Protein AF-A0A4Q2XGR5-F1 (afdb_monomer_lite)

Sequence (640 aa):
MIDRPPESAVLGDFILAWHFWNHERPDLAARFLARLRTEMKGQDQILPRIKDDAAAFLFRQNIVSFGDPEQPRAKLLDGLEAFICHFPDCPEAKQARSLADGLKDLIQEENTNPLLTDEEVAGLPEGQQAVEIVRRFRNHELTSGAHVPKECLKKGEIMIPALIAALDDHRPSRTVSGYLHLESVGDLAARAINLISKKEFQNDSGANALASNPGKPSALKTEVEAWWSEYQTKGARQYLIEAVSAGGPDCDQLARRLLMEFPSDAGPAVVKCYQKLENATEKGNFIGNLYEANNPECIALLRQEMEKGETLYIREGAARSLQANGQDGATAAMLQEWRKITPDSETSDLIRFLSNSQDAEVIRELTEDMLLRPVAIRSIIIRELADAYQKSVWNRDLVTPPDIQRLIEEKIASMLMDDQEHWGLSGVGYRDPTVGDGAAHALSRVLPDRYAFDVSASFEERELARQRCLSAWKKSNGQESPPPADNPGKPVKHPDQITEVRIADQDLRNSATGKRLTALEGKQLDPDELVSIICEFSDKLPEGINGIKVRGVRISKPVGFKFTVWSSKGKHPEIWQSFNYDGRLTTPGKARFQSSGSCGHQDIGKPTRWIEWRSALEDALKAPSNTELVLRIGIEPVHQ

pLDDT: mean 90.03, std 10.9, range [28.42, 98.5]

Secondary structure (DSSP, 8-state):
-----THHHHHHHHHHHHHHHHTT-HHHHHHHHHHHHHHTTT-TTHHHHHHHHHHHHHHHHHHHHHT-TTS-HHHHHHHHHHHHHH-TTSTTHHHHHHHHHHHHHHHHHHHHSPPPPHHHHHTS-HHHHHHHHHHGGGG---SSS-PPPHHHHHHGGGGHHHHHHHTT--SEEEEEETTTEEEEHHHHHHHHHHHHHT-----TTGGGGGGPPTTS--HHHHHHHHHHHHHHHH-HHHHHHHHHHHT-TTHHHHHHHHHHH-HHHHHHHHHHHHHH--SHHHHHHHHHT-TT---HHHHHHHHHHHHH-SSHHHHHHHHHHHHHTT-TTHHHHHHHHHHH--TTS--HHHHHHHHTS--HHHHHHHTTTGGGS-HHHHHHHHHHHHHTTTB-SS-TT-BPPHHHHHHHHHHHHTTTT---B-TT-EETTEES-BHHHHHHHHHHHH-TTT----TTS-HHHHHHHHHHHHHHHHHHTTPPPPPP---S-PPPSSTTBEEEEEES-HHHHHSHHHHHHHTTTTSB--HHHHHHHHHHHHHSPPTTEEEEEEEEEE-SSS--EEEEEEEEE-PPPPTT-EEEEEEEEEETTEEEEEEEEEEEHHHHT-GGGSHHHHHHHHHHHTS-TTS-EEEEEEEEE---

Foldseek 3Di:
DPDDPPLVLLLVLCVQLVVCVVVVNNVSNVVSVVVNVVVPPPDPPVVVVSLQSVLVVLLLVLLLLLLDLVDDLVNSLVSLVVSCVSCVPHPCNLLSVLQNVLSVVLVVCCVVPNQDDPVVLVPDDLLVVLLSLLNCQQNDHDPDDLDQPPVLLVSFPSNLVNLLVCLLQLHWHSYQDDPSQTDGSNNSSQSSCCSRVLDDQDPPCPSPSSNDDPDDRDPSSVVSVVVVVVCVVLDVQRSLLVVLLVLDPSNLSSLVVNCVPPLARSLVSPVSNLVPDDDLVSLLSSLLSLLSNPHPNNLVVLVCCLVPPPDPSSVLSSLLSCVSSVHPDSQVSLLVVVVVDDLQDDCLSSLLVLLLVLDLVSLCSLLVVLVVHDQVSLLSNLVSNLVNLQHHPSDRVGGRDPVSNLSSLVSLLVCLPQQQWDAPDDDVQAHRHGSNLSSLVSCCVNPVVQADADRNDDPVVRNQSSLSSNQSNQVVVVHDRDDRPPDPADQDPALQQAAEAAEPDPQCCPDPLNVLSRVSHRPGDQLVSVLLSQLVCLVPPGAQFAKKKWKWKRALGNRHIYIYMYTDGDHHDDQAWKKKKWKFKDWRPDGQDIQIDIDGSVCSSDCVSCVVSSVSVVVVSPDDSSTIMMIMTMMHTPSD

Radius of gyration: 31.42 Å; chains: 1; bounding box: 67×73×81 Å

Structure (mmCIF, N/CA/C/O backbone):
data_AF-A0A4Q2XGR5-F1
#
_entry.id   AF-A0A4Q2XGR5-F1
#
loop_
_atom_site.group_PDB
_atom_site.id
_atom_site.type_symbol
_atom_site.label_atom_id
_atom_site.label_alt_id
_atom_site.label_comp_id
_atom_site.label_asym_id
_atom_site.label_entity_id
_atom_site.label_seq_id
_atom_site.pdbx_PDB_ins_code
_atom_site.Cartn_x
_atom_site.Cartn_y
_atom_site.Cartn_z
_atom_site.occupancy
_atom_site.B_iso_or_equiv
_atom_site.auth_seq_id
_atom_site.auth_comp_id
_atom_site.auth_asym_id
_atom_site.auth_atom_id
_atom_site.pdbx_PDB_model_num
ATOM 1 N N . MET A 1 1 ? 11.358 -16.434 -4.313 1.00 40.31 1 MET A N 1
ATOM 2 C CA . MET A 1 1 ? 12.200 -17.424 -3.609 1.00 40.31 1 MET A CA 1
ATOM 3 C C . MET A 1 1 ? 13.497 -16.722 -3.269 1.00 40.31 1 MET A C 1
ATOM 5 O O . MET A 1 1 ? 14.203 -16.341 -4.187 1.00 40.31 1 MET A O 1
ATOM 9 N N . ILE A 1 2 ? 13.707 -16.435 -1.987 1.00 28.42 2 ILE A N 1
ATOM 10 C CA . ILE A 1 2 ? 14.930 -15.830 -1.443 1.00 28.42 2 ILE A CA 1
ATOM 11 C C . ILE A 1 2 ? 15.937 -16.969 -1.248 1.00 28.42 2 ILE A C 1
ATOM 13 O O . ILE A 1 2 ? 15.515 -18.052 -0.830 1.00 28.42 2 ILE A O 1
ATOM 17 N N . ASP A 1 3 ? 17.211 -16.744 -1.579 1.00 31.69 3 ASP A N 1
ATOM 18 C CA . ASP A 1 3 ? 18.302 -17.694 -1.346 1.00 31.69 3 ASP A CA 1
ATOM 19 C C . ASP A 1 3 ? 18.267 -18.170 0.101 1.00 31.69 3 ASP A C 1
ATOM 21 O O . ASP A 1 3 ? 18.510 -17.411 1.041 1.00 31.69 3 ASP A O 1
ATOM 25 N N . ARG A 1 4 ? 17.904 -19.440 0.286 1.00 33.75 4 ARG A N 1
ATOM 26 C CA . ARG A 1 4 ? 18.026 -20.060 1.594 1.00 33.75 4 ARG A CA 1
ATOM 27 C C . ARG A 1 4 ? 19.480 -20.500 1.763 1.00 33.75 4 ARG A C 1
ATOM 29 O O . ARG A 1 4 ? 20.020 -21.110 0.838 1.00 33.75 4 ARG A O 1
ATOM 36 N N . PRO A 1 5 ? 20.106 -20.257 2.924 1.00 35.16 5 PRO A N 1
ATOM 37 C CA . PRO A 1 5 ? 21.431 -20.791 3.199 1.00 35.16 5 PRO A CA 1
ATOM 38 C C . PRO A 1 5 ? 21.429 -22.328 3.051 1.00 35.16 5 PRO A C 1
ATOM 40 O O . PRO A 1 5 ? 20.380 -22.959 3.271 1.00 35.16 5 PRO A O 1
ATOM 43 N N . PRO A 1 6 ? 22.579 -22.951 2.711 1.00 48.75 6 PRO A N 1
ATOM 44 C CA . PRO A 1 6 ? 22.727 -24.413 2.602 1.00 48.75 6 PRO A CA 1
ATOM 45 C C . PRO A 1 6 ? 22.249 -25.170 3.858 1.00 48.75 6 PRO A C 1
ATOM 47 O O . PRO A 1 6 ? 21.870 -26.334 3.792 1.00 48.75 6 PRO A O 1
ATOM 50 N N . GLU A 1 7 ? 22.160 -24.471 4.984 1.00 50.69 7 GLU A N 1
ATOM 51 C CA . GLU A 1 7 ? 21.660 -24.921 6.284 1.00 50.69 7 GLU A CA 1
ATOM 52 C C . GLU A 1 7 ? 20.154 -25.272 6.289 1.00 50.69 7 GLU A C 1
ATOM 54 O O . GLU A 1 7 ? 19.721 -26.144 7.037 1.00 50.69 7 GLU A O 1
ATOM 59 N N . SER A 1 8 ? 19.342 -24.680 5.403 1.00 54.50 8 SER A N 1
ATOM 60 C CA . SER A 1 8 ? 17.897 -24.971 5.319 1.00 54.50 8 SER A CA 1
ATOM 61 C C . SER A 1 8 ? 17.561 -26.312 4.653 1.00 54.50 8 SER A C 1
ATOM 63 O O . SER A 1 8 ? 16.466 -26.844 4.854 1.00 54.50 8 SER A O 1
ATOM 65 N N . ALA A 1 9 ? 18.483 -26.849 3.847 1.00 61.12 9 ALA A N 1
ATOM 66 C CA . ALA A 1 9 ? 18.301 -28.115 3.142 1.00 61.12 9 ALA A CA 1
ATOM 67 C C . ALA A 1 9 ? 18.416 -29.303 4.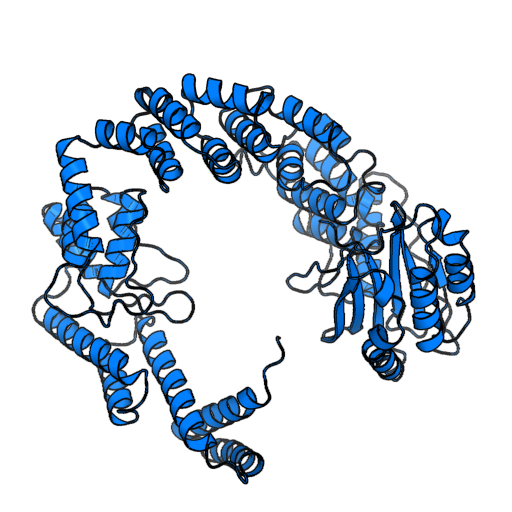108 1.00 61.12 9 ALA A C 1
ATOM 69 O O . ALA A 1 9 ? 17.584 -30.205 4.067 1.00 61.12 9 ALA A O 1
ATOM 70 N N . VAL A 1 10 ? 19.365 -29.228 5.048 1.00 67.69 10 VAL A N 1
ATOM 71 C CA . VAL A 1 10 ? 19.558 -30.207 6.130 1.00 67.69 10 VAL A CA 1
ATOM 72 C C . VAL A 1 10 ? 18.304 -30.285 7.006 1.00 67.69 10 VAL A C 1
ATOM 74 O O . VAL A 1 10 ? 17.778 -31.367 7.259 1.00 67.69 10 VAL A O 1
ATOM 77 N N . LEU A 1 11 ? 17.750 -29.140 7.412 1.00 65.38 11 LEU A N 1
ATOM 78 C CA . LEU A 1 11 ? 16.515 -29.120 8.196 1.00 65.38 11 LEU A CA 1
ATOM 79 C C . LEU A 1 11 ? 15.321 -29.693 7.415 1.00 65.38 11 LEU A C 1
ATOM 81 O O . LEU A 1 11 ? 14.550 -30.490 7.951 1.00 65.38 11 LEU A O 1
ATOM 85 N N . GLY A 1 12 ? 15.184 -29.325 6.138 1.00 73.44 12 GLY A N 1
ATOM 86 C CA . GLY A 1 12 ? 14.141 -29.865 5.266 1.00 73.44 12 GLY A CA 1
ATOM 87 C C . GLY A 1 12 ? 14.216 -31.387 5.147 1.00 73.44 12 GLY A C 1
ATOM 88 O O . GLY A 1 12 ? 13.207 -32.068 5.316 1.00 73.44 12 GLY A O 1
ATOM 89 N N . ASP A 1 13 ? 15.415 -31.925 4.940 1.00 76.38 13 ASP A N 1
ATOM 90 C CA . ASP A 1 13 ? 15.632 -33.361 4.813 1.00 76.38 13 ASP A CA 1
ATOM 91 C C . ASP A 1 13 ? 15.394 -34.098 6.142 1.00 76.38 13 ASP A C 1
ATOM 93 O O . ASP A 1 13 ? 14.820 -35.186 6.139 1.00 76.38 13 ASP A O 1
ATOM 97 N N . PHE A 1 14 ? 15.724 -33.506 7.296 1.00 77.31 14 PHE A N 1
ATOM 98 C CA . PHE A 1 14 ? 15.404 -34.106 8.599 1.00 77.31 14 PHE A CA 1
ATOM 99 C C . PHE A 1 14 ? 13.901 -34.133 8.875 1.00 77.31 14 PHE A C 1
ATOM 101 O O . PHE A 1 14 ? 13.364 -35.168 9.274 1.00 77.31 14 PHE A O 1
ATOM 108 N N . ILE A 1 15 ? 13.203 -33.025 8.616 1.00 75.38 15 ILE A N 1
ATOM 109 C CA . ILE A 1 15 ? 11.748 -32.939 8.785 1.00 75.38 15 ILE A CA 1
ATOM 110 C C . ILE A 1 15 ? 11.049 -33.944 7.868 1.00 75.38 15 ILE A C 1
ATOM 112 O O . ILE A 1 15 ? 10.144 -34.651 8.310 1.00 75.38 15 ILE A O 1
ATOM 116 N N . LEU A 1 16 ? 11.488 -34.059 6.612 1.00 77.31 16 LEU A N 1
ATOM 117 C CA . LEU A 1 16 ? 10.955 -35.044 5.672 1.00 77.31 16 LEU A CA 1
ATOM 118 C C . LEU A 1 16 ? 11.249 -36.468 6.140 1.00 77.31 16 LEU A C 1
ATOM 120 O O . LEU A 1 16 ? 10.350 -37.308 6.121 1.00 77.31 16 LEU A O 1
ATOM 124 N N . ALA A 1 17 ? 12.463 -36.737 6.623 1.00 77.31 17 ALA A N 1
ATOM 125 C CA . ALA A 1 17 ? 12.805 -38.038 7.175 1.00 77.31 17 ALA A CA 1
ATOM 126 C C . ALA A 1 17 ? 11.881 -38.440 8.332 1.00 77.31 17 ALA A C 1
ATOM 128 O O . ALA A 1 17 ? 11.326 -39.539 8.331 1.00 77.31 17 ALA A O 1
ATOM 129 N N . TRP A 1 18 ? 11.690 -37.537 9.293 1.00 75.94 18 TRP A N 1
ATOM 130 C CA . TRP A 1 18 ? 10.837 -37.752 10.457 1.00 75.94 18 TRP A CA 1
ATOM 131 C C . TRP A 1 18 ? 9.358 -37.892 10.074 1.00 75.94 18 TRP A C 1
ATOM 133 O O . TRP A 1 18 ? 8.677 -38.809 10.533 1.00 75.94 18 TRP A O 1
ATOM 143 N N . HIS A 1 19 ? 8.865 -37.036 9.175 1.00 79.31 19 HIS A N 1
ATOM 144 C CA . HIS A 1 19 ? 7.499 -37.108 8.663 1.00 79.31 19 HIS A CA 1
ATOM 145 C C . HIS A 1 19 ? 7.220 -38.461 8.002 1.00 79.31 19 HIS A C 1
ATOM 147 O O . HIS A 1 19 ? 6.232 -39.116 8.337 1.00 79.31 19 HIS A O 1
ATOM 153 N N . PHE A 1 20 ? 8.105 -38.909 7.107 1.00 76.75 20 PHE A N 1
ATOM 154 C CA . PHE A 1 20 ? 7.958 -40.199 6.437 1.00 76.75 20 PHE A CA 1
ATOM 155 C C . PHE A 1 20 ? 8.066 -41.371 7.410 1.00 76.75 20 PHE A C 1
ATOM 157 O O . PHE A 1 20 ? 7.333 -42.346 7.263 1.00 76.75 20 PHE A O 1
ATOM 164 N N . TRP A 1 21 ? 8.912 -41.269 8.435 1.00 72.50 21 TRP A N 1
ATOM 165 C CA . TRP A 1 21 ? 8.991 -42.287 9.477 1.00 72.50 21 TRP A CA 1
ATOM 166 C C . TRP A 1 21 ? 7.649 -42.471 10.201 1.00 72.50 21 TRP A C 1
ATOM 168 O O . TRP A 1 21 ? 7.175 -43.596 10.335 1.00 72.50 21 TRP A O 1
ATOM 178 N N . ASN A 1 22 ? 6.995 -41.373 10.587 1.00 63.38 22 ASN A N 1
ATOM 179 C CA . ASN A 1 22 ? 5.721 -41.412 11.316 1.00 63.38 22 ASN A CA 1
ATOM 180 C C . ASN A 1 22 ? 4.495 -41.753 10.461 1.00 63.38 22 ASN A C 1
ATOM 182 O O . ASN A 1 22 ? 3.445 -42.059 11.014 1.00 63.38 22 ASN A O 1
ATOM 186 N N . HIS A 1 23 ? 4.613 -41.717 9.134 1.00 76.12 23 HIS A N 1
ATOM 187 C CA . HIS A 1 23 ? 3.535 -42.090 8.210 1.00 76.12 23 HIS A CA 1
ATOM 188 C C . HIS A 1 23 ? 3.774 -43.462 7.570 1.00 76.12 23 HIS A C 1
ATOM 190 O O . HIS A 1 23 ? 3.347 -43.703 6.443 1.00 76.12 23 HIS A O 1
ATOM 196 N N . GLU A 1 24 ? 4.495 -44.349 8.263 1.00 83.25 24 GLU A N 1
ATOM 197 C CA . GLU A 1 24 ? 4.780 -45.718 7.811 1.00 83.25 24 GLU A CA 1
ATOM 198 C C . GLU A 1 24 ? 5.496 -45.770 6.442 1.00 83.25 24 GLU A C 1
ATOM 200 O O . GLU A 1 24 ? 5.340 -46.709 5.659 1.00 83.25 24 GLU A O 1
ATOM 205 N N . ARG A 1 25 ? 6.337 -44.764 6.147 1.00 75.81 25 ARG A N 1
ATOM 206 C CA . ARG A 1 25 ? 7.184 -44.664 4.941 1.00 75.81 25 ARG A CA 1
ATOM 207 C C . ARG A 1 25 ? 8.684 -44.729 5.280 1.00 75.81 25 ARG A C 1
ATOM 209 O O . ARG A 1 25 ? 9.433 -43.786 4.997 1.00 75.81 25 ARG A O 1
ATOM 216 N N . PRO A 1 26 ? 9.176 -45.837 5.867 1.00 69.50 26 PRO A N 1
ATOM 217 C CA . PRO A 1 26 ? 10.567 -45.953 6.310 1.00 69.50 26 PRO A CA 1
ATOM 218 C C . PRO A 1 26 ? 11.579 -45.920 5.152 1.00 69.50 26 PRO A C 1
ATOM 220 O O . PRO A 1 26 ? 12.734 -45.547 5.352 1.00 69.50 26 PRO A O 1
ATOM 223 N N . ASP A 1 27 ? 11.156 -46.264 3.931 1.00 74.44 27 ASP A N 1
ATOM 224 C CA . ASP A 1 27 ? 11.976 -46.222 2.717 1.00 74.44 27 ASP A CA 1
ATOM 225 C C . ASP A 1 27 ? 12.379 -44.791 2.334 1.00 74.44 27 ASP A C 1
ATOM 227 O O . ASP A 1 27 ? 13.538 -44.530 2.001 1.00 74.44 27 ASP A O 1
ATOM 231 N N . LEU A 1 28 ? 11.433 -43.851 2.413 1.00 66.75 28 LEU A N 1
ATOM 232 C CA . LEU A 1 28 ? 11.684 -42.437 2.153 1.00 66.75 28 LEU A CA 1
ATOM 233 C C . LEU A 1 28 ? 12.451 -41.807 3.310 1.00 66.75 28 LEU A C 1
ATOM 235 O O . LEU A 1 28 ? 13.430 -41.103 3.065 1.00 66.75 28 LEU A O 1
ATOM 239 N N . ALA A 1 29 ? 12.086 -42.138 4.552 1.00 66.25 29 ALA A N 1
ATOM 240 C CA . ALA A 1 29 ? 12.809 -41.683 5.733 1.00 66.25 29 ALA A CA 1
ATOM 241 C C . ALA A 1 29 ? 14.307 -42.019 5.655 1.00 66.25 29 ALA A C 1
ATOM 243 O O . ALA A 1 29 ? 15.161 -41.148 5.823 1.00 66.25 29 ALA A O 1
ATOM 244 N N . ALA A 1 30 ? 14.635 -43.263 5.293 1.00 70.94 30 ALA A N 1
ATOM 245 C CA . ALA A 1 30 ? 16.011 -43.720 5.144 1.00 70.94 30 ALA A CA 1
ATOM 246 C C . ALA A 1 30 ? 16.793 -42.961 4.055 1.00 70.94 30 ALA A C 1
ATOM 248 O O . ALA A 1 30 ? 17.989 -42.722 4.224 1.00 70.94 30 ALA A O 1
ATOM 249 N N . ARG A 1 31 ? 16.147 -42.550 2.953 1.00 75.12 31 ARG A N 1
ATOM 250 C CA . ARG A 1 31 ? 16.801 -41.781 1.874 1.00 75.12 31 ARG A CA 1
ATOM 251 C C . ARG A 1 31 ? 17.216 -40.390 2.336 1.00 75.12 31 ARG A C 1
ATOM 253 O O . ARG A 1 31 ? 18.342 -39.973 2.068 1.00 75.12 31 ARG A O 1
ATOM 260 N N . PHE A 1 32 ? 16.333 -39.706 3.052 1.00 76.38 32 PHE A N 1
ATOM 261 C CA . PHE A 1 32 ? 16.627 -38.390 3.606 1.00 76.38 32 PHE A CA 1
ATOM 262 C C . PHE A 1 32 ? 17.676 -38.474 4.728 1.00 76.38 32 PHE A C 1
ATOM 264 O O . PHE A 1 32 ? 18.641 -37.712 4.720 1.00 76.38 32 PHE A O 1
ATOM 271 N N . LEU A 1 33 ? 17.599 -39.486 5.603 1.00 72.38 33 LEU A N 1
ATOM 272 C CA . LEU A 1 33 ? 18.631 -39.746 6.620 1.00 72.38 33 LEU A CA 1
ATOM 273 C C . LEU A 1 33 ? 20.002 -40.092 6.018 1.00 72.38 33 LEU A C 1
ATOM 275 O O . LEU A 1 33 ? 21.032 -39.709 6.569 1.00 72.38 33 LEU A O 1
ATOM 279 N N . ALA A 1 34 ? 20.051 -40.806 4.891 1.00 74.12 34 ALA A N 1
ATOM 280 C CA . ALA A 1 34 ? 21.307 -41.119 4.209 1.00 74.12 34 ALA A CA 1
ATOM 281 C C . ALA A 1 34 ? 21.961 -39.873 3.589 1.00 74.12 34 ALA A C 1
ATOM 283 O O . ALA A 1 34 ? 23.188 -39.734 3.635 1.00 74.12 34 ALA A O 1
ATOM 284 N N . ARG A 1 35 ? 21.150 -38.955 3.048 1.00 74.06 35 ARG A N 1
ATOM 285 C CA . ARG A 1 35 ? 21.621 -37.662 2.538 1.00 74.06 35 ARG A CA 1
ATOM 286 C C . ARG A 1 35 ? 22.167 -36.797 3.673 1.00 74.06 35 ARG A C 1
ATOM 288 O O . ARG A 1 35 ? 23.332 -36.415 3.612 1.00 74.06 35 ARG A O 1
ATOM 295 N N . LEU A 1 36 ? 21.410 -36.668 4.765 1.00 74.88 36 LEU A N 1
ATOM 296 C CA . LEU A 1 36 ? 21.862 -36.027 6.002 1.00 74.88 36 LEU A CA 1
ATOM 297 C C . LEU A 1 36 ? 23.192 -36.594 6.491 1.00 74.88 36 LEU A C 1
ATOM 299 O O . LEU A 1 36 ? 24.147 -35.862 6.708 1.00 74.88 36 LEU A O 1
ATOM 303 N N . ARG A 1 37 ? 23.312 -37.920 6.591 1.00 70.75 37 ARG A N 1
ATOM 304 C CA . ARG A 1 37 ? 24.543 -38.578 7.052 1.00 70.75 37 ARG A CA 1
ATOM 305 C C . ARG A 1 37 ? 25.757 -38.289 6.164 1.00 70.75 37 ARG A C 1
ATOM 307 O O . ARG A 1 37 ? 26.886 -38.313 6.652 1.00 70.75 37 ARG A O 1
ATOM 314 N N . THR A 1 38 ? 25.537 -38.061 4.872 1.00 75.69 38 THR A N 1
ATOM 315 C CA . THR A 1 38 ? 26.600 -37.735 3.915 1.00 75.69 38 THR A CA 1
ATOM 316 C C . THR A 1 38 ? 27.036 -36.279 4.064 1.00 75.69 38 THR A C 1
ATOM 318 O O . THR A 1 38 ? 28.234 -36.005 4.071 1.00 75.69 38 THR A O 1
ATOM 321 N N . GLU A 1 39 ? 26.079 -35.374 4.256 1.00 69.38 39 GLU A N 1
ATOM 322 C CA . GLU A 1 39 ? 26.310 -33.937 4.443 1.00 69.38 39 GLU A CA 1
ATOM 323 C C . GLU A 1 39 ? 26.869 -33.600 5.839 1.00 69.38 39 GLU A C 1
ATOM 325 O O . GLU A 1 39 ? 27.616 -32.640 5.994 1.00 69.38 39 GLU A O 1
ATOM 330 N N . MET A 1 40 ? 26.587 -34.432 6.848 1.00 66.12 40 MET A N 1
ATOM 331 C CA . MET A 1 40 ? 26.931 -34.196 8.259 1.00 66.12 40 MET A CA 1
ATOM 332 C C . MET A 1 40 ? 28.281 -34.783 8.720 1.00 66.12 40 MET A C 1
ATOM 334 O O . MET A 1 40 ? 28.597 -34.738 9.912 1.00 66.12 40 MET A O 1
ATOM 338 N N . LYS A 1 41 ? 29.103 -35.365 7.836 1.00 67.88 41 LYS A N 1
ATOM 339 C CA . LYS A 1 41 ? 30.412 -35.914 8.245 1.00 67.88 41 LYS A CA 1
ATOM 340 C C . LYS A 1 41 ? 31.347 -34.799 8.751 1.00 67.88 41 LYS A C 1
ATOM 342 O O . LYS A 1 41 ? 31.860 -34.022 7.955 1.00 67.88 41 LYS A O 1
ATOM 347 N N . GLY A 1 42 ? 31.634 -34.796 10.058 1.00 68.38 42 GLY A N 1
ATOM 348 C CA . GLY A 1 42 ? 32.682 -33.974 10.685 1.00 68.38 42 GLY A CA 1
ATOM 349 C C . GLY A 1 42 ? 32.213 -32.753 11.487 1.00 68.38 42 GLY A C 1
ATOM 350 O O . GLY A 1 42 ? 33.043 -31.901 11.787 1.00 68.38 42 GLY A O 1
ATOM 351 N N . GLN A 1 43 ? 30.926 -32.640 11.833 1.00 66.38 43 GLN A N 1
ATOM 352 C CA . GLN A 1 43 ? 30.408 -31.487 12.582 1.00 66.38 43 GLN A CA 1
ATOM 353 C C . GLN A 1 43 ? 29.628 -31.902 13.845 1.00 66.38 43 GLN A C 1
ATOM 355 O O . GLN A 1 43 ? 28.415 -32.109 13.809 1.00 66.38 43 GLN A O 1
ATOM 360 N N . ASP A 1 44 ? 30.315 -31.951 14.989 1.00 67.81 44 ASP A N 1
ATOM 361 C CA . ASP A 1 44 ? 29.729 -32.306 16.297 1.00 67.81 44 ASP A CA 1
ATOM 362 C C . ASP A 1 44 ? 28.678 -31.292 16.806 1.00 67.81 44 ASP A C 1
ATOM 364 O O . ASP A 1 44 ? 27.913 -31.585 17.723 1.00 67.81 44 ASP A O 1
ATOM 368 N N . GLN A 1 45 ? 28.590 -30.107 16.191 1.00 69.38 45 GLN A N 1
ATOM 369 C CA . GLN A 1 45 ? 27.636 -29.052 16.562 1.00 69.38 45 GLN A CA 1
ATOM 370 C C . GLN A 1 45 ? 26.280 -29.136 15.838 1.00 69.38 45 GLN A C 1
ATOM 372 O O . GLN A 1 45 ? 25.364 -28.397 16.198 1.00 69.38 45 GLN A O 1
ATOM 377 N N . ILE A 1 46 ? 26.112 -30.013 14.836 1.00 67.00 46 ILE A N 1
ATOM 378 C CA . ILE A 1 46 ? 24.856 -30.076 14.065 1.00 67.00 46 ILE A CA 1
ATOM 379 C C . ILE A 1 46 ? 23.737 -30.769 14.853 1.00 67.00 46 ILE A C 1
ATOM 381 O O . ILE A 1 46 ? 22.590 -30.343 14.773 1.00 67.00 46 ILE A O 1
ATOM 385 N N . LEU A 1 47 ? 24.030 -31.832 15.613 1.00 71.94 47 LEU A N 1
ATOM 386 C CA . LEU A 1 47 ? 22.987 -32.612 16.298 1.00 71.94 47 LEU A CA 1
ATOM 387 C C . LEU A 1 47 ? 22.151 -31.783 17.294 1.00 71.94 47 LEU A C 1
ATOM 389 O O . LEU A 1 47 ? 20.926 -31.902 17.242 1.00 71.94 47 LEU A O 1
ATOM 393 N N . PRO A 1 48 ? 22.747 -30.921 18.146 1.00 78.12 48 PRO A N 1
ATOM 394 C CA . PRO A 1 48 ? 21.976 -29.982 18.961 1.00 78.12 48 PRO A CA 1
ATOM 395 C C . PRO A 1 48 ? 21.090 -29.059 18.118 1.00 78.12 48 PRO A C 1
ATOM 397 O O . PRO A 1 48 ? 19.910 -28.930 18.409 1.00 78.12 48 PRO A O 1
ATOM 400 N N . ARG A 1 49 ? 21.610 -28.515 17.010 1.00 73.56 49 ARG A N 1
ATOM 401 C CA . ARG A 1 49 ? 20.844 -27.623 16.124 1.00 73.56 49 ARG A CA 1
ATOM 402 C C . ARG A 1 49 ? 19.674 -28.320 15.436 1.00 73.56 49 ARG A C 1
ATOM 404 O O . ARG A 1 49 ? 18.585 -27.773 15.408 1.00 73.56 49 ARG A O 1
ATOM 411 N N . ILE A 1 50 ? 19.863 -29.545 14.935 1.00 76.25 50 ILE A N 1
ATOM 412 C CA . ILE A 1 50 ? 18.764 -30.340 14.361 1.00 76.25 50 ILE A CA 1
ATOM 413 C C . ILE A 1 50 ? 17.693 -30.603 15.419 1.00 76.25 50 ILE A C 1
ATOM 415 O O . ILE A 1 50 ? 16.506 -30.536 15.111 1.00 76.25 50 ILE A O 1
ATOM 419 N N . LYS A 1 51 ? 18.096 -30.908 16.659 1.00 79.25 51 LYS A N 1
ATOM 420 C CA . LYS A 1 51 ? 17.157 -31.092 17.769 1.00 79.25 51 LYS A CA 1
ATOM 421 C C . LYS A 1 51 ? 16.376 -29.802 18.043 1.00 79.25 51 LYS A C 1
ATOM 423 O O . LYS A 1 51 ? 15.160 -29.885 18.178 1.00 79.25 51 LYS A O 1
ATOM 428 N N . ASP A 1 52 ? 17.049 -28.655 18.084 1.00 81.94 52 ASP A N 1
ATOM 429 C CA . ASP A 1 52 ? 16.428 -27.348 18.325 1.00 81.94 52 ASP A CA 1
ATOM 430 C C . ASP A 1 52 ? 15.476 -26.958 17.186 1.00 81.94 52 ASP A C 1
ATOM 432 O O . ASP A 1 52 ? 14.329 -26.597 17.432 1.00 81.94 52 ASP A O 1
ATOM 436 N N . ASP A 1 53 ? 15.887 -27.130 15.930 1.00 79.31 53 ASP A N 1
ATOM 437 C CA . ASP A 1 53 ? 15.044 -26.824 14.774 1.00 79.31 53 ASP A CA 1
ATOM 438 C C . ASP A 1 53 ? 13.835 -27.770 14.671 1.00 79.31 53 ASP A C 1
ATOM 440 O O . ASP A 1 53 ? 12.725 -27.347 14.331 1.00 79.31 53 ASP A O 1
ATOM 444 N N . ALA A 1 54 ? 14.022 -29.060 14.975 1.00 82.00 54 ALA A N 1
ATOM 445 C CA . ALA A 1 54 ? 12.931 -30.026 15.043 1.00 82.00 54 ALA A CA 1
ATOM 446 C C . ALA A 1 54 ? 11.958 -29.689 16.178 1.00 82.00 54 ALA A C 1
ATOM 448 O O . ALA A 1 54 ? 10.745 -29.765 15.978 1.00 82.00 54 ALA A O 1
ATOM 449 N N . ALA A 1 55 ? 12.473 -29.278 17.341 1.00 86.81 55 ALA A N 1
ATOM 450 C CA . ALA A 1 55 ? 11.655 -28.811 18.450 1.00 86.81 55 ALA A CA 1
ATOM 451 C C . ALA A 1 55 ? 10.846 -27.570 18.038 1.00 86.81 55 ALA A C 1
ATOM 453 O O . ALA A 1 55 ? 9.620 -27.576 18.139 1.00 86.81 55 ALA A O 1
ATOM 454 N N . ALA A 1 56 ? 11.490 -26.559 17.453 1.00 86.44 56 ALA A N 1
ATOM 455 C CA . ALA A 1 56 ? 10.819 -25.361 16.960 1.00 86.44 56 ALA A CA 1
ATOM 456 C C . ALA A 1 56 ? 9.740 -25.687 15.910 1.00 86.44 56 ALA A C 1
ATOM 458 O O . ALA A 1 56 ? 8.636 -25.139 15.955 1.00 86.44 56 ALA A O 1
ATOM 459 N N . PHE A 1 57 ? 10.015 -26.605 14.975 1.00 87.38 57 PHE A N 1
ATOM 460 C CA . PHE A 1 57 ? 9.037 -27.047 13.978 1.00 87.38 57 PHE A CA 1
ATOM 461 C C . PHE A 1 57 ? 7.837 -27.760 14.615 1.00 87.38 57 PHE A C 1
ATOM 463 O O . PHE A 1 57 ? 6.693 -27.419 14.313 1.00 87.38 57 PHE A O 1
ATOM 470 N N . LEU A 1 58 ? 8.071 -28.733 15.499 1.00 88.56 58 LEU A N 1
ATOM 471 C CA . LEU A 1 58 ? 6.999 -29.493 16.147 1.00 88.56 58 LEU A CA 1
ATOM 472 C C . LEU A 1 58 ? 6.175 -28.628 17.096 1.00 88.56 58 LEU A C 1
ATOM 474 O O . LEU A 1 58 ? 4.954 -28.773 17.156 1.00 88.56 58 LEU A O 1
ATOM 478 N N . PHE A 1 59 ? 6.812 -27.691 17.791 1.00 92.50 59 PHE A N 1
ATOM 479 C CA . PHE A 1 59 ? 6.108 -26.700 18.588 1.00 92.50 59 PHE A CA 1
ATOM 480 C C . PHE A 1 59 ? 5.192 -25.844 17.705 1.00 92.50 59 PHE A C 1
ATOM 482 O O . PHE A 1 59 ? 3.999 -25.745 17.975 1.00 92.50 59 PHE A O 1
ATOM 489 N N . ARG A 1 60 ? 5.696 -25.327 16.576 1.00 90.81 60 ARG A N 1
ATOM 490 C CA . ARG A 1 60 ? 4.885 -24.585 15.594 1.00 90.81 60 ARG A CA 1
ATOM 491 C C . ARG A 1 60 ? 3.714 -25.400 15.044 1.00 90.81 60 ARG A C 1
ATOM 493 O O . ARG A 1 60 ? 2.639 -24.841 14.870 1.00 90.81 60 ARG A O 1
ATOM 500 N N . GLN A 1 61 ? 3.888 -26.699 14.795 1.00 90.25 61 GLN A N 1
ATOM 501 C CA . GLN A 1 61 ? 2.785 -27.581 14.385 1.00 90.25 61 GLN A CA 1
ATOM 502 C C . GLN A 1 61 ? 1.714 -27.702 15.476 1.00 90.25 61 GLN A C 1
ATOM 504 O O . GLN A 1 61 ? 0.523 -27.628 15.171 1.00 90.25 61 GLN A O 1
ATOM 509 N N . ASN A 1 62 ? 2.120 -27.822 16.746 1.00 93.25 62 ASN A N 1
ATOM 510 C CA . ASN A 1 62 ? 1.177 -27.778 17.864 1.00 93.25 62 ASN A CA 1
ATOM 511 C C . ASN A 1 62 ? 0.431 -26.439 17.899 1.00 93.25 62 ASN A C 1
ATOM 513 O O . ASN A 1 62 ? -0.786 -26.448 18.025 1.00 93.25 62 ASN A O 1
ATOM 517 N N . ILE A 1 63 ? 1.118 -25.307 17.701 1.00 93.94 63 ILE A N 1
ATOM 518 C CA . ILE A 1 63 ? 0.475 -23.986 17.638 1.00 93.94 63 ILE A CA 1
ATOM 519 C C . ILE A 1 63 ? -0.535 -23.892 16.491 1.00 93.94 63 ILE A C 1
ATOM 521 O O . ILE A 1 63 ? -1.665 -23.480 16.719 1.00 93.94 63 ILE A O 1
ATOM 525 N N . VAL A 1 64 ? -0.171 -24.314 15.278 1.00 91.19 64 VAL A N 1
ATOM 526 C CA . VAL A 1 64 ? -1.097 -24.338 14.129 1.00 91.19 64 VAL A CA 1
ATOM 527 C C . VAL A 1 64 ? -2.346 -25.159 14.444 1.00 91.19 64 VAL A C 1
ATOM 529 O O . VAL A 1 64 ? -3.448 -24.755 14.085 1.00 91.19 64 VAL A O 1
ATOM 532 N N . SER A 1 65 ? -2.181 -26.271 15.162 1.00 93.31 65 SER A N 1
ATOM 533 C CA . SER A 1 65 ? -3.280 -27.165 15.535 1.00 93.31 65 SER A CA 1
ATOM 534 C C . SER A 1 65 ? -4.321 -26.503 16.449 1.00 93.31 65 SER A C 1
ATOM 536 O O . SER A 1 65 ? -5.471 -26.927 16.449 1.00 93.31 65 SER A O 1
ATOM 538 N N . PHE A 1 66 ? -3.974 -25.446 17.199 1.00 94.00 66 PHE A N 1
ATOM 539 C CA . PHE A 1 66 ? -4.970 -24.680 17.968 1.00 94.00 66 PHE A CA 1
ATOM 540 C C . PHE A 1 66 ? -6.001 -23.983 17.075 1.00 94.00 66 PHE A C 1
ATOM 542 O O . PHE A 1 66 ? -7.124 -23.761 17.520 1.00 94.00 66 PHE A O 1
ATOM 549 N N . GLY A 1 67 ? -5.625 -23.645 15.838 1.00 90.81 67 GLY A N 1
ATOM 550 C CA . GLY A 1 67 ? -6.512 -23.010 14.865 1.00 90.81 67 GLY A CA 1
ATOM 551 C C . GLY A 1 67 ? -7.498 -23.961 14.185 1.00 90.81 67 GLY A C 1
ATOM 552 O O . GLY A 1 67 ? -8.283 -23.496 13.366 1.00 90.81 67 GLY A O 1
ATOM 553 N N . ASP A 1 68 ? -7.450 -25.265 14.482 1.00 91.19 68 ASP A N 1
ATOM 554 C CA . ASP A 1 68 ? -8.380 -26.257 13.936 1.00 91.19 68 ASP A CA 1
ATOM 555 C C . ASP A 1 68 ? -9.588 -26.459 14.885 1.00 91.19 68 ASP A C 1
ATOM 557 O O . ASP A 1 68 ? -9.390 -26.983 15.989 1.00 91.19 68 ASP A O 1
ATOM 561 N N . PRO A 1 69 ? -10.831 -26.091 14.496 1.00 89.50 69 PRO A N 1
ATOM 562 C CA . PRO A 1 69 ? -12.058 -26.314 15.287 1.00 89.50 69 PRO A CA 1
ATOM 563 C C . PRO A 1 69 ? -12.239 -27.758 15.711 1.00 89.50 69 PRO A C 1
ATOM 565 O O . PRO A 1 69 ? -12.646 -28.063 16.839 1.00 89.50 69 PRO A O 1
ATOM 568 N N . GLU A 1 70 ? -11.929 -28.653 14.784 1.00 93.31 70 GLU A N 1
ATOM 569 C CA . GLU A 1 70 ? -12.255 -30.063 14.885 1.00 93.31 70 GLU A CA 1
ATOM 570 C C . GLU A 1 70 ? -11.286 -30.782 15.819 1.00 93.31 70 GLU A C 1
ATOM 572 O O . GLU A 1 70 ? -11.564 -31.894 16.273 1.00 93.31 70 GLU A O 1
ATOM 577 N N . GLN A 1 71 ? -10.157 -30.151 16.162 1.00 94.88 71 GLN A N 1
ATOM 578 C CA . GLN A 1 71 ? -9.208 -30.709 17.105 1.00 94.88 71 GLN A CA 1
ATOM 579 C C . GLN A 1 71 ? -9.682 -30.501 18.555 1.00 94.88 71 GLN A C 1
ATOM 581 O O . GLN A 1 71 ? -9.774 -29.367 19.038 1.00 94.88 71 GLN A O 1
ATOM 586 N N . PRO A 1 72 ? -9.956 -31.582 19.316 1.00 95.69 72 PRO A N 1
ATOM 587 C CA . PRO A 1 72 ? -10.355 -31.450 20.711 1.00 95.69 72 PRO A CA 1
ATOM 588 C C . PRO A 1 72 ? -9.196 -30.932 21.566 1.00 95.69 72 PRO A C 1
ATOM 590 O O . PRO A 1 72 ? -8.051 -31.353 21.387 1.00 95.69 72 PRO A O 1
ATOM 593 N N . ARG A 1 73 ? -9.493 -30.101 22.574 1.00 95.56 73 ARG A N 1
ATOM 594 C CA . ARG A 1 73 ? -8.479 -29.575 23.511 1.00 95.56 73 ARG A CA 1
ATOM 595 C C . ARG A 1 73 ? -7.654 -30.661 24.191 1.00 95.56 73 ARG A C 1
ATOM 597 O O . ARG A 1 73 ? -6.457 -30.476 24.366 1.00 95.56 73 ARG A O 1
ATOM 604 N N . ALA A 1 74 ? -8.267 -31.800 24.517 1.00 97.06 74 ALA A N 1
ATOM 605 C CA . ALA A 1 74 ? -7.555 -32.947 25.078 1.00 97.06 74 ALA A CA 1
ATOM 606 C C . ALA A 1 74 ? -6.420 -33.423 24.153 1.00 97.06 74 ALA A C 1
ATOM 608 O O . ALA A 1 74 ? -5.307 -33.643 24.607 1.00 97.06 74 ALA A O 1
ATOM 609 N N . LYS A 1 75 ? -6.658 -33.462 22.836 1.00 96.69 75 LYS A N 1
ATOM 610 C CA . LYS A 1 75 ? -5.642 -33.850 21.851 1.00 96.69 75 LYS A CA 1
ATOM 611 C C . LYS A 1 75 ? -4.545 -32.791 21.691 1.00 96.69 75 LYS A C 1
ATOM 613 O O . LYS A 1 75 ? -3.395 -33.141 21.449 1.00 96.69 75 LYS A O 1
ATOM 618 N N . LEU A 1 76 ? -4.886 -31.501 21.796 1.00 96.56 76 LEU A N 1
ATOM 619 C CA . LEU A 1 76 ? -3.884 -30.421 21.831 1.00 96.56 76 LEU A CA 1
ATOM 620 C C . LEU A 1 76 ? -2.990 -30.545 23.068 1.00 96.56 76 LEU A C 1
ATOM 622 O O . LEU A 1 76 ? -1.772 -30.420 22.962 1.00 96.56 76 LEU A O 1
ATOM 626 N N . LEU A 1 77 ? -3.595 -30.837 24.222 1.00 97.62 77 LEU A N 1
ATOM 627 C CA . LEU A 1 77 ? -2.878 -31.059 25.469 1.00 97.62 77 LEU A CA 1
ATOM 628 C C . LEU A 1 77 ? -1.925 -32.255 25.353 1.00 97.62 77 LEU A C 1
ATOM 630 O O . LEU A 1 77 ? -0.743 -32.098 25.646 1.00 97.62 77 LEU A O 1
ATOM 634 N N . ASP A 1 78 ? -2.401 -33.395 24.842 1.00 96.62 78 ASP A N 1
ATOM 635 C CA . ASP A 1 78 ? -1.569 -34.582 24.606 1.00 96.62 78 ASP A CA 1
ATOM 636 C C . ASP A 1 78 ? -0.357 -34.254 23.714 1.00 96.62 78 ASP A C 1
ATOM 638 O O . ASP A 1 78 ? 0.765 -34.686 23.987 1.00 96.62 78 ASP A O 1
ATOM 642 N N . GLY A 1 79 ? -0.563 -33.454 22.659 1.00 94.75 79 GLY A N 1
ATOM 643 C CA . GLY A 1 79 ? 0.500 -33.005 21.756 1.00 94.75 79 GLY A CA 1
ATOM 644 C C . GLY A 1 79 ? 1.565 -32.150 22.449 1.00 94.75 79 GLY A C 1
ATOM 645 O O . GLY A 1 79 ? 2.765 -32.371 22.252 1.00 94.75 79 GLY A O 1
ATOM 646 N N . LEU A 1 80 ? 1.146 -31.219 23.311 1.00 96.25 80 LEU A N 1
ATOM 647 C CA . LEU A 1 80 ? 2.054 -30.386 24.102 1.00 96.25 80 LEU A CA 1
ATOM 648 C C . LEU A 1 80 ? 2.786 -31.188 25.184 1.00 96.25 80 LEU A C 1
ATOM 650 O O . LEU A 1 80 ? 3.991 -31.017 25.354 1.00 96.25 80 LEU A O 1
ATOM 654 N N . GLU A 1 81 ? 2.107 -32.087 25.895 1.00 97.38 81 GLU A N 1
ATOM 655 C CA . GLU A 1 81 ? 2.737 -32.941 26.908 1.00 97.38 81 GLU A CA 1
ATOM 656 C C . GLU A 1 81 ? 3.750 -33.903 26.283 1.00 97.38 81 GLU A C 1
ATOM 658 O O . GLU A 1 81 ? 4.864 -34.057 26.797 1.00 97.38 81 GLU A O 1
ATOM 663 N N . ALA A 1 82 ? 3.420 -34.473 25.120 1.00 93.62 82 ALA A N 1
ATOM 664 C CA . ALA A 1 82 ? 4.365 -35.244 24.329 1.00 93.62 82 ALA A CA 1
ATOM 665 C C . ALA A 1 82 ? 5.570 -34.382 23.926 1.00 93.62 82 ALA A C 1
ATOM 667 O O . ALA A 1 82 ? 6.708 -34.812 24.116 1.00 93.62 82 ALA A O 1
ATOM 668 N N . PHE A 1 83 ? 5.355 -33.160 23.431 1.00 94.06 83 PHE A N 1
ATOM 669 C CA . PHE A 1 83 ? 6.441 -32.242 23.089 1.00 94.06 83 PHE A CA 1
ATOM 670 C C . PHE A 1 83 ? 7.370 -31.971 24.283 1.00 94.06 83 PHE A C 1
ATOM 672 O O . PHE A 1 83 ? 8.583 -32.147 24.171 1.00 94.06 83 PHE A O 1
ATOM 679 N N . ILE A 1 84 ? 6.811 -31.623 25.446 1.00 96.44 84 ILE A N 1
ATOM 680 C CA . ILE A 1 84 ? 7.565 -31.345 26.679 1.00 96.44 84 ILE A CA 1
ATOM 681 C C . ILE A 1 84 ? 8.376 -32.568 27.125 1.00 96.44 84 ILE A C 1
ATOM 683 O O . ILE A 1 84 ? 9.506 -32.422 27.590 1.00 96.44 84 ILE A O 1
ATOM 687 N N . CYS A 1 85 ? 7.814 -33.772 26.986 1.00 94.75 85 CYS A N 1
ATOM 688 C CA . CYS A 1 85 ? 8.491 -35.019 27.329 1.00 94.75 85 CYS A CA 1
ATOM 689 C C . CYS A 1 85 ? 9.698 -35.297 26.415 1.00 94.75 85 CYS A C 1
ATOM 691 O O . CYS A 1 85 ? 10.753 -35.705 26.901 1.00 94.75 85 CYS A O 1
ATOM 693 N N . HIS A 1 86 ? 9.571 -35.042 25.108 1.00 90.25 86 HIS A N 1
ATOM 694 C CA . HIS A 1 86 ? 10.629 -35.312 24.126 1.00 90.25 86 HIS A CA 1
ATOM 695 C C . HIS A 1 86 ? 11.694 -34.204 24.055 1.00 90.25 86 HIS A C 1
ATOM 697 O O . HIS A 1 86 ? 12.861 -34.487 23.772 1.00 90.25 86 HIS A O 1
ATOM 703 N N . PHE A 1 87 ? 11.318 -32.952 24.332 1.00 92.56 87 PHE A N 1
ATOM 704 C CA . PHE A 1 87 ? 12.189 -31.778 24.226 1.00 92.56 87 PHE A CA 1
ATOM 705 C C . PHE A 1 87 ? 12.204 -30.942 25.519 1.00 92.56 87 PHE A C 1
ATOM 707 O O . PHE A 1 87 ? 11.948 -29.741 25.470 1.00 92.56 87 PHE A O 1
ATOM 714 N N . PRO A 1 88 ? 12.529 -31.522 26.690 1.00 95.19 88 PRO A N 1
ATOM 715 C CA . PRO A 1 88 ? 12.394 -30.828 27.974 1.00 95.19 88 PRO A CA 1
ATOM 716 C C . PRO A 1 88 ? 13.329 -29.621 28.137 1.00 95.19 88 PRO A C 1
ATOM 718 O O . PRO A 1 88 ? 13.003 -28.716 28.903 1.00 95.19 88 PRO A O 1
ATOM 721 N N . ASP A 1 89 ? 14.452 -29.612 27.413 1.00 92.50 89 ASP A N 1
ATOM 722 C CA . ASP A 1 89 ? 15.527 -28.618 27.538 1.00 92.50 89 ASP A CA 1
ATOM 723 C C . ASP A 1 89 ? 15.555 -27.587 26.392 1.00 92.50 89 ASP A C 1
ATOM 725 O O . ASP A 1 89 ? 16.474 -26.772 26.333 1.00 92.50 89 ASP A O 1
ATOM 729 N N . CYS A 1 90 ? 14.603 -27.633 25.449 1.00 91.06 90 CYS A N 1
ATOM 730 C CA . CYS A 1 90 ? 14.563 -26.668 24.342 1.00 91.06 90 CYS A CA 1
ATOM 731 C C . CYS A 1 90 ? 13.998 -25.303 24.792 1.00 91.06 90 CYS A C 1
ATOM 733 O O . CYS A 1 90 ? 13.231 -25.250 25.764 1.00 91.06 90 CYS A O 1
ATOM 735 N N . PRO A 1 91 ? 14.322 -24.198 24.092 1.00 90.62 91 PRO A N 1
ATOM 736 C CA . PRO A 1 91 ? 13.784 -22.871 24.406 1.00 90.62 91 PRO A CA 1
ATOM 737 C C . PRO A 1 91 ? 12.246 -22.820 24.482 1.00 90.62 91 PRO A C 1
ATOM 739 O O . PRO A 1 91 ? 11.686 -22.145 25.348 1.00 90.62 91 PRO A O 1
ATOM 742 N N . GLU A 1 92 ? 11.555 -23.577 23.628 1.00 91.69 92 GLU A N 1
ATOM 743 C CA . GLU A 1 92 ? 10.093 -23.629 23.528 1.00 91.69 92 GLU A CA 1
ATOM 744 C C . GLU A 1 92 ? 9.431 -24.413 24.674 1.00 91.69 92 GLU A C 1
ATOM 746 O O . GLU A 1 92 ? 8.237 -24.243 24.932 1.00 91.69 92 GLU A O 1
ATOM 751 N N . ALA A 1 93 ? 10.175 -25.249 25.408 1.00 92.44 93 ALA A N 1
ATOM 752 C CA . ALA A 1 93 ? 9.616 -26.130 26.437 1.00 92.44 93 ALA A CA 1
ATOM 753 C C . ALA A 1 93 ? 8.886 -25.358 27.544 1.00 92.44 93 ALA A C 1
ATOM 755 O O . ALA A 1 93 ? 7.851 -25.804 28.042 1.00 92.44 93 ALA A O 1
ATOM 756 N N . LYS A 1 94 ? 9.399 -24.178 27.924 1.00 92.56 94 LYS A N 1
ATOM 757 C CA . LYS A 1 94 ? 8.752 -23.312 28.921 1.00 92.56 94 LYS A CA 1
ATOM 758 C C . LYS A 1 94 ? 7.389 -22.820 28.429 1.00 92.56 94 LYS A C 1
ATOM 760 O O . LYS A 1 94 ? 6.425 -22.837 29.190 1.00 92.56 94 LYS A O 1
ATOM 765 N N . GLN A 1 95 ? 7.307 -22.407 27.166 1.00 90.94 95 GLN A N 1
ATOM 766 C CA . GLN A 1 95 ? 6.062 -21.934 26.567 1.00 90.94 95 GLN A CA 1
ATOM 767 C C . GLN A 1 95 ? 5.061 -23.081 26.400 1.00 90.94 95 GLN A C 1
ATOM 769 O O . GLN A 1 95 ? 3.896 -22.927 26.754 1.00 90.94 95 GLN A O 1
ATOM 774 N N . ALA A 1 96 ? 5.524 -24.251 25.948 1.00 93.44 96 ALA A N 1
ATOM 775 C CA . ALA A 1 96 ? 4.695 -25.448 25.836 1.00 93.44 96 ALA A CA 1
ATOM 776 C C . ALA A 1 96 ? 4.092 -25.867 27.185 1.00 93.44 96 ALA A C 1
ATOM 778 O O . ALA A 1 96 ? 2.913 -26.205 27.234 1.00 93.44 96 ALA A O 1
ATOM 779 N N . ARG A 1 97 ? 4.863 -25.797 28.284 1.00 94.94 97 ARG A N 1
ATOM 780 C CA . ARG A 1 97 ? 4.352 -26.060 29.644 1.00 94.94 97 ARG A CA 1
ATOM 781 C C . ARG A 1 97 ? 3.242 -25.089 30.030 1.00 94.94 97 ARG A C 1
ATOM 783 O O . ARG A 1 97 ? 2.183 -25.542 30.438 1.00 94.94 97 ARG A O 1
ATOM 790 N N . SER A 1 98 ? 3.453 -23.787 29.826 1.00 91.50 98 SER A N 1
ATOM 791 C CA . SER A 1 98 ? 2.425 -22.779 30.128 1.00 91.50 98 SER A CA 1
ATOM 792 C C . SER A 1 98 ? 1.136 -23.016 29.330 1.00 91.50 98 SER A C 1
ATOM 794 O O . SER A 1 98 ? 0.038 -22.986 29.881 1.00 91.50 98 SER A O 1
ATOM 796 N N . LEU A 1 99 ? 1.263 -23.351 28.042 1.00 93.81 99 LEU A N 1
ATOM 797 C CA . LEU A 1 99 ? 0.120 -23.695 27.195 1.00 93.81 99 LEU A CA 1
ATOM 798 C C . LEU A 1 99 ? -0.605 -24.963 27.657 1.00 93.81 99 LEU A C 1
ATOM 800 O O . LEU A 1 99 ? -1.835 -24.994 27.658 1.00 93.81 99 LEU A O 1
ATOM 804 N N . ALA A 1 100 ? 0.141 -25.997 28.049 1.00 95.94 100 ALA A N 1
ATOM 805 C CA . ALA A 1 100 ? -0.425 -27.237 28.564 1.00 95.94 100 ALA A CA 1
ATOM 806 C C . ALA A 1 100 ? -1.191 -26.995 29.874 1.00 95.94 100 ALA A C 1
ATOM 808 O O . ALA A 1 100 ? -2.313 -27.474 30.024 1.00 95.94 100 ALA A O 1
ATOM 809 N N . ASP A 1 101 ? -0.626 -26.211 30.791 1.00 94.75 101 ASP A N 1
ATOM 810 C CA . ASP A 1 101 ? -1.280 -25.861 32.054 1.00 94.75 101 ASP A CA 1
ATOM 811 C C . ASP A 1 101 ? -2.550 -25.027 31.804 1.00 94.75 101 ASP A C 1
ATOM 813 O O . ASP A 1 101 ? -3.623 -25.372 32.300 1.00 94.75 101 ASP A O 1
ATOM 817 N N . GLY A 1 102 ? -2.487 -24.024 30.921 1.00 93.50 102 GLY A N 1
ATOM 818 C CA . GLY A 1 102 ? -3.663 -23.244 30.526 1.00 93.50 102 GLY A CA 1
ATOM 819 C C . GLY A 1 102 ? -4.759 -24.082 29.852 1.00 93.50 102 GLY A C 1
ATOM 820 O O . GLY A 1 102 ? -5.947 -23.849 30.084 1.00 93.50 102 GLY A O 1
ATOM 821 N N . LEU A 1 103 ? -4.395 -25.090 29.050 1.00 95.69 103 LEU A N 1
ATOM 822 C CA . LEU A 1 103 ? -5.359 -26.034 28.473 1.00 95.69 103 LEU A CA 1
ATOM 823 C C . LEU A 1 103 ? -6.020 -26.919 29.531 1.00 95.69 103 LEU A C 1
ATOM 825 O O . LEU A 1 103 ? -7.223 -27.161 29.429 1.00 95.69 103 LEU A O 1
ATOM 829 N N . LYS A 1 104 ? -5.274 -27.391 30.538 1.00 97.00 104 LYS A N 1
ATOM 830 C CA . LYS A 1 104 ? -5.844 -28.168 31.653 1.00 97.00 104 LYS A CA 1
ATOM 831 C C . LYS A 1 104 ? -6.912 -27.363 32.382 1.00 97.00 104 LYS A C 1
ATOM 833 O O . LYS A 1 104 ? -8.012 -27.874 32.594 1.00 97.00 104 LYS A O 1
ATOM 838 N N . ASP A 1 105 ? -6.619 -26.100 32.680 1.00 94.75 105 ASP A N 1
ATOM 839 C CA . ASP A 1 105 ? -7.561 -25.196 33.340 1.00 94.75 105 ASP A CA 1
ATOM 840 C C . ASP A 1 105 ? -8.817 -24.960 32.490 1.00 94.75 105 ASP A C 1
ATOM 842 O O . ASP A 1 105 ? -9.934 -25.002 33.008 1.00 94.75 105 ASP A O 1
ATOM 846 N N . LEU A 1 106 ? -8.664 -24.766 31.174 1.00 94.56 106 LEU A N 1
ATOM 847 C CA . LEU A 1 106 ? -9.802 -24.603 30.262 1.00 94.56 106 LEU A CA 1
ATOM 848 C C . LEU A 1 106 ? -10.668 -25.859 30.165 1.00 94.56 106 LEU A C 1
ATOM 850 O O . LEU A 1 106 ? -11.890 -25.749 30.217 1.00 94.56 106 LEU A O 1
ATOM 854 N N . ILE A 1 107 ? -10.059 -27.041 30.038 1.00 95.81 107 ILE A N 1
ATOM 855 C CA . ILE A 1 107 ? -10.786 -28.317 29.981 1.00 95.81 107 ILE A CA 1
ATOM 856 C C . ILE A 1 107 ? -11.573 -28.525 31.280 1.00 95.81 107 ILE A C 1
ATOM 858 O O . ILE A 1 107 ? -12.744 -28.906 31.249 1.00 95.81 107 ILE A O 1
ATOM 862 N N . GLN A 1 108 ? -10.955 -28.244 32.429 1.00 96.44 108 GLN A N 1
ATOM 863 C CA . GLN A 1 108 ? -11.617 -28.351 33.725 1.00 96.44 108 GLN A CA 1
ATOM 864 C C . GLN A 1 108 ? -12.780 -27.355 33.857 1.00 96.44 108 GLN A C 1
ATOM 866 O O . GLN A 1 108 ? -13.853 -27.729 34.341 1.00 96.44 108 GLN A O 1
ATOM 871 N N . GLU A 1 109 ? -12.598 -26.107 33.414 1.00 94.25 109 GLU A N 1
ATOM 872 C CA . GLU A 1 109 ? -13.675 -25.115 33.398 1.00 94.25 109 GLU A CA 1
ATOM 873 C C . GLU A 1 109 ? -14.823 -25.566 32.490 1.00 94.25 109 GLU A C 1
ATOM 875 O O . GLU A 1 109 ? -15.971 -25.510 32.902 1.00 94.25 109 GLU A O 1
ATOM 880 N N . GLU A 1 110 ? -14.545 -26.067 31.287 1.00 92.69 110 GLU A N 1
ATOM 881 C CA . GLU A 1 110 ? -15.582 -26.507 30.344 1.00 92.69 110 GLU A CA 1
ATOM 882 C C . GLU A 1 110 ? -16.409 -27.679 30.864 1.00 92.69 110 GLU A C 1
ATOM 884 O O . GLU A 1 110 ? -17.620 -27.717 30.656 1.00 92.69 110 GLU A O 1
ATOM 889 N N . ASN A 1 111 ? -15.775 -28.597 31.592 1.00 95.12 111 ASN A N 1
ATOM 890 C CA . ASN A 1 111 ? -16.467 -29.719 32.217 1.00 95.12 111 ASN A CA 1
ATOM 891 C C . ASN A 1 111 ? -17.366 -29.292 33.387 1.00 95.12 111 ASN A C 1
ATOM 893 O O . ASN A 1 111 ? -18.364 -29.952 33.669 1.00 95.12 111 ASN A O 1
ATOM 897 N N . THR A 1 112 ? -16.999 -28.225 34.100 1.00 96.38 112 THR A N 1
ATOM 898 C CA . THR A 1 112 ? -17.709 -27.773 35.312 1.00 96.38 112 THR A CA 1
ATOM 899 C C . THR A 1 112 ? -18.685 -26.629 35.048 1.00 96.38 112 THR A C 1
ATOM 901 O O . THR A 1 112 ? -19.657 -26.464 35.783 1.00 96.38 112 THR A O 1
ATOM 904 N N . ASN A 1 113 ? -18.441 -25.855 33.997 1.00 95.44 113 ASN A N 1
ATOM 905 C CA . ASN A 1 113 ? -19.190 -24.682 33.585 1.00 95.44 113 ASN A CA 1
ATOM 906 C C . ASN A 1 113 ? -19.170 -24.604 32.043 1.00 95.44 113 ASN A C 1
ATOM 908 O O . ASN A 1 113 ? -18.369 -23.852 31.472 1.00 95.44 113 ASN A O 1
ATOM 912 N N . PRO A 1 114 ? -19.996 -25.402 31.345 1.00 95.19 114 PRO A N 1
ATOM 913 C CA . PRO A 1 114 ? -20.057 -25.374 29.886 1.00 95.19 114 PRO A CA 1
ATOM 914 C C . PRO A 1 114 ? -20.471 -23.986 29.375 1.00 95.19 114 PRO A C 1
ATOM 916 O O . PRO A 1 114 ? -21.088 -23.201 30.097 1.00 95.19 114 PRO A O 1
ATOM 919 N N . LEU A 1 115 ? -20.102 -23.671 28.130 1.00 94.75 115 LEU A N 1
ATOM 920 C CA . LEU A 1 115 ? -20.586 -22.447 27.488 1.00 94.75 115 LEU A CA 1
ATOM 921 C C . LEU A 1 115 ? -22.087 -22.552 27.249 1.00 94.75 115 LEU A C 1
ATOM 923 O O . LEU A 1 115 ? -22.584 -23.614 26.870 1.00 94.75 115 LEU A O 1
ATOM 927 N N . LEU A 1 116 ? -22.777 -21.435 27.426 1.00 96.31 116 LEU A N 1
ATOM 928 C CA . LEU A 1 116 ? -24.202 -21.336 27.144 1.00 96.31 116 LEU A CA 1
ATOM 929 C C . LEU A 1 116 ? -24.451 -21.246 25.637 1.00 96.31 116 LEU A C 1
ATOM 931 O O . LEU A 1 116 ? -23.618 -20.730 24.883 1.00 96.31 116 LEU A O 1
ATOM 935 N N . THR A 1 117 ? -25.616 -21.719 25.203 1.00 95.31 117 THR A N 1
ATOM 936 C CA . THR A 1 117 ? -26.131 -21.534 23.836 1.00 95.31 117 THR A CA 1
ATOM 937 C C . THR A 1 117 ? -26.457 -20.064 23.557 1.00 95.31 117 THR A C 1
ATOM 939 O O . THR A 1 117 ? -26.580 -19.258 24.478 1.00 95.31 117 THR A O 1
ATOM 942 N N . ASP A 1 118 ? -26.584 -19.681 22.284 1.00 93.38 118 ASP A N 1
ATOM 943 C CA . ASP A 1 118 ? -26.908 -18.296 21.904 1.00 93.38 118 ASP A CA 1
ATOM 944 C C . ASP A 1 118 ? -28.259 -17.847 22.477 1.00 93.38 118 ASP A C 1
ATOM 946 O O . ASP A 1 118 ? -28.396 -16.714 22.939 1.00 93.38 118 ASP A O 1
ATOM 950 N N . GLU A 1 119 ? -29.239 -18.750 22.513 1.00 96.50 119 GLU A N 1
ATOM 951 C CA . GLU A 1 119 ? -30.560 -18.508 23.090 1.00 96.50 119 GLU A CA 1
ATOM 952 C C . GLU A 1 119 ? -30.496 -18.297 24.606 1.00 96.50 119 GLU A C 1
ATOM 954 O O . GLU A 1 119 ? -31.143 -17.389 25.134 1.00 96.50 119 GLU A O 1
ATOM 959 N N . GLU A 1 120 ? -29.701 -19.106 25.310 1.00 97.81 120 GLU A N 1
ATOM 960 C CA . GLU A 1 120 ? -29.485 -18.948 26.750 1.00 97.81 120 GLU A CA 1
ATOM 961 C C . GLU A 1 120 ? -28.775 -17.629 27.056 1.00 97.81 120 GLU A C 1
ATOM 963 O O . GLU A 1 120 ? -29.218 -16.903 27.947 1.00 97.81 120 GLU A O 1
ATOM 968 N N . VAL A 1 121 ? -27.736 -17.273 26.286 1.00 96.31 121 VAL A N 1
ATOM 969 C CA . VAL A 1 121 ? -27.044 -15.981 26.412 1.00 96.31 121 VAL A CA 1
ATOM 970 C C . VAL A 1 121 ? -28.017 -14.832 26.199 1.00 96.31 121 VAL A C 1
ATOM 972 O O . VAL A 1 121 ? -28.070 -13.928 27.027 1.00 96.31 121 VAL A O 1
ATOM 975 N N . ALA A 1 122 ? -28.839 -14.872 25.151 1.00 95.81 122 ALA A N 1
ATOM 976 C CA . ALA A 1 122 ? -29.811 -13.817 24.874 1.00 95.81 122 ALA A CA 1
ATOM 977 C C . ALA A 1 122 ? -30.814 -13.595 26.027 1.00 95.81 122 ALA A C 1
ATOM 979 O O . ALA A 1 122 ? -31.322 -12.482 26.183 1.00 95.81 122 ALA A O 1
ATOM 980 N N . GLY A 1 123 ? -31.074 -14.621 26.846 1.00 96.94 123 GLY A N 1
ATOM 981 C CA . GLY A 1 123 ? -31.937 -14.549 28.028 1.00 96.94 123 GLY A CA 1
ATOM 982 C C . GLY A 1 123 ? -31.288 -13.954 29.286 1.00 96.94 123 GLY A C 1
ATOM 983 O O . GLY A 1 123 ? -31.999 -13.666 30.251 1.00 96.94 123 GLY A O 1
ATOM 984 N N . LEU A 1 124 ? -29.966 -13.760 29.310 1.00 97.81 124 LEU A N 1
ATOM 985 C CA . LEU A 1 124 ? -29.253 -13.230 30.478 1.00 97.81 124 LEU A CA 1
ATOM 986 C C . LEU A 1 124 ? -29.345 -11.695 30.584 1.00 97.81 124 LEU A C 1
ATOM 988 O O . LEU A 1 124 ? -29.513 -11.012 29.577 1.00 97.81 124 LEU A O 1
ATOM 992 N N . PRO A 1 125 ? -29.147 -11.103 31.777 1.00 97.81 125 PRO A N 1
ATOM 993 C CA . PRO A 1 125 ? -28.855 -9.675 31.918 1.00 97.81 125 PRO A CA 1
ATOM 994 C C . PRO A 1 125 ? -27.608 -9.260 31.123 1.00 97.81 125 PRO A C 1
ATOM 996 O O . PRO A 1 125 ? -26.639 -10.014 31.066 1.00 97.81 125 PRO A O 1
ATOM 999 N N . GLU A 1 126 ? -27.573 -8.038 30.582 1.00 96.75 126 GLU A N 1
ATOM 1000 C CA . GLU A 1 126 ? -26.514 -7.583 29.658 1.00 96.75 126 GLU A CA 1
ATOM 1001 C C . GLU A 1 126 ? -25.080 -7.781 30.176 1.00 96.75 126 GLU A C 1
ATOM 1003 O O . GLU A 1 126 ? -24.212 -8.222 29.425 1.00 96.75 126 GLU A O 1
ATOM 1008 N N . GLY A 1 127 ? -24.826 -7.527 31.464 1.00 96.19 127 GLY A N 1
ATOM 1009 C CA . GLY A 1 127 ? -23.506 -7.757 32.061 1.00 96.19 127 GLY A CA 1
ATOM 1010 C C . GLY A 1 127 ? -23.103 -9.237 32.088 1.00 96.19 127 GLY A C 1
ATOM 1011 O O . GLY A 1 127 ? -21.938 -9.564 31.890 1.00 96.19 127 GLY A O 1
ATOM 1012 N N . GLN A 1 128 ? -24.064 -10.145 32.271 1.00 97.75 128 GLN A N 1
ATOM 1013 C CA . GLN A 1 128 ? -23.819 -11.588 32.202 1.00 97.75 128 GLN A CA 1
ATOM 1014 C C . GLN A 1 128 ? -23.666 -12.061 30.751 1.00 97.75 128 GLN A C 1
ATOM 1016 O O . GLN A 1 128 ? -22.824 -12.915 30.487 1.00 97.75 128 GLN A O 1
ATOM 1021 N N . GLN A 1 129 ? -24.394 -11.450 29.805 1.00 97.62 129 GLN A N 1
ATOM 1022 C CA . GLN A 1 129 ? -24.156 -11.667 28.373 1.00 97.62 129 GLN A CA 1
ATOM 1023 C C . GLN A 1 129 ? -22.713 -11.313 28.004 1.00 97.62 129 GLN A C 1
ATOM 1025 O O . GLN A 1 129 ? -22.041 -12.093 27.338 1.00 97.62 129 GLN A O 1
ATOM 1030 N N . ALA A 1 130 ? -22.217 -10.162 28.470 1.00 97.44 130 ALA A N 1
ATOM 1031 C CA . ALA A 1 130 ? -20.850 -9.726 28.208 1.00 97.44 130 ALA A CA 1
ATOM 1032 C C . ALA A 1 130 ? -19.810 -10.720 28.742 1.00 97.44 130 ALA A C 1
ATOM 1034 O O . ALA A 1 130 ? -18.887 -11.085 28.016 1.00 97.44 130 ALA A O 1
ATOM 1035 N N . VAL A 1 131 ? -19.982 -11.207 29.975 1.00 97.56 131 VAL A N 1
ATOM 1036 C CA . VAL A 1 131 ? -19.098 -12.232 30.556 1.00 97.56 131 VAL A CA 1
ATOM 1037 C C . VAL A 1 131 ? -19.091 -13.498 29.702 1.00 97.56 131 VAL A C 1
ATOM 1039 O O . VAL A 1 131 ? -18.019 -14.004 29.375 1.00 97.56 131 VAL A O 1
ATOM 1042 N N . GLU A 1 132 ? -20.258 -13.989 29.287 1.00 97.19 132 GLU A N 1
ATOM 1043 C CA . GLU A 1 132 ? -20.345 -15.220 28.498 1.00 97.19 132 GLU A CA 1
ATOM 1044 C C . GLU A 1 132 ? -19.762 -15.060 27.083 1.00 97.19 132 GLU A C 1
ATOM 1046 O O . GLU A 1 132 ? -19.068 -15.947 26.586 1.00 97.19 132 GLU A O 1
ATOM 1051 N N . ILE A 1 133 ? -19.933 -13.895 26.455 1.00 95.81 133 ILE A N 1
ATOM 1052 C CA . ILE A 1 133 ? -19.297 -13.571 25.169 1.00 95.81 133 ILE A CA 1
ATOM 1053 C C . ILE A 1 133 ? -17.770 -13.558 25.291 1.00 95.81 133 ILE A C 1
ATOM 1055 O O . ILE A 1 133 ? -17.087 -14.090 24.416 1.00 95.81 133 ILE A O 1
ATOM 1059 N N . VAL A 1 134 ? -17.219 -12.992 26.370 1.00 96.56 134 VAL A N 1
ATOM 1060 C CA . VAL A 1 134 ? -15.767 -13.014 26.612 1.00 96.56 134 VAL A CA 1
ATOM 1061 C C . VAL A 1 134 ? -15.280 -14.440 26.859 1.00 96.56 134 VAL A C 1
ATOM 1063 O O . VAL A 1 134 ? -14.262 -14.836 26.295 1.00 96.56 134 VAL A O 1
ATOM 1066 N N . ARG A 1 135 ? -16.033 -15.268 27.598 1.00 95.81 135 ARG A N 1
ATOM 1067 C CA . ARG A 1 135 ? -15.697 -16.694 27.772 1.00 95.81 135 ARG A CA 1
ATOM 1068 C C . ARG A 1 135 ? -15.598 -17.423 26.435 1.00 95.81 135 ARG A C 1
ATOM 1070 O O . ARG A 1 135 ? -14.710 -18.255 26.269 1.00 95.81 135 ARG A O 1
ATOM 1077 N N . ARG A 1 136 ? -16.438 -17.079 25.455 1.00 94.56 136 ARG A N 1
ATOM 1078 C CA . ARG A 1 136 ? -16.400 -17.654 24.099 1.00 94.56 136 ARG A CA 1
ATOM 1079 C C . ARG A 1 136 ? -15.159 -17.268 23.287 1.00 94.56 136 ARG A C 1
ATOM 1081 O O . ARG A 1 136 ? -14.895 -17.935 22.287 1.00 94.56 136 ARG A O 1
ATOM 1088 N N . PHE A 1 137 ? -14.349 -16.288 23.706 1.00 94.44 137 PHE A N 1
ATOM 1089 C CA . PHE A 1 137 ? -13.084 -15.957 23.023 1.00 94.44 137 PHE A CA 1
ATOM 1090 C C . PHE A 1 137 ? -12.152 -17.172 22.933 1.00 94.44 137 PHE A C 1
ATOM 1092 O O . PHE A 1 137 ? -11.445 -17.331 21.940 1.00 94.44 137 PHE A O 1
ATOM 1099 N N . ARG A 1 138 ? -12.234 -18.106 23.892 1.00 93.31 138 ARG A N 1
ATOM 1100 C CA . ARG A 1 138 ? -11.476 -19.367 23.865 1.00 93.31 138 ARG A CA 1
ATOM 1101 C C . ARG A 1 138 ? -11.784 -20.278 22.675 1.00 93.31 138 ARG A C 1
ATOM 1103 O O . ARG A 1 138 ? -10.985 -21.162 22.388 1.00 93.31 138 ARG A O 1
ATOM 1110 N N . ASN A 1 139 ? -12.943 -20.109 22.037 1.00 90.50 139 ASN A N 1
ATOM 1111 C CA . ASN A 1 139 ? -13.399 -20.883 20.880 1.00 90.50 139 ASN A CA 1
ATOM 1112 C C . ASN A 1 139 ? -13.374 -20.070 19.585 1.00 90.50 139 ASN A C 1
ATOM 1114 O O . ASN A 1 139 ? -13.743 -20.602 18.543 1.00 90.50 139 ASN A O 1
ATOM 1118 N N . HIS A 1 140 ? -13.020 -18.784 19.637 1.00 82.19 140 HIS A N 1
ATOM 1119 C CA . HIS A 1 140 ? -13.144 -17.943 18.461 1.00 82.19 140 HIS A CA 1
ATOM 1120 C C . HIS A 1 140 ? -12.041 -18.254 17.453 1.00 82.19 140 HIS A C 1
ATOM 1122 O O . HIS A 1 140 ? -10.849 -18.166 17.760 1.00 82.19 140 HIS A O 1
ATOM 1128 N N . GLU A 1 141 ? -12.471 -18.595 16.244 1.00 75.94 141 GLU A N 1
ATOM 1129 C CA . GLU A 1 141 ? -11.590 -18.844 15.117 1.00 75.94 141 GLU A CA 1
ATOM 1130 C C . GLU A 1 141 ? -11.477 -17.609 14.269 1.00 75.94 141 GLU A C 1
ATOM 1132 O O . GLU A 1 141 ? -12.467 -17.056 13.784 1.00 75.94 141 GLU A O 1
ATOM 1137 N N . LEU A 1 142 ? -10.234 -17.217 14.044 1.00 66.69 142 LEU A N 1
ATOM 1138 C CA . LEU A 1 142 ? -9.927 -16.180 13.096 1.00 66.69 142 LEU A CA 1
ATOM 1139 C C . LEU A 1 142 ? -9.409 -16.795 11.813 1.00 66.69 142 LEU A C 1
ATOM 1141 O O . LEU A 1 142 ? -8.208 -16.874 11.564 1.00 66.69 142 LEU A O 1
ATOM 1145 N N . THR A 1 143 ? -10.346 -17.182 10.949 1.00 54.03 143 THR A N 1
ATOM 1146 C CA . THR A 1 143 ? -10.041 -17.408 9.541 1.00 54.03 143 THR A CA 1
ATOM 1147 C C . THR A 1 143 ? -9.758 -16.045 8.910 1.00 54.03 143 THR A C 1
ATOM 1149 O O . THR A 1 143 ? -10.675 -15.310 8.549 1.00 54.03 143 THR A O 1
ATOM 1152 N N . SER A 1 144 ? -8.477 -15.690 8.815 1.00 51.16 144 SER A N 1
ATOM 1153 C CA . SER A 1 144 ? -7.947 -14.475 8.178 1.00 51.16 144 SER A CA 1
ATOM 1154 C C . SER A 1 144 ? -8.332 -13.133 8.831 1.00 51.16 144 SER A C 1
ATOM 1156 O O . SER A 1 144 ? -9.321 -12.505 8.478 1.00 51.16 144 SER A O 1
ATOM 1158 N N . GLY A 1 145 ? -7.459 -12.647 9.722 1.00 53.09 145 GLY A N 1
ATOM 1159 C CA . GLY A 1 145 ? -7.378 -11.233 10.112 1.00 53.09 145 GLY A CA 1
ATOM 1160 C C . GLY A 1 145 ? -8.202 -10.834 11.340 1.00 53.09 145 GLY A C 1
ATOM 1161 O O . GLY A 1 145 ? -9.411 -10.731 11.265 1.00 53.09 145 GLY A O 1
ATOM 1162 N N . ALA A 1 146 ? -7.514 -10.568 12.456 1.00 57.25 146 ALA A N 1
ATOM 1163 C CA . ALA A 1 146 ? -7.804 -9.584 13.518 1.00 57.25 146 ALA A CA 1
ATOM 1164 C C . ALA A 1 146 ? -9.259 -9.283 13.978 1.00 57.25 146 ALA A C 1
ATOM 1166 O O . ALA A 1 146 ? -9.506 -8.215 14.540 1.00 57.25 146 ALA A O 1
ATOM 1167 N N . HIS A 1 147 ? -10.239 -10.158 13.786 1.00 72.88 147 HIS A N 1
ATOM 1168 C CA . HIS A 1 147 ? -11.630 -9.883 14.155 1.00 72.88 147 HIS A CA 1
ATOM 1169 C C . HIS A 1 147 ? -11.989 -10.375 15.568 1.00 72.88 147 HIS A C 1
ATOM 1171 O O . HIS A 1 147 ? -12.013 -11.552 15.896 1.00 72.88 147 HIS A O 1
ATOM 1177 N N . VAL A 1 148 ? -12.327 -9.437 16.439 1.00 84.44 148 VAL A N 1
ATOM 1178 C CA . VAL A 1 148 ? -13.053 -9.736 17.678 1.00 84.44 148 VAL A CA 1
ATOM 1179 C C . VAL A 1 148 ? -14.485 -10.154 17.305 1.00 84.44 148 VAL A C 1
ATOM 1181 O O . VAL A 1 148 ? -15.004 -9.633 16.308 1.00 84.44 148 VAL A O 1
ATOM 1184 N N . PRO A 1 149 ? -15.161 -11.044 18.064 1.00 87.88 149 PRO A N 1
ATOM 1185 C CA . PRO A 1 149 ? -16.541 -11.425 17.777 1.00 87.88 149 PRO A CA 1
ATOM 1186 C C . PRO A 1 149 ? -17.436 -10.210 17.509 1.00 87.88 149 PRO A C 1
ATOM 1188 O O . PRO A 1 149 ? -17.482 -9.272 18.306 1.00 87.88 149 PRO A O 1
ATOM 1191 N N . LYS A 1 150 ? -18.178 -10.225 16.392 1.00 89.44 150 LYS A N 1
ATOM 1192 C CA . LYS A 1 150 ? -19.037 -9.097 15.973 1.00 89.44 150 LYS A CA 1
ATOM 1193 C C . LYS A 1 150 ? -20.034 -8.681 17.056 1.00 89.44 150 LYS A C 1
ATOM 1195 O O . LYS A 1 150 ? -20.362 -7.504 17.171 1.00 89.44 150 LYS A O 1
ATOM 1200 N N . GLU A 1 151 ? -20.499 -9.639 17.854 1.00 91.31 151 GLU A N 1
ATOM 1201 C CA . GLU A 1 151 ? -21.406 -9.389 18.971 1.00 91.31 151 GLU A CA 1
ATOM 1202 C C . GLU A 1 151 ? -20.773 -8.511 20.061 1.00 91.31 151 GLU A C 1
ATOM 1204 O O . GLU A 1 151 ? -21.428 -7.597 20.559 1.00 91.31 151 GLU A O 1
ATOM 1209 N N . CYS A 1 152 ? -19.487 -8.719 20.365 1.00 93.62 152 CYS A N 1
ATOM 1210 C CA . CYS A 1 152 ? -18.735 -7.889 21.306 1.00 93.62 152 CYS A CA 1
ATOM 1211 C C . CYS A 1 152 ? -18.700 -6.428 20.827 1.00 93.62 152 CYS A C 1
ATOM 1213 O O . CYS A 1 152 ? -19.073 -5.518 21.564 1.00 93.62 152 CYS A O 1
ATOM 1215 N N . LEU A 1 153 ? -18.373 -6.202 19.548 1.00 92.44 153 LEU A N 1
ATOM 1216 C CA . LEU A 1 153 ? -18.351 -4.853 18.967 1.00 92.44 153 LEU A CA 1
ATOM 1217 C C . LEU A 1 153 ? -19.742 -4.203 18.941 1.00 92.44 153 LEU A C 1
ATOM 1219 O O . LEU A 1 153 ? -19.862 -3.008 19.189 1.00 92.44 153 LEU A O 1
ATOM 1223 N N . LYS A 1 154 ? -20.798 -4.984 18.680 1.00 94.06 154 LYS A N 1
ATOM 1224 C CA . LYS A 1 154 ? -22.187 -4.498 18.679 1.00 94.06 154 LYS A CA 1
ATOM 1225 C C . LYS A 1 154 ? -22.644 -4.035 20.066 1.00 94.06 154 LYS A C 1
ATOM 1227 O O . LYS A 1 154 ? -23.428 -3.095 20.154 1.00 94.06 154 LYS A O 1
ATOM 1232 N N . LYS A 1 155 ? -22.188 -4.699 21.131 1.00 95.69 155 LYS A N 1
ATOM 1233 C CA . LYS A 1 155 ? -22.507 -4.337 22.522 1.00 95.69 155 LYS A CA 1
ATOM 1234 C C . LYS A 1 155 ? -21.690 -3.149 23.039 1.00 95.69 155 LYS A C 1
ATOM 1236 O O . LYS A 1 155 ? -22.110 -2.510 24.001 1.00 95.69 155 LYS A O 1
ATOM 1241 N N . GLY A 1 156 ? -20.562 -2.836 22.401 1.00 95.38 156 GLY A N 1
ATOM 1242 C CA . GLY A 1 156 ? -19.765 -1.647 22.692 1.00 95.38 156 GLY A CA 1
ATOM 1243 C C . GLY A 1 156 ? -19.325 -1.581 24.156 1.00 95.38 156 GLY A C 1
ATOM 1244 O O . GLY A 1 156 ? -18.786 -2.541 24.701 1.00 95.38 156 GLY A O 1
ATOM 1245 N N . GLU A 1 157 ? -19.574 -0.448 24.806 1.00 96.56 157 GLU A N 1
ATOM 1246 C CA . GLU A 1 157 ? -19.116 -0.148 26.171 1.00 96.56 157 GLU A CA 1
ATOM 1247 C C . GLU A 1 157 ? -19.608 -1.120 27.248 1.00 96.56 157 GLU A C 1
ATOM 1249 O O . GLU A 1 157 ? -18.919 -1.325 28.247 1.00 96.56 157 GLU A O 1
ATOM 1254 N N . ILE A 1 158 ? -20.748 -1.783 27.026 1.00 97.44 158 ILE A N 1
ATOM 1255 C CA . ILE A 1 158 ? -21.290 -2.802 27.939 1.00 97.44 158 ILE A CA 1
ATOM 1256 C C . ILE A 1 158 ? -20.287 -3.952 28.143 1.00 97.44 158 ILE A C 1
ATOM 1258 O O . ILE A 1 158 ? -20.259 -4.575 29.204 1.00 97.44 158 ILE A O 1
ATOM 1262 N N . MET A 1 159 ? -19.431 -4.220 27.150 1.00 98.25 159 MET A N 1
ATOM 1263 C CA . MET A 1 159 ? -18.425 -5.281 27.210 1.00 98.25 159 MET A CA 1
ATOM 1264 C C . MET A 1 159 ? -17.218 -4.938 28.085 1.00 98.25 159 MET A C 1
ATOM 1266 O O . MET A 1 159 ? -16.550 -5.851 28.569 1.00 98.25 159 MET A O 1
ATOM 1270 N N . ILE A 1 160 ? -16.910 -3.651 28.286 1.00 97.75 160 ILE A N 1
ATOM 1271 C CA . ILE A 1 160 ? -15.625 -3.209 28.846 1.00 97.75 160 ILE A CA 1
ATOM 1272 C C . ILE A 1 160 ? -15.329 -3.823 30.225 1.00 97.75 160 ILE A C 1
ATOM 1274 O O . ILE A 1 160 ? -14.230 -4.355 30.384 1.00 97.75 160 ILE A O 1
ATOM 1278 N N . PRO A 1 161 ? -16.263 -3.871 31.198 1.00 98.31 161 PRO A N 1
ATOM 1279 C CA . PRO A 1 161 ? -15.985 -4.499 32.492 1.00 98.31 161 PRO A CA 1
ATOM 1280 C C . PRO A 1 161 ? -15.605 -5.985 32.389 1.00 98.31 161 PRO A C 1
ATOM 1282 O O . PRO A 1 161 ? -14.685 -6.437 33.070 1.00 98.31 161 PRO A O 1
ATOM 1285 N N . ALA A 1 162 ? -16.280 -6.746 31.519 1.00 98.12 162 ALA A N 1
ATOM 1286 C CA . ALA A 1 162 ? -15.982 -8.163 31.306 1.00 98.12 162 ALA A CA 1
ATOM 1287 C C . ALA A 1 162 ? -14.634 -8.361 30.592 1.00 98.12 162 ALA A C 1
ATOM 1289 O O . ALA A 1 162 ? -13.884 -9.274 30.930 1.00 98.12 162 ALA A O 1
ATOM 1290 N N . LEU A 1 163 ? -14.303 -7.483 29.642 1.00 97.69 163 LEU A N 1
ATOM 1291 C CA . LEU A 1 163 ? -13.024 -7.510 28.934 1.00 97.69 163 LEU A CA 1
ATOM 1292 C C . LEU A 1 163 ? -11.851 -7.168 29.861 1.00 97.69 163 LEU A C 1
ATOM 1294 O O . LEU A 1 163 ? -10.853 -7.880 29.851 1.00 97.69 163 LEU A O 1
ATOM 1298 N N . ILE A 1 164 ? -11.990 -6.147 30.714 1.00 97.06 164 ILE A N 1
ATOM 1299 C CA . ILE A 1 164 ? -10.987 -5.789 31.734 1.00 97.06 164 ILE A CA 1
ATOM 1300 C C . ILE A 1 164 ? -10.717 -6.971 32.669 1.00 97.06 164 ILE A C 1
ATOM 1302 O O . ILE A 1 164 ? -9.563 -7.273 32.982 1.00 97.06 164 ILE A O 1
ATOM 1306 N N . ALA A 1 165 ? -11.772 -7.672 33.095 1.00 96.62 165 ALA A N 1
ATOM 1307 C CA . ALA A 1 165 ? -11.633 -8.846 33.950 1.00 96.62 165 ALA A CA 1
ATOM 1308 C C . ALA A 1 165 ? -10.798 -9.957 33.287 1.00 96.62 165 ALA A C 1
ATOM 1310 O O . ALA A 1 165 ? -10.058 -10.650 33.985 1.00 96.62 165 ALA A O 1
ATOM 1311 N N . ALA A 1 166 ? -10.873 -10.077 31.959 1.00 95.75 166 ALA A N 1
ATOM 1312 C CA . ALA A 1 166 ? -10.177 -11.087 31.171 1.00 95.75 166 ALA A CA 1
ATOM 1313 C C . ALA A 1 166 ? -8.782 -10.674 30.666 1.00 95.75 166 ALA A C 1
ATOM 1315 O O . ALA A 1 166 ? -8.099 -11.513 30.094 1.00 95.75 166 ALA A O 1
ATOM 1316 N N . LEU A 1 167 ? -8.321 -9.433 30.876 1.00 93.62 167 LEU A N 1
ATOM 1317 C CA . LEU A 1 167 ? -7.016 -8.969 30.364 1.00 93.62 167 LEU A CA 1
ATOM 1318 C C . LEU A 1 167 ? -5.819 -9.793 30.865 1.00 93.62 167 LEU A C 1
ATOM 1320 O O . LEU A 1 167 ? -4.842 -9.948 30.140 1.00 93.62 167 LEU A O 1
ATOM 1324 N N . ASP A 1 168 ? -5.905 -10.347 32.076 1.00 92.81 168 ASP A N 1
ATOM 1325 C CA . ASP A 1 168 ? -4.866 -11.222 32.640 1.00 92.81 168 ASP A CA 1
ATOM 1326 C C . ASP A 1 168 ? -5.170 -12.721 32.412 1.00 92.81 168 ASP A C 1
ATOM 1328 O O . ASP A 1 168 ? -4.559 -13.590 33.036 1.00 92.81 168 ASP A O 1
ATOM 1332 N N . ASP A 1 169 ? -6.144 -13.056 31.557 1.00 92.94 169 ASP A N 1
ATOM 1333 C CA . ASP A 1 169 ? -6.460 -14.441 31.212 1.00 92.94 169 ASP A CA 1
ATOM 1334 C C . ASP A 1 169 ? -5.454 -14.978 30.183 1.00 92.94 169 ASP A C 1
ATOM 1336 O O . ASP A 1 169 ? -5.628 -14.866 28.968 1.00 92.94 169 ASP A O 1
ATOM 1340 N N . HIS A 1 170 ? -4.382 -15.584 30.695 1.00 91.69 170 HIS A N 1
ATOM 1341 C CA . HIS A 1 170 ? -3.296 -16.166 29.902 1.00 91.69 170 HIS A CA 1
ATOM 1342 C C . HIS A 1 170 ? -3.629 -17.528 29.281 1.00 91.69 170 HIS A C 1
ATOM 1344 O O . HIS A 1 170 ? -2.744 -18.186 28.734 1.00 91.69 170 HIS A O 1
ATOM 1350 N N . ARG A 1 171 ? -4.874 -18.002 29.368 1.00 93.00 171 ARG A N 1
ATOM 1351 C CA . ARG A 1 171 ? -5.234 -19.295 28.784 1.00 93.00 171 ARG A CA 1
ATOM 1352 C C . ARG A 1 171 ? -5.315 -19.179 27.258 1.00 93.00 171 ARG A C 1
ATOM 1354 O O . ARG A 1 171 ? -5.753 -18.144 26.744 1.00 93.00 171 ARG A O 1
ATOM 1361 N N . PRO A 1 172 ? -4.894 -20.217 26.515 1.00 93.94 172 PRO A N 1
ATOM 1362 C CA . PRO A 1 172 ? -4.846 -20.144 25.061 1.00 93.94 172 PRO A CA 1
ATOM 1363 C C . PRO A 1 172 ? -6.245 -20.080 24.439 1.00 93.94 172 PRO A C 1
ATOM 1365 O O . PRO A 1 172 ? -7.156 -20.805 24.845 1.00 93.94 172 PRO A O 1
ATOM 1368 N N . SER A 1 173 ? -6.402 -19.240 23.416 1.00 93.69 173 SER A N 1
ATOM 1369 C CA . SER A 1 173 ? -7.572 -19.251 22.532 1.00 93.69 173 SER A CA 1
ATOM 1370 C C . SER A 1 173 ? -7.381 -20.240 21.368 1.00 93.69 173 SER A C 1
ATOM 1372 O O . SER A 1 173 ? -6.436 -21.027 21.362 1.00 93.69 173 SER A O 1
ATOM 1374 N N . ARG A 1 174 ? -8.272 -20.206 20.369 1.00 93.06 174 ARG A N 1
ATOM 1375 C CA . ARG A 1 174 ? -8.070 -20.875 19.066 1.00 93.06 174 ARG A CA 1
ATOM 1376 C C . ARG A 1 174 ? -7.516 -19.945 17.985 1.00 93.06 174 ARG A C 1
ATOM 1378 O O . ARG A 1 174 ? -7.344 -20.342 16.838 1.00 93.06 174 ARG A O 1
ATOM 1385 N N . THR A 1 175 ? -7.235 -18.688 18.318 1.00 90.94 175 THR A N 1
ATOM 1386 C CA . THR A 1 175 ? -6.724 -17.727 17.344 1.00 90.94 175 THR A CA 1
ATOM 1387 C C . THR A 1 175 ? -5.216 -17.868 17.179 1.00 90.94 175 THR A C 1
ATOM 1389 O O . THR A 1 175 ? -4.451 -17.629 18.112 1.00 90.94 175 THR A O 1
ATOM 1392 N N . VAL A 1 176 ? -4.795 -18.172 15.950 1.00 89.81 176 VAL A N 1
ATOM 1393 C CA . VAL A 1 176 ? -3.393 -18.131 15.522 1.00 89.81 176 VAL A CA 1
ATOM 1394 C C . VAL A 1 176 ? -3.218 -16.967 14.545 1.00 89.81 176 VAL A C 1
ATOM 1396 O O . VAL A 1 176 ? -3.813 -16.962 13.468 1.00 89.81 176 VAL A O 1
ATOM 1399 N N . SER A 1 177 ? -2.413 -15.969 14.905 1.00 84.38 177 SER A N 1
ATOM 1400 C CA . SER A 1 177 ? -2.170 -14.773 14.094 1.00 84.38 177 SER A CA 1
ATOM 1401 C C . SER A 1 177 ? -0.742 -14.715 13.536 1.00 84.38 177 SER A C 1
ATOM 1403 O O . SER A 1 177 ? 0.197 -15.311 14.068 1.00 84.38 177 SER A O 1
ATOM 1405 N N . GLY A 1 178 ? -0.575 -14.005 12.412 1.00 79.75 178 GLY A N 1
ATOM 1406 C CA . GLY A 1 178 ? 0.729 -13.710 11.804 1.00 79.75 178 GLY A CA 1
ATOM 1407 C C . GLY A 1 178 ? 1.642 -14.933 11.623 1.00 79.75 178 GLY A C 1
ATOM 1408 O O . GLY A 1 178 ? 1.249 -15.950 11.054 1.00 79.75 178 GLY A O 1
ATOM 1409 N N . TYR A 1 179 ? 2.881 -14.822 12.112 1.00 74.38 179 TYR A N 1
ATOM 1410 C CA . TYR A 1 179 ? 3.921 -15.858 12.061 1.00 74.38 179 TYR A CA 1
ATOM 1411 C C . TYR A 1 179 ? 3.728 -16.963 13.118 1.00 74.38 179 TYR A C 1
ATOM 1413 O O . TYR A 1 179 ? 4.689 -17.344 13.783 1.00 74.38 179 TYR A O 1
ATOM 1421 N N . LEU A 1 180 ? 2.512 -17.505 13.248 1.00 83.00 180 LEU A N 1
ATOM 1422 C CA . LEU A 1 180 ? 2.171 -18.577 14.198 1.00 83.00 180 LEU A CA 1
ATOM 1423 C C . LEU A 1 180 ? 2.175 -18.129 15.667 1.00 83.00 180 LEU A C 1
ATOM 1425 O O . LEU A 1 180 ? 2.638 -18.852 16.546 1.00 83.00 180 LEU A O 1
ATOM 1429 N N . HIS A 1 181 ? 1.670 -16.929 15.939 1.00 86.38 181 HIS A N 1
ATOM 1430 C CA . HIS A 1 181 ? 1.455 -16.462 17.301 1.00 86.38 181 HIS A CA 1
ATOM 1431 C C . HIS A 1 181 ? 0.085 -16.937 17.802 1.00 86.38 181 HIS A C 1
ATOM 1433 O O . HIS A 1 181 ? -0.939 -16.589 17.221 1.00 86.38 181 HIS A O 1
ATOM 1439 N N . LEU A 1 182 ? 0.069 -17.756 18.856 1.00 90.75 182 LEU A N 1
ATOM 1440 C CA . LEU A 1 182 ? -1.161 -18.180 19.526 1.00 90.75 182 LEU A CA 1
ATOM 1441 C C . LEU A 1 182 ? -1.591 -17.113 20.526 1.00 90.75 182 LEU A C 1
ATOM 1443 O O . LEU A 1 182 ? -0.847 -16.812 21.458 1.00 90.75 182 LEU A O 1
ATOM 1447 N N . GLU A 1 183 ? -2.791 -16.582 20.341 1.00 90.88 183 GLU A N 1
ATOM 1448 C CA . GLU A 1 183 ? -3.321 -15.520 21.191 1.00 90.88 183 GLU A CA 1
ATOM 1449 C C . GLU A 1 183 ? -3.998 -16.101 22.432 1.00 90.88 183 GLU A C 1
ATOM 1451 O O . GLU A 1 183 ? -4.703 -17.116 22.365 1.00 90.88 183 GLU A O 1
ATOM 1456 N N . SER A 1 184 ? -3.805 -15.452 23.575 1.00 92.62 184 SER A N 1
ATOM 1457 C CA . SER A 1 184 ? -4.554 -15.744 24.797 1.00 92.62 184 SER A CA 1
ATOM 1458 C C . SER A 1 184 ? -5.949 -15.110 24.771 1.00 92.62 184 SER A C 1
ATOM 1460 O O . SER A 1 184 ? -6.260 -14.256 23.935 1.00 92.62 184 SER A O 1
ATOM 1462 N N . VAL A 1 185 ? -6.807 -15.504 25.714 1.00 93.69 185 VAL A N 1
ATOM 1463 C CA . VAL A 1 185 ? -8.087 -14.813 25.947 1.00 93.69 185 VAL A CA 1
ATOM 1464 C C . VAL A 1 185 ? -7.850 -13.334 26.291 1.00 93.69 185 VAL A C 1
ATOM 1466 O O . VAL A 1 185 ? -8.571 -12.475 25.782 1.00 93.69 185 VAL A O 1
ATOM 1469 N N . GLY A 1 186 ? -6.809 -13.027 27.072 1.00 93.00 186 GLY A N 1
ATOM 1470 C CA . GLY A 1 186 ? -6.405 -11.660 27.404 1.00 93.00 186 GLY A CA 1
ATOM 1471 C C . GLY A 1 186 ? -5.973 -10.829 26.196 1.00 93.00 186 GLY A C 1
ATOM 1472 O O . GLY A 1 186 ? -6.374 -9.671 26.085 1.00 93.00 186 GLY A O 1
ATOM 1473 N N . ASP A 1 187 ? -5.253 -11.416 25.236 1.00 91.50 187 ASP A N 1
ATOM 1474 C CA . ASP A 1 187 ? -4.857 -10.720 23.999 1.00 91.50 187 ASP A CA 1
ATOM 1475 C C . ASP A 1 187 ? -6.078 -10.346 23.147 1.00 91.50 187 ASP A C 1
ATOM 1477 O O . ASP A 1 187 ? -6.193 -9.222 22.642 1.00 91.50 187 ASP A O 1
ATOM 1481 N N . LEU A 1 188 ? -7.038 -11.270 23.033 1.00 92.50 188 LEU A N 1
ATOM 1482 C CA . LEU A 1 188 ? -8.313 -11.011 22.366 1.00 92.50 188 LEU A CA 1
ATOM 1483 C C . LEU A 1 188 ? -9.140 -9.957 23.119 1.00 92.50 188 LEU A C 1
ATOM 1485 O O . LEU A 1 188 ? -9.782 -9.118 22.480 1.00 92.50 188 LEU A O 1
ATOM 1489 N N . ALA A 1 189 ? -9.097 -9.954 24.456 1.00 95.00 189 ALA A N 1
ATOM 1490 C CA . ALA A 1 189 ? -9.749 -8.944 25.284 1.00 95.00 189 ALA A CA 1
ATOM 1491 C C . ALA A 1 189 ? -9.140 -7.549 25.093 1.00 95.00 189 ALA A C 1
ATOM 1493 O O . ALA A 1 189 ? -9.880 -6.590 24.868 1.00 95.00 189 ALA A O 1
ATOM 1494 N N . ALA A 1 190 ? -7.811 -7.439 25.086 1.00 93.88 190 ALA A N 1
ATOM 1495 C CA . ALA A 1 190 ? -7.097 -6.195 24.813 1.00 93.88 190 ALA A CA 1
ATOM 1496 C C . ALA A 1 190 ? -7.449 -5.641 23.426 1.00 93.88 190 ALA A C 1
ATOM 1498 O O . ALA A 1 190 ? -7.814 -4.474 23.287 1.00 93.88 190 ALA A O 1
ATOM 1499 N N . ARG A 1 191 ? -7.450 -6.496 22.395 1.00 91.81 191 ARG A N 1
ATOM 1500 C CA . ARG A 1 191 ? -7.868 -6.099 21.044 1.00 91.81 191 ARG A CA 1
ATOM 1501 C C . ARG A 1 191 ? -9.317 -5.616 21.007 1.00 91.81 191 ARG A C 1
ATOM 1503 O O . ARG A 1 191 ? -9.613 -4.626 20.339 1.00 91.81 191 ARG A O 1
ATOM 1510 N N . ALA A 1 192 ? -10.223 -6.307 21.696 1.00 94.50 192 ALA A N 1
ATOM 1511 C CA . ALA A 1 192 ? -11.626 -5.909 21.783 1.00 94.50 192 ALA A CA 1
ATOM 1512 C C . ALA A 1 192 ? -11.783 -4.544 22.449 1.00 94.50 192 ALA A C 1
ATOM 1514 O O . ALA A 1 192 ? -12.519 -3.705 21.930 1.00 94.50 192 ALA A O 1
ATOM 1515 N N . ILE A 1 193 ? -11.043 -4.300 23.532 1.00 96.06 193 ILE A N 1
ATOM 1516 C CA . ILE A 1 193 ? -10.992 -2.996 24.190 1.00 96.06 193 ILE A CA 1
ATOM 1517 C C . ILE A 1 193 ? -10.509 -1.934 23.203 1.00 96.06 193 ILE A C 1
ATOM 1519 O O . ILE A 1 193 ? -11.241 -0.969 23.020 1.00 96.06 193 ILE A O 1
ATOM 1523 N N . ASN A 1 194 ? -9.388 -2.132 22.495 1.00 93.88 194 ASN A N 1
ATOM 1524 C CA . ASN A 1 194 ? -8.884 -1.162 21.508 1.00 93.88 194 ASN A CA 1
ATOM 1525 C C . ASN A 1 194 ? -9.930 -0.843 20.425 1.00 93.88 194 ASN A C 1
ATOM 1527 O O . ASN A 1 194 ? -10.147 0.313 20.056 1.00 93.88 194 ASN A O 1
ATOM 1531 N N . LEU A 1 195 ? -10.621 -1.869 19.917 1.00 92.69 195 LEU A N 1
ATOM 1532 C CA . LEU A 1 195 ? -11.629 -1.705 18.868 1.00 92.69 195 LEU A CA 1
ATOM 1533 C C . LEU A 1 195 ? -12.895 -0.986 19.348 1.00 92.69 195 LEU A C 1
ATOM 1535 O O . LEU A 1 195 ? -13.486 -0.248 18.552 1.00 92.69 195 LEU A O 1
ATOM 1539 N N . ILE A 1 196 ? -13.319 -1.208 20.595 1.00 94.81 196 ILE A N 1
ATOM 1540 C CA . ILE A 1 196 ? -14.488 -0.554 21.203 1.00 94.81 196 ILE A CA 1
ATOM 1541 C C . ILE A 1 196 ? -14.142 0.877 21.622 1.00 94.81 196 ILE A C 1
ATOM 1543 O O . ILE A 1 196 ? -14.889 1.806 21.325 1.00 94.81 196 ILE A O 1
ATOM 1547 N N . SER A 1 197 ? -13.004 1.066 22.290 1.00 94.88 197 SER A N 1
ATOM 1548 C CA . SER A 1 197 ? -12.573 2.359 22.821 1.00 94.88 197 SER A CA 1
ATOM 1549 C C . SER A 1 197 ? -12.121 3.321 21.722 1.00 94.88 197 SER A C 1
ATOM 1551 O O . SER A 1 197 ? -12.288 4.529 21.897 1.00 94.88 197 SER A O 1
ATOM 1553 N N . LYS A 1 198 ? -11.597 2.790 20.601 1.00 93.88 198 LYS A N 1
ATOM 1554 C CA . LYS A 1 198 ? -10.832 3.531 19.580 1.00 93.88 198 LYS A CA 1
ATOM 1555 C C . LYS A 1 198 ? -9.552 4.157 20.142 1.00 93.88 198 LYS A C 1
ATOM 1557 O O . LYS A 1 198 ? -9.106 5.195 19.666 1.00 93.88 198 LYS A O 1
ATOM 1562 N N . LYS A 1 199 ? -9.004 3.529 21.182 1.00 93.75 199 LYS A N 1
ATOM 1563 C CA . LYS A 1 199 ? -7.770 3.904 21.862 1.00 93.75 199 LYS A CA 1
ATOM 1564 C C . LYS A 1 199 ? -6.800 2.730 21.802 1.00 93.75 199 LYS A C 1
ATOM 1566 O O . LYS A 1 199 ? -7.170 1.620 22.183 1.00 93.75 199 LYS A O 1
ATOM 1571 N N . GLU A 1 200 ? -5.581 2.964 21.343 1.00 91.56 200 GLU A N 1
ATOM 1572 C CA . GLU A 1 200 ? -4.511 1.984 21.396 1.00 91.56 200 GLU A CA 1
ATOM 1573 C C . GLU A 1 200 ? -3.954 1.920 22.819 1.00 91.56 200 GLU A C 1
ATOM 1575 O O . GLU A 1 200 ? -3.430 2.893 23.363 1.00 91.56 200 GLU A O 1
ATOM 1580 N N . PHE A 1 201 ? -4.094 0.754 23.441 1.00 91.94 201 PHE A N 1
ATOM 1581 C CA . PHE A 1 201 ? -3.372 0.426 24.659 1.00 91.94 201 PHE A CA 1
ATOM 1582 C C . PHE A 1 201 ? -2.139 -0.393 24.282 1.00 91.94 201 PHE A C 1
ATOM 1584 O O . PHE A 1 201 ? -2.254 -1.407 23.581 1.00 91.94 201 PHE A O 1
ATOM 1591 N N . GLN A 1 202 ? -0.959 0.055 24.718 1.00 83.69 202 GLN A N 1
ATOM 1592 C CA . GLN A 1 202 ? 0.290 -0.637 24.418 1.00 83.69 202 GLN A CA 1
ATOM 1593 C C . GLN A 1 202 ? 0.336 -1.954 25.185 1.00 83.69 202 GLN A C 1
ATOM 1595 O O . GLN A 1 202 ? 0.454 -1.997 26.409 1.00 83.69 202 GLN A O 1
ATOM 1600 N N . ASN A 1 203 ? 0.240 -3.057 24.447 1.00 77.75 203 ASN A N 1
ATOM 1601 C CA . ASN A 1 203 ? 0.442 -4.377 25.014 1.00 77.75 203 ASN A CA 1
ATOM 1602 C C . ASN A 1 203 ? 1.923 -4.766 24.899 1.00 77.75 203 ASN A C 1
ATOM 1604 O O . ASN A 1 203 ? 2.315 -5.541 24.026 1.00 77.75 203 ASN A O 1
ATOM 1608 N N . ASP A 1 204 ? 2.745 -4.236 25.807 1.00 70.19 204 ASP A N 1
ATOM 1609 C CA . ASP A 1 204 ? 4.186 -4.532 25.893 1.00 70.19 204 ASP A CA 1
ATOM 1610 C C . ASP A 1 204 ? 4.495 -6.013 26.170 1.00 70.19 204 ASP A C 1
ATOM 1612 O O . ASP A 1 204 ? 5.653 -6.434 26.114 1.00 70.19 204 ASP A O 1
ATOM 1616 N N . SER A 1 205 ? 3.480 -6.836 26.464 1.00 61.62 205 SER A N 1
ATOM 1617 C CA . SER A 1 205 ? 3.675 -8.263 26.739 1.00 61.62 205 SER A CA 1
ATOM 1618 C C . SER A 1 205 ? 4.189 -9.059 25.528 1.00 61.62 205 SER A C 1
ATOM 1620 O O . SER A 1 205 ? 4.691 -10.177 25.701 1.00 61.62 205 SER A O 1
ATOM 1622 N N . GLY A 1 206 ? 4.178 -8.460 24.327 1.00 58.19 206 GLY A N 1
ATOM 1623 C CA . GLY A 1 206 ? 4.783 -9.013 23.116 1.00 58.19 206 GLY A CA 1
ATOM 1624 C C . GLY A 1 206 ? 4.322 -10.444 22.820 1.00 58.19 206 GLY A C 1
ATOM 1625 O O . GLY A 1 206 ? 3.336 -10.935 23.359 1.00 58.19 206 GLY A O 1
ATOM 1626 N N . ALA A 1 207 ? 5.075 -11.175 21.995 1.00 57.41 207 ALA A N 1
ATOM 1627 C CA . ALA A 1 207 ? 4.754 -12.561 21.632 1.00 57.41 207 ALA A CA 1
ATOM 1628 C C . ALA A 1 207 ? 4.753 -13.568 22.815 1.00 57.41 207 ALA A C 1
ATOM 1630 O O . ALA A 1 207 ? 4.541 -14.762 22.598 1.00 57.41 207 ALA A O 1
ATOM 1631 N N . ASN A 1 208 ? 4.989 -13.107 24.051 1.00 61.78 208 ASN A N 1
ATOM 1632 C CA . ASN A 1 208 ? 5.191 -13.920 25.248 1.00 61.78 208 ASN A CA 1
ATOM 1633 C C . ASN A 1 208 ? 4.148 -13.669 26.351 1.00 61.78 208 ASN A C 1
ATOM 1635 O O . ASN A 1 208 ? 4.391 -14.074 27.489 1.00 61.78 208 ASN A O 1
ATOM 1639 N N . ALA A 1 209 ? 2.992 -13.064 26.050 1.00 62.78 209 ALA A N 1
ATOM 1640 C CA . ALA A 1 209 ? 1.918 -12.831 27.027 1.00 62.78 209 ALA A CA 1
ATOM 1641 C C . ALA A 1 209 ? 1.565 -14.090 27.850 1.00 62.78 209 ALA A C 1
ATOM 1643 O O . ALA A 1 209 ? 1.398 -14.013 29.069 1.00 62.78 209 ALA A O 1
ATOM 1644 N N . LEU A 1 210 ? 1.596 -15.264 27.206 1.00 66.06 210 LEU A N 1
ATOM 1645 C CA . LEU A 1 210 ? 1.375 -16.593 27.793 1.00 66.06 210 LEU A CA 1
ATOM 1646 C C . LEU A 1 210 ? 2.398 -17.007 28.869 1.00 66.06 210 LEU A C 1
ATOM 1648 O O . LEU A 1 210 ? 2.190 -18.005 29.550 1.00 66.06 210 LEU A O 1
ATOM 1652 N N . ALA A 1 211 ? 3.527 -16.310 29.011 1.00 61.41 211 ALA A N 1
ATOM 1653 C CA . ALA A 1 211 ? 4.600 -16.644 29.953 1.00 61.41 211 ALA A CA 1
ATOM 1654 C C . ALA A 1 211 ? 4.663 -15.708 31.178 1.00 61.41 211 ALA A C 1
ATOM 1656 O O . ALA A 1 211 ? 5.627 -15.777 31.949 1.00 61.41 211 ALA A O 1
ATOM 1657 N N . SER A 1 212 ? 3.676 -14.823 31.342 1.00 67.75 212 SER A N 1
ATOM 1658 C CA . SER A 1 212 ? 3.619 -13.843 32.433 1.00 67.75 212 SER A CA 1
ATOM 1659 C C . SER A 1 212 ? 3.370 -14.501 33.800 1.00 67.75 212 SER A C 1
ATOM 1661 O O . SER A 1 212 ? 2.742 -15.553 33.900 1.00 67.75 212 SER A O 1
ATOM 1663 N N . ASN A 1 213 ? 3.890 -13.895 34.875 1.00 64.75 213 ASN A N 1
ATOM 1664 C CA . ASN A 1 213 ? 3.752 -14.425 36.236 1.00 64.75 213 ASN A CA 1
ATOM 1665 C C . ASN A 1 213 ? 2.300 -14.287 36.739 1.00 64.75 213 ASN A C 1
ATOM 1667 O O . ASN A 1 213 ? 1.822 -13.155 36.847 1.00 64.75 213 ASN A O 1
ATOM 1671 N N . PRO A 1 214 ? 1.629 -15.381 37.143 1.00 67.00 214 PRO A N 1
ATOM 1672 C CA . PRO A 1 214 ? 0.284 -15.303 37.702 1.00 67.00 214 PRO A CA 1
ATOM 1673 C C . PRO A 1 214 ? 0.284 -14.546 39.042 1.00 67.00 214 PRO A C 1
ATOM 1675 O O . PRO A 1 214 ? 1.137 -14.777 39.902 1.00 67.00 214 PRO A O 1
ATOM 1678 N N . GLY A 1 215 ? -0.691 -13.650 39.236 1.00 70.12 215 GLY A N 1
ATOM 1679 C CA . GLY A 1 215 ? -1.019 -13.072 40.550 1.00 70.12 215 GLY A CA 1
ATOM 1680 C C . GLY A 1 215 ? -0.798 -11.566 40.736 1.00 70.12 215 GLY A C 1
ATOM 1681 O O . GLY A 1 215 ? -1.067 -11.060 41.825 1.00 70.12 215 GLY A O 1
ATOM 1682 N N . LYS A 1 216 ? -0.350 -10.827 39.715 1.00 75.06 216 LYS A N 1
ATOM 1683 C CA . LYS A 1 216 ? -0.377 -9.352 39.718 1.00 75.06 216 LYS A CA 1
ATOM 1684 C C . LYS A 1 216 ? -1.101 -8.844 38.471 1.00 75.06 216 LYS A C 1
ATOM 1686 O O . LYS A 1 216 ? -0.823 -9.390 37.406 1.00 75.06 216 LYS A O 1
ATOM 1691 N N . PRO A 1 217 ? -1.971 -7.818 38.585 1.00 80.62 217 PRO A N 1
ATOM 1692 C CA . PRO A 1 217 ? -2.543 -7.165 37.415 1.00 80.62 217 PRO A CA 1
ATOM 1693 C C . PRO A 1 217 ? -1.433 -6.723 36.468 1.00 80.62 217 PRO A C 1
ATOM 1695 O O . PRO A 1 217 ? -0.426 -6.156 36.911 1.00 80.62 217 PRO A O 1
ATOM 1698 N N . SER A 1 218 ? -1.608 -6.984 35.177 1.00 88.31 218 SER A N 1
ATOM 1699 C CA . SER A 1 218 ? -0.709 -6.448 34.162 1.00 88.31 218 SER A CA 1
ATOM 1700 C C . SER A 1 218 ? -0.717 -4.910 34.179 1.00 88.31 218 SER A C 1
ATOM 1702 O O . SER A 1 218 ? -1.683 -4.265 34.610 1.00 88.31 218 SER A O 1
ATOM 1704 N N . ALA A 1 219 ? 0.372 -4.301 33.699 1.00 89.88 219 ALA A N 1
ATOM 1705 C CA . ALA A 1 219 ? 0.425 -2.851 33.496 1.00 89.88 219 ALA A CA 1
ATOM 1706 C C . ALA A 1 219 ? -0.714 -2.393 32.569 1.00 89.88 219 ALA A C 1
ATOM 1708 O O . ALA A 1 219 ? -1.393 -1.417 32.874 1.00 89.88 219 ALA A O 1
ATOM 1709 N N . LEU A 1 220 ? -0.987 -3.188 31.528 1.00 91.19 220 LEU A N 1
ATOM 1710 C CA . LEU A 1 220 ? -2.100 -2.998 30.606 1.00 91.19 220 LEU A CA 1
ATOM 1711 C C . LEU A 1 220 ? -3.448 -2.946 31.332 1.00 91.19 220 LEU A C 1
ATOM 1713 O O . LEU A 1 220 ? -4.203 -1.997 31.153 1.00 91.19 220 LEU A O 1
ATOM 1717 N N . LYS A 1 221 ? -3.758 -3.924 32.192 1.00 94.56 221 LYS A N 1
ATOM 1718 C CA . LYS A 1 221 ? -5.016 -3.905 32.948 1.00 94.56 221 LYS A CA 1
ATOM 1719 C C . LYS A 1 221 ? -5.136 -2.681 33.845 1.00 94.56 221 LYS A C 1
ATOM 1721 O O . LYS A 1 221 ? -6.193 -2.063 33.872 1.00 94.56 221 LYS A O 1
ATOM 1726 N N . THR A 1 222 ? -4.054 -2.305 34.522 1.00 94.06 222 THR A N 1
ATOM 1727 C CA . THR A 1 222 ? -4.032 -1.106 35.374 1.00 94.06 222 THR A CA 1
ATOM 1728 C C . THR A 1 222 ? -4.308 0.162 34.558 1.00 94.06 222 THR A C 1
ATOM 1730 O O . THR A 1 222 ? -5.085 1.016 34.983 1.00 94.06 222 THR A O 1
ATOM 1733 N N . GLU A 1 223 ? -3.704 0.281 33.373 1.00 94.81 223 GLU A N 1
ATOM 1734 C CA . GLU A 1 223 ? -3.933 1.396 32.451 1.00 94.81 223 GLU A CA 1
ATOM 1735 C C . GLU A 1 223 ? -5.388 1.439 31.959 1.00 94.81 223 GLU A C 1
ATOM 1737 O O . GLU A 1 223 ? -6.026 2.493 32.013 1.00 94.81 223 GLU A O 1
ATOM 1742 N N . VAL A 1 224 ? -5.941 0.297 31.537 1.00 96.25 224 VAL A N 1
ATOM 1743 C CA . VAL A 1 224 ? -7.326 0.211 31.051 1.00 96.25 224 VAL A CA 1
ATOM 1744 C C . VAL A 1 224 ? -8.331 0.477 32.178 1.00 96.25 224 VAL A C 1
ATOM 1746 O O . VAL A 1 224 ? -9.327 1.160 31.953 1.00 96.25 224 VAL A O 1
ATOM 1749 N N . GLU A 1 225 ? -8.091 -0.004 33.400 1.00 97.25 225 GLU A N 1
ATOM 1750 C CA . GLU A 1 225 ? -8.936 0.291 34.566 1.00 97.25 225 GLU A CA 1
ATOM 1751 C C . GLU A 1 225 ? -8.935 1.787 34.902 1.00 97.25 225 GLU A C 1
ATOM 1753 O O . GLU A 1 225 ? -9.997 2.368 35.147 1.00 97.25 225 GLU A O 1
ATOM 1758 N N . ALA A 1 226 ? -7.762 2.428 34.872 1.00 96.94 226 ALA A N 1
ATOM 1759 C CA . ALA A 1 226 ? -7.640 3.866 35.092 1.00 96.94 226 ALA A CA 1
ATOM 1760 C C . ALA A 1 226 ? -8.387 4.661 34.011 1.00 96.94 226 ALA A C 1
ATOM 1762 O O . ALA A 1 226 ? -9.180 5.548 34.335 1.00 96.94 226 ALA A O 1
ATOM 1763 N N . TRP A 1 227 ? -8.192 4.289 32.743 1.00 97.00 227 TRP A N 1
ATOM 1764 C CA . TRP A 1 227 ? -8.922 4.859 31.615 1.00 97.00 227 TRP A CA 1
ATOM 1765 C C . TRP A 1 227 ? -10.435 4.707 31.777 1.00 97.00 227 TRP A C 1
ATOM 1767 O O . TRP A 1 227 ? -11.170 5.683 31.641 1.00 97.00 227 TRP A O 1
ATOM 1777 N N . TRP A 1 228 ? -10.914 3.501 32.083 1.00 98.06 228 TRP A N 1
ATOM 1778 C CA . TRP A 1 228 ? -12.344 3.226 32.182 1.00 98.06 228 TRP A CA 1
ATOM 1779 C C . TRP A 1 228 ? -12.986 3.985 33.346 1.00 98.06 228 TRP A C 1
ATOM 1781 O O . TRP A 1 228 ? -14.066 4.549 33.194 1.00 98.06 228 TRP A O 1
ATOM 1791 N N . SER A 1 229 ? -12.295 4.081 34.482 1.00 98.00 229 SER A N 1
ATOM 1792 C CA . SER A 1 229 ? -12.735 4.884 35.627 1.00 98.00 229 SER A CA 1
ATOM 1793 C C . SER A 1 229 ? -12.862 6.372 35.274 1.00 98.00 229 SER A C 1
ATOM 1795 O O . SER A 1 229 ? -13.869 7.019 35.584 1.00 98.00 229 SER A O 1
ATOM 1797 N N . GLU A 1 230 ? -11.875 6.923 34.562 1.00 97.75 230 GLU A N 1
ATOM 1798 C CA . GLU A 1 230 ? -11.920 8.298 34.064 1.00 97.75 230 GLU A CA 1
ATOM 1799 C C . GLU A 1 230 ? -13.065 8.499 33.061 1.00 97.75 230 GLU A C 1
ATOM 1801 O O . GLU A 1 230 ? -13.821 9.470 33.167 1.00 97.75 230 GLU A O 1
ATOM 1806 N N . TYR A 1 231 ? -13.231 7.555 32.132 1.00 97.12 231 TYR A N 1
ATOM 1807 C CA . TYR A 1 231 ? -14.295 7.544 31.133 1.00 97.12 231 TYR A CA 1
ATOM 1808 C C . TYR A 1 231 ? -15.681 7.563 31.785 1.00 97.12 231 TYR A C 1
ATOM 1810 O O . TYR A 1 231 ? -16.523 8.388 31.433 1.00 97.12 231 TYR A O 1
ATOM 1818 N N . GLN A 1 232 ? -15.903 6.711 32.790 1.00 97.50 232 GLN A N 1
ATOM 1819 C CA . GLN A 1 232 ? -17.153 6.664 33.551 1.00 97.50 232 GLN A CA 1
ATOM 1820 C C . GLN A 1 232 ? -17.400 7.951 34.343 1.00 97.50 232 GLN A C 1
ATOM 1822 O O . GLN A 1 232 ? -18.531 8.429 34.401 1.00 97.50 232 GLN A O 1
ATOM 1827 N N . THR A 1 233 ? -16.350 8.531 34.930 1.00 98.06 233 THR A N 1
ATOM 1828 C CA . THR A 1 233 ? -16.457 9.749 35.745 1.00 98.06 233 THR A CA 1
ATOM 1829 C C . THR A 1 233 ? -16.819 10.972 34.902 1.00 98.06 233 THR A C 1
ATOM 1831 O O . THR A 1 233 ? -17.664 11.771 35.302 1.00 98.06 233 THR A O 1
ATOM 1834 N N . LYS A 1 234 ? -16.184 11.137 33.737 1.00 97.75 234 LYS A N 1
ATOM 1835 C CA . LYS A 1 234 ? -16.420 12.282 32.839 1.00 97.75 234 LYS A CA 1
ATOM 1836 C C . LYS A 1 234 ? -17.643 12.087 31.943 1.00 97.75 234 LYS A C 1
ATOM 1838 O O . LYS A 1 234 ? -18.256 13.063 31.512 1.00 97.75 234 LYS A O 1
ATOM 1843 N N . GLY A 1 235 ? -17.981 10.836 31.651 1.00 97.62 235 GLY A N 1
ATOM 1844 C CA . GLY A 1 235 ? -18.896 10.467 30.582 1.00 97.62 235 GLY A CA 1
ATOM 1845 C C . GLY A 1 235 ? -18.245 10.572 29.198 1.00 97.62 235 GLY A C 1
ATOM 1846 O O . GLY A 1 235 ? -17.309 11.346 28.976 1.00 97.62 235 GLY A O 1
ATOM 1847 N N . ALA A 1 236 ? -18.796 9.813 28.248 1.00 96.62 236 ALA A N 1
ATOM 1848 C CA . ALA A 1 236 ? -18.290 9.665 26.882 1.00 96.62 236 ALA A CA 1
ATOM 1849 C C . ALA A 1 236 ? -17.957 10.996 26.189 1.00 96.62 236 ALA A C 1
ATOM 1851 O O . ALA A 1 236 ? -16.841 11.195 25.707 1.00 96.62 236 ALA A O 1
ATOM 1852 N N . ARG A 1 237 ? -18.914 11.934 26.189 1.00 97.94 237 ARG A N 1
ATOM 1853 C CA . ARG A 1 237 ? -18.802 13.234 25.510 1.00 97.94 237 ARG A CA 1
ATOM 1854 C C . ARG A 1 237 ? -17.618 14.053 26.020 1.00 97.94 237 ARG A C 1
ATOM 1856 O O . ARG A 1 237 ? -16.787 14.485 25.228 1.00 97.94 237 ARG A O 1
ATOM 1863 N N . GLN A 1 238 ? -17.535 14.260 27.336 1.00 98.38 238 GLN A N 1
ATOM 1864 C CA . GLN A 1 238 ? -16.487 15.091 27.930 1.00 98.38 238 GLN A CA 1
ATOM 1865 C C . GLN A 1 238 ? -15.120 14.409 27.839 1.00 98.38 238 GLN A C 1
ATOM 1867 O O . GLN A 1 238 ? -14.133 15.071 27.523 1.00 98.38 238 GLN A O 1
ATOM 1872 N N . TYR A 1 239 ? -15.069 13.088 28.048 1.00 98.00 239 TYR A N 1
ATOM 1873 C CA . TYR A 1 239 ? -13.843 12.317 27.867 1.00 98.00 239 TYR A CA 1
ATOM 1874 C C . TYR A 1 239 ? -13.279 12.486 26.449 1.00 98.00 239 TYR A C 1
ATOM 1876 O O . TYR A 1 239 ? -12.114 12.844 26.299 1.00 98.00 239 TYR A O 1
ATOM 1884 N N . LEU A 1 240 ? -14.099 12.287 25.409 1.00 98.06 240 LEU A N 1
ATOM 1885 C CA . LEU A 1 240 ? -13.651 12.396 24.018 1.00 98.06 240 LEU A CA 1
ATOM 1886 C C . LEU A 1 240 ? -13.200 13.818 23.661 1.00 98.06 240 LEU A C 1
ATOM 1888 O O . LEU A 1 240 ? -12.161 13.976 23.026 1.00 98.06 240 LEU A O 1
ATOM 1892 N N . ILE A 1 241 ? -13.925 14.854 24.101 1.00 98.44 241 ILE A N 1
ATOM 1893 C CA . ILE A 1 241 ? -13.524 16.256 23.892 1.00 98.44 241 ILE A CA 1
ATOM 1894 C C . ILE A 1 241 ? -12.129 16.508 24.471 1.00 98.44 241 ILE A C 1
ATOM 1896 O O . ILE A 1 241 ? -11.274 17.094 23.800 1.00 98.44 241 ILE A O 1
ATOM 1900 N N . GLU A 1 242 ? -11.890 16.072 25.707 1.00 98.19 242 GLU A N 1
ATOM 1901 C CA . GLU A 1 242 ? -10.613 16.277 26.387 1.00 98.19 242 GLU A CA 1
ATOM 1902 C C . GLU A 1 242 ? -9.487 15.449 25.768 1.00 98.19 242 GLU A C 1
ATOM 1904 O O . GLU A 1 242 ? -8.409 15.992 25.522 1.00 98.19 242 GLU A O 1
ATOM 1909 N N . ALA A 1 243 ? -9.742 14.174 25.468 1.00 97.06 243 ALA A N 1
ATOM 1910 C CA . ALA A 1 243 ? -8.760 13.262 24.894 1.00 97.06 243 ALA A CA 1
ATOM 1911 C C . ALA A 1 243 ? -8.338 13.688 23.479 1.00 97.06 243 ALA A C 1
ATOM 1913 O O . ALA A 1 243 ? -7.145 13.744 23.186 1.00 97.06 243 ALA A O 1
ATOM 1914 N N . VAL A 1 244 ? -9.285 14.085 22.621 1.00 98.06 244 VAL A N 1
ATOM 1915 C CA . VAL A 1 244 ? -8.975 14.637 21.290 1.00 98.06 244 VAL A CA 1
ATOM 1916 C C . VAL A 1 244 ? -8.209 15.948 21.438 1.00 98.06 244 VAL A C 1
ATOM 1918 O O . VAL A 1 244 ? -7.122 16.094 20.891 1.00 98.06 244 VAL A O 1
ATOM 1921 N N . SER A 1 245 ? -8.692 16.872 22.275 1.00 98.31 245 SER A N 1
ATOM 1922 C CA . SER A 1 245 ? -7.997 18.137 22.561 1.00 98.31 245 SER A CA 1
ATOM 1923 C C . SER A 1 245 ? -6.585 17.956 23.131 1.00 98.31 245 SER A C 1
ATOM 1925 O O . SER A 1 245 ? -5.804 18.917 23.158 1.00 98.31 245 SER A O 1
ATOM 1927 N N . ALA A 1 246 ? -6.260 16.780 23.674 1.00 97.12 246 ALA A N 1
ATOM 1928 C CA . ALA A 1 246 ? -4.942 16.475 24.202 1.00 97.12 246 ALA A CA 1
ATOM 1929 C C . ALA A 1 246 ? -3.899 16.305 23.088 1.00 97.12 246 ALA A C 1
ATOM 1931 O O . ALA A 1 246 ? -2.764 16.714 23.325 1.00 97.12 246 ALA A O 1
ATOM 1932 N N . GLY A 1 247 ? -4.289 15.820 21.901 1.00 95.75 247 GLY A N 1
ATOM 1933 C CA . GLY A 1 247 ? -3.380 15.564 20.776 1.00 95.75 247 GLY A CA 1
ATOM 1934 C C . GLY A 1 247 ? -2.481 14.341 20.974 1.00 95.75 247 GLY A C 1
ATOM 1935 O O . GLY A 1 247 ? -1.316 14.381 20.605 1.00 95.75 247 GLY A O 1
ATOM 1936 N N . GLY A 1 248 ? -2.983 13.290 21.634 1.00 94.06 248 GLY A N 1
ATOM 1937 C CA . GLY A 1 248 ? -2.220 12.057 21.869 1.00 94.06 248 GLY A CA 1
ATOM 1938 C C . GLY A 1 248 ? -2.093 11.154 20.628 1.00 94.06 248 GLY A C 1
ATOM 1939 O O . GLY A 1 248 ? -2.700 11.447 19.598 1.00 94.06 248 GLY A O 1
ATOM 1940 N N . PRO A 1 249 ? -1.372 10.020 20.734 1.00 91.06 249 PRO A N 1
ATOM 1941 C CA . PRO A 1 249 ? -1.163 9.078 19.624 1.00 91.06 249 PRO A CA 1
ATOM 1942 C C . PRO A 1 249 ? -2.459 8.569 18.971 1.00 91.06 249 PRO A C 1
ATOM 1944 O O . PRO A 1 249 ? -2.505 8.373 17.765 1.00 91.06 249 PRO A O 1
ATOM 1947 N N . ASP A 1 250 ? -3.529 8.434 19.760 1.00 93.44 250 ASP A N 1
ATOM 1948 C CA . ASP A 1 250 ? -4.842 7.924 19.331 1.00 93.44 250 ASP A CA 1
ATOM 1949 C C . ASP A 1 250 ? -5.789 9.007 18.791 1.00 93.44 250 ASP A C 1
ATOM 1951 O O . ASP A 1 250 ? -6.992 8.778 18.619 1.00 93.44 250 ASP A O 1
ATOM 1955 N N . CYS A 1 251 ? -5.308 10.245 18.647 1.00 95.25 251 CYS A N 1
ATOM 1956 C CA . CYS A 1 251 ? -6.193 11.385 18.447 1.00 95.25 251 CYS A CA 1
ATOM 1957 C C . CYS A 1 251 ? -7.010 11.306 17.153 1.00 95.25 251 CYS A C 1
ATOM 1959 O O . CYS A 1 251 ? -8.124 11.823 17.128 1.00 95.25 251 CYS A O 1
ATOM 1961 N N . ASP A 1 252 ? -6.520 10.636 16.110 1.00 94.25 252 ASP A N 1
ATOM 1962 C CA . ASP A 1 252 ? -7.230 10.461 14.843 1.00 94.25 252 ASP A CA 1
ATOM 1963 C C . ASP A 1 252 ? -8.468 9.556 14.994 1.00 94.25 252 ASP A C 1
ATOM 1965 O O . ASP A 1 252 ? -9.570 9.919 14.570 1.00 94.25 252 ASP A O 1
ATOM 1969 N N . GLN A 1 253 ? -8.323 8.406 15.657 1.00 93.56 253 GLN A N 1
ATOM 1970 C CA . GLN A 1 253 ? -9.410 7.464 15.907 1.00 93.56 253 GLN A CA 1
ATOM 1971 C C . GLN A 1 253 ? -10.430 8.046 16.893 1.00 93.56 253 GLN A C 1
ATOM 1973 O O . GLN A 1 253 ? -11.642 7.938 16.673 1.00 93.56 253 GLN A O 1
ATOM 1978 N N . LEU A 1 254 ? -9.953 8.727 17.940 1.00 96.12 254 LEU A N 1
ATOM 1979 C CA . LEU A 1 254 ? -10.810 9.407 18.911 1.00 96.12 254 LEU A CA 1
ATOM 1980 C C . LEU A 1 254 ? -11.543 10.607 18.292 1.00 96.12 254 LEU A C 1
ATOM 1982 O O . LEU A 1 254 ? -12.716 10.818 18.602 1.00 96.12 254 LEU A O 1
ATOM 1986 N N . ALA A 1 255 ? -10.909 11.359 17.386 1.00 96.94 255 ALA A N 1
ATOM 1987 C CA . ALA A 1 255 ? -11.547 12.468 16.675 1.00 96.94 255 ALA A CA 1
ATOM 1988 C C . ALA A 1 255 ? -12.689 11.979 15.784 1.00 96.94 255 ALA A C 1
ATOM 1990 O O . ALA A 1 255 ? -13.775 12.556 15.817 1.00 96.94 255 ALA A O 1
ATOM 1991 N N . ARG A 1 256 ? -12.489 10.882 15.041 1.00 94.69 256 ARG A N 1
ATOM 1992 C CA . ARG A 1 256 ? -13.560 10.255 14.247 1.00 94.69 256 ARG A CA 1
ATOM 1993 C C . ARG A 1 256 ? -14.726 9.810 15.119 1.00 94.69 256 ARG A C 1
ATOM 1995 O O . ARG A 1 256 ? -15.878 10.090 14.798 1.00 94.69 256 ARG A O 1
ATOM 2002 N N . ARG A 1 257 ? -14.433 9.162 16.250 1.00 94.69 257 ARG A N 1
ATOM 2003 C CA . ARG A 1 257 ? -15.463 8.755 17.209 1.00 94.69 257 ARG A CA 1
ATOM 2004 C C . ARG A 1 257 ? -16.241 9.962 17.743 1.00 94.69 257 ARG A C 1
ATOM 2006 O O . ARG A 1 257 ? -17.468 9.934 17.757 1.00 94.69 257 ARG A O 1
ATOM 2013 N N . LEU A 1 258 ? -15.542 11.036 18.113 1.00 96.94 258 LEU A N 1
ATOM 2014 C CA . LEU A 1 258 ? -16.153 12.281 18.582 1.00 96.94 258 LEU A CA 1
ATOM 2015 C C . LEU A 1 258 ? -17.035 12.938 17.508 1.00 96.94 258 LEU A C 1
ATOM 2017 O O . LEU A 1 258 ? -18.135 13.382 17.823 1.00 96.94 258 LEU A O 1
ATOM 2021 N N . LEU A 1 259 ? -16.590 12.967 16.249 1.00 95.50 259 LEU A N 1
ATOM 2022 C CA . LEU A 1 259 ? -17.365 13.487 15.116 1.00 95.50 259 LEU A CA 1
ATOM 2023 C C . LEU A 1 259 ? -18.642 12.678 14.858 1.00 95.50 259 LEU A C 1
ATOM 2025 O O . LEU A 1 259 ? -19.672 13.262 14.540 1.00 95.50 259 LEU A O 1
ATOM 2029 N N . MET A 1 260 ? -18.582 11.356 15.015 1.00 93.75 260 MET A N 1
ATOM 2030 C CA . MET A 1 260 ? -19.727 10.469 14.811 1.00 93.75 260 MET A CA 1
ATOM 2031 C C . MET A 1 260 ? -20.749 10.562 15.955 1.00 93.75 260 MET A C 1
ATOM 2033 O O . MET A 1 260 ? -21.948 10.645 15.702 1.00 93.75 260 MET A O 1
ATOM 2037 N N . GLU A 1 261 ? -20.292 10.535 17.211 1.00 95.44 261 GLU A N 1
ATOM 2038 C CA . GLU A 1 261 ? -21.176 10.470 18.385 1.00 95.44 261 GLU A CA 1
ATOM 2039 C C . GLU A 1 261 ? -21.645 11.853 18.868 1.00 95.44 261 GLU A C 1
ATOM 2041 O O . GLU A 1 261 ? -22.783 12.000 19.314 1.00 95.44 261 GLU A O 1
ATOM 2046 N N . PHE A 1 262 ? -20.794 12.881 18.764 1.00 97.00 262 PHE A N 1
ATOM 2047 C CA . PHE A 1 262 ? -21.054 14.236 19.270 1.00 97.00 262 PHE A CA 1
ATOM 2048 C C . PHE A 1 262 ? -20.628 15.329 18.259 1.00 97.00 262 PHE A C 1
ATOM 2050 O O . PHE A 1 262 ? -19.829 16.213 18.594 1.00 97.00 262 PHE A O 1
ATOM 2057 N N . PRO A 1 263 ? -21.170 15.329 17.022 1.00 96.25 263 PRO A N 1
ATOM 2058 C CA . PRO A 1 263 ? -20.717 16.200 15.926 1.00 96.25 263 PRO A CA 1
ATOM 2059 C C . PRO A 1 263 ? -20.755 17.703 16.244 1.00 96.25 263 PRO A C 1
ATOM 2061 O O . PRO A 1 263 ? -19.936 18.468 15.732 1.00 96.25 263 PRO A O 1
ATOM 2064 N N . SER A 1 264 ? -21.687 18.144 17.097 1.00 96.00 264 SER A N 1
ATOM 2065 C CA . SER A 1 264 ? -21.825 19.549 17.504 1.00 96.00 264 SER A CA 1
ATOM 2066 C C . SER A 1 264 ? -20.679 20.061 18.376 1.00 96.00 264 SER A C 1
ATOM 2068 O O . SER A 1 264 ? -20.446 21.263 18.414 1.00 96.00 264 SER A O 1
ATOM 2070 N N . ASP A 1 265 ? -19.977 19.174 19.085 1.00 97.19 265 ASP A N 1
ATOM 2071 C CA . ASP A 1 265 ? -18.915 19.541 20.034 1.00 97.19 265 ASP A CA 1
ATOM 2072 C C . ASP A 1 265 ? -17.513 19.203 19.521 1.00 97.19 265 ASP A C 1
ATOM 2074 O O . ASP A 1 265 ? -16.512 19.598 20.119 1.00 97.19 265 ASP A O 1
ATOM 2078 N N . ALA A 1 266 ? -17.433 18.462 18.415 1.00 97.44 266 ALA A N 1
ATOM 2079 C CA . ALA A 1 266 ? -16.185 17.941 17.884 1.00 97.44 266 ALA A CA 1
ATOM 2080 C C . ALA A 1 266 ? -15.249 19.038 17.359 1.00 97.44 266 ALA A C 1
ATOM 2082 O O . ALA A 1 266 ? -14.041 18.975 17.589 1.00 97.44 266 ALA A O 1
ATOM 2083 N N . GLY A 1 267 ? -15.800 20.056 16.689 1.00 97.44 267 GLY A N 1
ATOM 2084 C CA . GLY A 1 267 ? -15.041 21.095 15.985 1.00 97.44 267 GLY A CA 1
ATOM 2085 C C . GLY A 1 267 ? -13.914 21.727 16.806 1.00 97.44 267 GLY A C 1
ATOM 2086 O O . GLY A 1 267 ? -12.743 21.591 16.437 1.00 97.44 267 GLY A O 1
ATOM 2087 N N . PRO A 1 268 ? -14.221 22.363 17.952 1.00 98.25 268 PRO A N 1
ATOM 2088 C CA . PRO A 1 268 ? -13.202 22.980 18.798 1.00 98.25 268 PRO A CA 1
ATOM 2089 C C . PRO A 1 268 ? -12.122 22.002 19.286 1.00 98.25 268 PRO A C 1
ATOM 2091 O O . PRO A 1 268 ? -10.945 22.367 19.337 1.00 98.25 268 PRO A O 1
ATOM 2094 N N . ALA A 1 269 ? -12.496 20.762 19.621 1.00 98.38 269 ALA A N 1
ATOM 2095 C CA . ALA A 1 269 ? -11.553 19.748 20.088 1.00 98.38 269 ALA A CA 1
ATOM 2096 C C . ALA A 1 269 ? -10.602 19.294 18.969 1.00 98.38 269 ALA A C 1
ATOM 2098 O O . ALA A 1 269 ? -9.395 19.208 19.192 1.00 98.38 269 ALA A O 1
ATOM 2099 N N . VAL A 1 270 ? -11.125 19.071 17.759 1.00 98.38 270 VAL A N 1
ATOM 2100 C CA . VAL A 1 270 ? -10.352 18.688 16.564 1.00 98.38 270 VAL A CA 1
ATOM 2101 C C . VAL A 1 270 ? -9.363 19.784 16.167 1.00 98.38 270 VAL A C 1
ATOM 2103 O O . VAL A 1 270 ? -8.190 19.497 15.931 1.00 98.38 270 VAL A O 1
ATOM 2106 N N . VAL A 1 271 ? -9.790 21.051 16.158 1.00 98.44 271 VAL A N 1
ATOM 2107 C CA . VAL A 1 271 ? -8.898 22.187 15.862 1.00 98.44 271 VAL A CA 1
ATOM 2108 C C . VAL A 1 271 ? -7.773 22.278 16.892 1.00 98.44 271 VAL A C 1
ATOM 2110 O O . VAL A 1 271 ? -6.604 22.417 16.530 1.00 98.44 271 VAL A O 1
ATOM 2113 N N . LYS A 1 272 ? -8.106 22.153 18.180 1.00 98.50 272 LYS A N 1
ATOM 2114 C CA . LYS A 1 272 ? -7.119 22.183 19.264 1.00 98.50 272 LYS A CA 1
ATOM 2115 C C . LYS A 1 272 ? -6.149 21.001 19.203 1.00 98.50 272 LYS A C 1
ATOM 2117 O O . LYS A 1 272 ? -4.971 21.179 19.499 1.00 98.50 272 LYS A O 1
ATOM 2122 N N . CYS A 1 273 ? -6.629 19.822 18.814 1.00 98.06 273 CYS A N 1
ATOM 2123 C CA . CYS A 1 273 ? -5.799 18.653 18.549 1.00 98.06 273 CYS A CA 1
ATOM 2124 C C . CYS A 1 273 ? -4.769 18.948 17.456 1.00 98.06 273 CYS A C 1
ATOM 2126 O O . CYS A 1 273 ? -3.570 18.834 17.693 1.00 98.06 273 CYS A O 1
ATOM 2128 N N . TYR A 1 274 ? -5.228 19.405 16.288 1.00 98.19 274 TYR A N 1
ATOM 2129 C CA . TYR A 1 274 ? -4.366 19.690 15.140 1.00 98.19 274 TYR A CA 1
ATOM 2130 C C . TYR A 1 274 ? -3.252 20.696 15.467 1.00 98.19 274 TYR A C 1
ATOM 2132 O O . TYR A 1 274 ? -2.110 20.528 15.044 1.00 98.19 274 TYR A O 1
ATOM 2140 N N . GLN A 1 275 ? -3.565 21.717 16.270 1.00 97.94 275 GLN A N 1
ATOM 2141 C CA . GLN A 1 275 ? -2.600 22.726 16.720 1.00 97.94 275 GLN A CA 1
ATOM 2142 C C . GLN A 1 275 ? -1.471 22.165 17.596 1.00 97.94 275 GLN A C 1
ATOM 2144 O O . GLN A 1 275 ? -0.430 22.809 17.707 1.00 97.94 275 GLN A O 1
ATOM 2149 N N . LYS A 1 276 ? -1.673 21.007 18.233 1.00 98.06 276 LYS A N 1
ATOM 2150 C CA . LYS A 1 276 ? -0.677 20.352 19.091 1.00 98.06 276 LYS A CA 1
ATOM 2151 C C . LYS A 1 276 ? 0.185 19.328 18.371 1.00 98.06 276 LYS A C 1
ATOM 2153 O O . LYS A 1 276 ? 1.238 18.983 18.893 1.00 98.06 276 LYS A O 1
ATOM 2158 N N . LEU A 1 277 ? -0.260 18.832 17.221 1.00 97.00 277 LEU A N 1
ATOM 2159 C CA . LEU A 1 277 ? 0.553 17.932 16.414 1.00 97.00 277 LEU A CA 1
ATOM 2160 C C . LEU A 1 277 ? 1.784 18.699 15.928 1.00 97.00 277 LEU A C 1
ATOM 2162 O O . LEU A 1 277 ? 1.674 19.841 15.472 1.00 97.00 277 LEU A O 1
ATOM 2166 N N . GLU A 1 278 ? 2.960 18.093 16.042 1.00 95.62 278 GLU A N 1
ATOM 2167 C CA . GLU A 1 278 ? 4.221 18.770 15.725 1.00 95.62 278 GLU A CA 1
ATOM 2168 C C . GLU A 1 278 ? 4.726 18.389 14.336 1.00 95.62 278 GLU A C 1
ATOM 2170 O O . GLU A 1 278 ? 5.148 19.262 13.576 1.00 95.62 278 GLU A O 1
ATOM 2175 N N . ASN A 1 279 ? 4.643 17.106 13.968 1.00 94.88 279 ASN A N 1
ATOM 2176 C CA . ASN A 1 279 ? 5.192 16.632 12.704 1.00 94.88 279 ASN A CA 1
ATOM 2177 C C . ASN A 1 279 ? 4.164 16.691 11.553 1.00 94.88 279 ASN A C 1
ATOM 2179 O O . ASN A 1 279 ? 2.951 16.554 11.736 1.00 94.88 279 ASN A O 1
ATOM 2183 N N . ALA A 1 280 ? 4.661 16.922 10.334 1.00 94.69 280 ALA A N 1
ATOM 2184 C CA . ALA A 1 280 ? 3.815 17.092 9.153 1.00 94.69 280 ALA A CA 1
ATOM 2185 C C . ALA A 1 280 ? 3.064 15.808 8.755 1.00 94.69 280 ALA A C 1
ATOM 2187 O O . ALA A 1 280 ? 1.976 15.882 8.185 1.00 94.69 280 ALA A O 1
ATOM 2188 N N . THR A 1 281 ? 3.627 14.640 9.068 1.00 93.94 281 THR A N 1
ATOM 2189 C CA . THR A 1 281 ? 3.034 13.333 8.761 1.00 93.94 281 THR A CA 1
ATOM 2190 C C . THR A 1 281 ? 1.795 13.064 9.616 1.00 93.94 281 THR A C 1
ATOM 2192 O O . THR A 1 281 ? 0.753 12.690 9.091 1.00 93.94 281 THR A O 1
ATOM 2195 N N . GLU A 1 282 ? 1.857 13.305 10.923 1.00 94.94 282 GLU A N 1
ATOM 2196 C CA . GLU A 1 282 ? 0.735 13.229 11.862 1.00 94.94 282 GLU A CA 1
ATOM 2197 C C . GLU A 1 282 ? -0.343 14.233 11.485 1.00 94.94 282 GLU A C 1
ATOM 2199 O O . GLU A 1 282 ? -1.511 13.862 11.410 1.00 94.94 282 GLU A O 1
ATOM 2204 N N . LYS A 1 283 ? 0.037 15.478 11.167 1.00 97.31 283 LYS A N 1
ATOM 2205 C CA . LYS A 1 283 ? -0.910 16.489 10.680 1.00 97.31 283 LYS A CA 1
ATOM 2206 C C . LYS A 1 283 ? -1.630 16.038 9.417 1.00 97.31 283 LYS A C 1
ATOM 2208 O O . LYS A 1 283 ? -2.856 16.096 9.378 1.00 97.31 283 LYS A O 1
ATOM 2213 N N . GLY A 1 284 ? -0.896 15.577 8.404 1.00 95.31 284 GLY A N 1
ATOM 2214 C CA . GLY A 1 284 ? -1.485 15.126 7.144 1.00 95.31 284 GLY A CA 1
ATOM 2215 C C . GLY A 1 284 ? -2.387 13.903 7.322 1.00 95.31 284 GLY A C 1
ATOM 2216 O O . GLY A 1 284 ? -3.509 13.899 6.818 1.00 95.31 284 GLY A O 1
ATOM 2217 N N . ASN A 1 285 ? -1.961 12.920 8.124 1.00 93.88 285 ASN A N 1
ATOM 2218 C CA . ASN A 1 285 ? -2.778 11.758 8.487 1.00 93.88 285 ASN A CA 1
ATOM 2219 C C . ASN A 1 285 ? -4.061 12.176 9.212 1.00 93.88 285 ASN A C 1
ATOM 2221 O O . ASN A 1 285 ? -5.157 11.787 8.809 1.00 93.88 285 ASN A O 1
ATOM 2225 N N . PHE A 1 286 ? -3.933 12.994 10.258 1.00 96.94 286 PHE A N 1
ATOM 2226 C CA . PHE A 1 286 ? -5.056 13.462 11.062 1.00 96.94 286 PHE A CA 1
ATOM 2227 C C . PHE A 1 286 ? -6.069 14.218 10.203 1.00 96.94 286 PHE A C 1
ATOM 2229 O O . PHE A 1 286 ? -7.251 13.880 10.204 1.00 96.94 286 PHE A O 1
ATOM 2236 N N . ILE A 1 287 ? -5.616 15.191 9.406 1.00 97.06 287 ILE A N 1
ATOM 2237 C CA . ILE A 1 287 ? -6.503 16.006 8.572 1.00 97.06 287 ILE A CA 1
ATOM 2238 C C . ILE A 1 287 ? -7.139 15.191 7.441 1.00 97.06 287 ILE A C 1
ATOM 2240 O O . ILE A 1 287 ? -8.328 15.341 7.150 1.00 97.06 287 ILE A O 1
ATOM 2244 N N . GLY A 1 288 ? -6.375 14.271 6.847 1.00 93.81 288 GLY A N 1
ATOM 2245 C CA . GLY A 1 288 ? -6.841 13.360 5.808 1.00 93.81 288 GLY A CA 1
ATOM 2246 C C . GLY A 1 288 ? -7.845 12.320 6.307 1.00 93.81 288 GLY A C 1
ATOM 2247 O O . GLY A 1 288 ? -8.443 11.615 5.490 1.00 93.81 288 GLY A O 1
ATOM 2248 N N . ASN A 1 289 ? -8.028 12.226 7.626 1.00 93.25 289 ASN A N 1
ATOM 2249 C CA . ASN A 1 289 ? -8.957 11.335 8.306 1.00 93.25 289 ASN A CA 1
ATOM 2250 C C . ASN A 1 289 ? -10.258 12.032 8.750 1.00 93.25 289 ASN A C 1
ATOM 2252 O O . ASN A 1 289 ? -11.126 11.353 9.300 1.00 93.25 289 ASN A O 1
ATOM 2256 N N . LEU A 1 290 ? -10.422 13.331 8.463 1.00 95.31 290 LEU A N 1
ATOM 2257 C CA . LEU A 1 290 ? -11.619 14.141 8.751 1.00 95.31 290 LEU A CA 1
ATOM 2258 C C . LEU A 1 290 ? -12.663 14.119 7.614 1.00 95.31 290 LEU A C 1
ATOM 2260 O O . LEU A 1 290 ? -13.464 15.042 7.470 1.00 95.31 290 LEU A O 1
ATOM 2264 N N . TYR A 1 291 ? -12.677 13.079 6.783 1.00 90.06 291 TYR A N 1
ATOM 2265 C CA . TYR A 1 291 ? -13.530 13.004 5.590 1.00 90.06 291 TYR A CA 1
ATOM 2266 C C . TYR A 1 291 ? -15.040 12.878 5.892 1.00 90.06 291 TYR A C 1
ATOM 2268 O O . TYR A 1 291 ? -15.850 13.090 4.999 1.00 90.06 291 TYR A O 1
ATOM 2276 N N . GLU A 1 292 ? -15.422 12.590 7.142 1.00 87.62 292 GLU A N 1
ATOM 2277 C CA . GLU A 1 292 ? -16.818 12.590 7.633 1.00 87.62 292 GLU A CA 1
ATOM 2278 C C . GLU A 1 292 ? -17.158 13.851 8.455 1.00 87.62 292 GLU A C 1
ATOM 2280 O O . GLU A 1 292 ? -18.250 13.972 9.015 1.00 87.62 292 GLU A O 1
ATOM 2285 N N . ALA A 1 293 ? -16.217 14.794 8.578 1.00 90.50 293 ALA A N 1
ATOM 2286 C CA . ALA A 1 293 ? -16.363 15.962 9.435 1.00 90.50 293 ALA A CA 1
ATOM 2287 C C . ALA A 1 293 ? -17.239 17.060 8.808 1.00 90.50 293 ALA A C 1
ATOM 2289 O O . ALA A 1 293 ? -16.740 18.097 8.373 1.00 90.50 293 ALA A O 1
ATOM 2290 N N . ASN A 1 294 ? -18.562 16.897 8.864 1.00 91.56 294 ASN A N 1
ATOM 2291 C CA . ASN A 1 294 ? -19.522 17.935 8.465 1.00 91.56 294 ASN A CA 1
ATOM 2292 C C . ASN A 1 294 ? -19.747 19.000 9.565 1.00 91.56 294 ASN A C 1
ATOM 2294 O O . ASN A 1 294 ? -20.871 19.412 9.855 1.00 91.56 294 ASN A O 1
ATOM 2298 N N . ASN A 1 295 ? -18.669 19.408 10.234 1.00 95.31 295 ASN A N 1
ATOM 2299 C CA . ASN A 1 295 ? -18.673 20.414 11.291 1.00 95.31 295 ASN A CA 1
ATOM 2300 C C . ASN A 1 295 ? -18.020 21.717 10.765 1.00 95.31 295 ASN A C 1
ATOM 2302 O O . ASN A 1 295 ? -16.930 21.639 10.190 1.00 95.31 295 ASN A O 1
ATOM 2306 N N . PRO A 1 296 ? -18.629 22.909 10.949 1.00 96.75 296 PRO A N 1
ATOM 2307 C CA . PRO A 1 296 ? -18.128 24.160 10.369 1.00 96.75 296 PRO A CA 1
ATOM 2308 C C . PRO A 1 296 ? -16.677 24.499 10.727 1.00 96.75 296 PRO A C 1
ATOM 2310 O O . PRO A 1 296 ? -15.928 24.955 9.863 1.00 96.75 296 PRO A O 1
ATOM 2313 N N . GLU A 1 297 ? -16.255 24.257 11.968 1.00 97.62 297 GLU A N 1
ATOM 2314 C CA . GLU A 1 297 ? -14.885 24.510 12.415 1.00 97.62 297 GLU A CA 1
ATOM 2315 C C . GLU A 1 297 ? -13.885 23.548 11.759 1.00 97.62 297 GLU A C 1
ATOM 2317 O O . GLU A 1 297 ? -12.803 23.971 11.349 1.00 97.62 297 GLU A O 1
ATOM 2322 N N . CYS A 1 298 ? -14.259 22.275 11.592 1.00 97.69 298 CYS A N 1
ATOM 2323 C CA . CYS A 1 298 ? -13.445 21.298 10.865 1.00 97.69 298 CYS A CA 1
ATOM 2324 C C . CYS A 1 298 ? -13.316 21.676 9.385 1.00 97.69 298 CYS A C 1
ATOM 2326 O O . CYS A 1 298 ? -12.213 21.666 8.845 1.00 97.69 298 CYS A O 1
ATOM 2328 N N . ILE A 1 299 ? -14.415 22.070 8.732 1.00 97.62 299 ILE A N 1
ATOM 2329 C CA . ILE A 1 299 ? -14.392 22.527 7.335 1.00 97.62 299 ILE A CA 1
ATOM 2330 C C . ILE A 1 299 ? -13.530 23.787 7.181 1.00 97.62 299 ILE A C 1
ATOM 2332 O O . ILE A 1 299 ? -12.775 23.897 6.214 1.00 97.62 299 ILE A O 1
ATOM 2336 N N . ALA A 1 300 ? -13.598 24.727 8.128 1.00 97.94 300 ALA A N 1
ATOM 2337 C CA . ALA A 1 300 ? -12.758 25.923 8.119 1.00 97.94 300 ALA A CA 1
ATOM 2338 C C . ALA A 1 300 ? -11.265 25.578 8.244 1.00 97.94 300 ALA A C 1
ATOM 2340 O O . ALA A 1 300 ? -10.457 26.093 7.469 1.00 97.94 300 ALA A O 1
ATOM 2341 N N . LEU A 1 301 ? -10.912 24.668 9.160 1.00 98.19 301 LEU A N 1
ATOM 2342 C CA . LEU A 1 301 ? -9.551 24.148 9.296 1.00 98.19 301 LEU A CA 1
ATOM 2343 C C . LEU A 1 301 ? -9.077 23.483 7.998 1.00 98.19 301 LEU A C 1
ATOM 2345 O O . LEU A 1 301 ? -8.004 23.803 7.497 1.00 98.19 301 LEU A O 1
ATOM 2349 N N . LEU A 1 302 ? -9.888 22.600 7.417 1.00 98.19 302 LEU A N 1
ATOM 2350 C CA . LEU A 1 302 ? -9.547 21.904 6.181 1.00 98.19 302 LEU A CA 1
ATOM 2351 C C . LEU A 1 302 ? -9.314 22.874 5.013 1.00 98.19 302 LEU A C 1
ATOM 2353 O O . LEU A 1 302 ? -8.346 22.725 4.275 1.00 98.19 302 LEU A O 1
ATOM 2357 N N . ARG A 1 303 ? -10.152 23.907 4.856 1.00 98.19 303 ARG A N 1
ATOM 2358 C CA . ARG A 1 303 ? -9.942 24.946 3.829 1.00 98.19 303 ARG A CA 1
ATOM 2359 C C . ARG A 1 303 ? -8.629 25.691 4.047 1.00 98.19 303 ARG A C 1
ATOM 2361 O O . ARG A 1 303 ? -7.866 25.864 3.100 1.00 98.19 303 ARG A O 1
ATOM 2368 N N . GLN A 1 304 ? -8.350 26.086 5.289 1.00 98.19 304 GLN A N 1
ATOM 2369 C CA . GLN A 1 304 ? -7.097 26.749 5.637 1.00 98.19 304 GLN A CA 1
ATOM 2370 C C . GLN A 1 304 ? -5.890 25.880 5.274 1.00 98.19 304 GLN A C 1
ATOM 2372 O O . GLN A 1 304 ? -4.957 26.371 4.643 1.00 98.19 304 GLN A O 1
ATOM 2377 N N . GLU A 1 305 ? -5.895 24.609 5.663 1.00 98.31 305 GLU A N 1
ATOM 2378 C CA . GLU A 1 305 ? -4.749 23.719 5.470 1.00 98.31 305 GLU A CA 1
ATOM 2379 C C . GLU A 1 305 ? -4.608 23.245 4.023 1.00 98.31 305 GLU A C 1
ATOM 2381 O O . GLU A 1 305 ? -3.490 23.045 3.569 1.00 98.31 305 GLU A O 1
ATOM 2386 N N . MET A 1 306 ? -5.691 23.165 3.248 1.00 98.12 306 MET A N 1
ATOM 2387 C CA . MET A 1 306 ? -5.613 22.966 1.797 1.00 98.12 306 MET A CA 1
ATOM 2388 C C . MET A 1 306 ? -4.880 24.125 1.104 1.00 98.12 306 MET A C 1
ATOM 2390 O O . MET A 1 306 ? -4.088 23.903 0.191 1.00 98.12 306 MET A O 1
ATOM 2394 N N . GLU A 1 307 ? -5.130 25.363 1.535 1.00 97.56 307 GLU A N 1
ATOM 2395 C CA . GLU A 1 307 ? -4.526 26.562 0.942 1.00 97.56 307 GLU A CA 1
ATOM 2396 C C . GLU A 1 307 ? -3.109 26.845 1.460 1.00 97.56 307 GLU A C 1
ATOM 2398 O O . GLU A 1 307 ? -2.253 27.313 0.709 1.00 97.56 307 GLU A O 1
ATOM 2403 N N . LYS A 1 308 ? -2.877 26.619 2.757 1.00 97.56 308 LYS A N 1
ATOM 2404 C CA . LYS A 1 308 ? -1.703 27.122 3.492 1.00 97.56 308 LYS A CA 1
ATOM 2405 C C . LYS A 1 308 ? -0.914 26.043 4.224 1.00 97.56 308 LYS A C 1
ATOM 2407 O O . LYS A 1 308 ? 0.077 26.382 4.869 1.00 97.56 308 LYS A O 1
ATOM 2412 N N . GLY A 1 309 ? -1.333 24.781 4.144 1.00 97.38 309 GLY A N 1
ATOM 2413 C CA . GLY A 1 309 ? -0.616 23.667 4.753 1.00 97.38 309 GLY A CA 1
ATOM 2414 C C . GLY A 1 309 ? 0.828 23.636 4.267 1.00 97.38 309 GLY A C 1
ATOM 2415 O O . GLY A 1 309 ? 1.098 23.897 3.095 1.00 97.38 309 GLY A O 1
ATOM 2416 N N . GLU A 1 310 ? 1.763 23.353 5.168 1.00 96.38 310 GLU A N 1
ATOM 2417 C CA . GLU A 1 310 ? 3.204 23.473 4.909 1.00 96.38 310 GLU A CA 1
ATOM 2418 C C . GLU A 1 310 ? 3.681 22.512 3.808 1.00 96.38 310 GLU A C 1
ATOM 2420 O O . GLU A 1 310 ? 4.423 22.896 2.900 1.00 96.38 310 GLU A O 1
ATOM 2425 N N . THR A 1 311 ? 3.193 21.272 3.834 1.00 95.56 311 THR A N 1
ATOM 2426 C CA . THR A 1 311 ? 3.579 20.214 2.894 1.00 95.56 311 THR A CA 1
ATOM 2427 C C . THR A 1 311 ? 2.448 19.886 1.925 1.00 95.56 311 THR A C 1
ATOM 2429 O O . THR A 1 311 ? 1.270 20.080 2.228 1.00 95.56 311 THR A O 1
ATOM 2432 N N . LEU A 1 312 ? 2.799 19.337 0.755 1.00 95.25 312 LEU A N 1
ATOM 2433 C CA . LEU A 1 312 ? 1.807 18.824 -0.196 1.00 95.25 312 LEU A CA 1
ATOM 2434 C C . LEU A 1 312 ? 0.914 17.753 0.447 1.00 95.25 312 LEU A C 1
ATOM 2436 O O . LEU A 1 312 ? -0.281 17.728 0.186 1.00 95.25 312 LEU A O 1
ATOM 2440 N N . TYR A 1 313 ? 1.479 16.926 1.328 1.00 95.06 313 TYR A N 1
ATOM 2441 C CA . TYR A 1 313 ? 0.756 15.875 2.039 1.00 95.06 313 TYR A CA 1
ATOM 2442 C C . TYR A 1 313 ? -0.381 16.421 2.921 1.00 95.06 313 TYR A C 1
ATOM 2444 O O . TYR A 1 313 ? -1.495 15.906 2.893 1.00 95.06 313 TYR A O 1
ATOM 2452 N N . ILE A 1 314 ? -0.140 17.518 3.651 1.00 97.25 314 ILE A N 1
ATOM 2453 C CA . ILE A 1 314 ? -1.189 18.192 4.434 1.00 97.25 314 ILE A CA 1
ATOM 2454 C C . ILE A 1 314 ? -2.255 18.788 3.505 1.00 97.25 314 ILE A C 1
ATOM 2456 O O . ILE A 1 314 ? -3.450 18.613 3.749 1.00 97.25 314 ILE A O 1
ATOM 2460 N N . ARG A 1 315 ? -1.830 19.469 2.429 1.00 97.88 315 ARG A N 1
ATOM 2461 C CA . ARG A 1 315 ? -2.749 20.115 1.478 1.00 97.88 315 ARG A CA 1
ATOM 2462 C C . ARG A 1 315 ? -3.647 19.099 0.761 1.00 97.88 315 ARG A C 1
ATOM 2464 O O . ARG A 1 315 ? -4.849 19.335 0.647 1.00 97.88 315 ARG A O 1
ATOM 2471 N N . GLU A 1 316 ? -3.091 17.966 0.325 1.00 96.38 316 GLU A N 1
ATOM 2472 C CA . GLU A 1 316 ? -3.833 16.852 -0.288 1.00 96.38 316 GLU A CA 1
ATOM 2473 C C . GLU A 1 316 ? -4.785 16.197 0.708 1.00 96.38 316 GLU A C 1
ATOM 2475 O O . GLU A 1 316 ? -5.970 16.071 0.402 1.00 96.38 316 GLU A O 1
ATOM 2480 N N . GLY A 1 317 ? -4.319 15.855 1.914 1.00 95.81 317 GLY A N 1
ATOM 2481 C CA . GLY A 1 317 ? -5.177 15.273 2.946 1.00 95.81 317 GLY A CA 1
ATOM 2482 C C . GLY A 1 317 ? -6.378 16.171 3.261 1.00 95.81 317 GLY A C 1
ATOM 2483 O O . GLY A 1 317 ? -7.509 15.693 3.385 1.00 95.81 317 GLY A O 1
ATOM 2484 N N . ALA A 1 318 ? -6.162 17.487 3.305 1.00 97.62 318 ALA A N 1
ATOM 2485 C CA . ALA A 1 318 ? -7.226 18.457 3.509 1.00 97.62 318 ALA A CA 1
ATOM 2486 C C . ALA A 1 318 ? -8.206 18.511 2.324 1.00 97.62 318 ALA A C 1
ATOM 2488 O O . ALA A 1 318 ? -9.422 18.456 2.528 1.00 97.62 318 ALA A O 1
ATOM 2489 N N . ALA A 1 319 ? -7.695 18.556 1.089 1.00 97.06 319 ALA A N 1
ATOM 2490 C CA . ALA A 1 319 ? -8.505 18.529 -0.128 1.00 97.06 319 ALA A CA 1
ATOM 2491 C C . ALA A 1 319 ? -9.355 17.254 -0.234 1.00 97.06 319 ALA A C 1
ATOM 2493 O O . ALA A 1 319 ? -10.538 17.325 -0.571 1.00 97.06 319 ALA A O 1
ATOM 2494 N N . ARG A 1 320 ? -8.783 16.097 0.114 1.00 94.81 320 ARG A N 1
ATOM 2495 C CA . ARG A 1 320 ? -9.475 14.804 0.166 1.00 94.81 320 ARG A CA 1
ATOM 2496 C C . ARG A 1 320 ? -10.645 14.829 1.136 1.00 94.81 320 ARG A C 1
ATOM 2498 O O . ARG A 1 320 ? -11.761 14.469 0.760 1.00 94.81 320 ARG A O 1
ATOM 2505 N N . SER A 1 321 ? -10.410 15.287 2.362 1.00 94.88 321 SER A N 1
ATOM 2506 C CA . SER A 1 321 ? -11.470 15.403 3.362 1.00 94.88 321 SER A CA 1
ATOM 2507 C C . SER A 1 321 ? -12.549 16.406 2.935 1.00 94.88 321 SER A C 1
ATOM 2509 O O . SER A 1 321 ? -13.732 16.124 3.101 1.00 94.88 321 SER A O 1
ATOM 2511 N N . LEU A 1 322 ? -12.188 17.539 2.321 1.00 95.56 322 LEU A N 1
ATOM 2512 C CA . LEU A 1 322 ? -13.157 18.500 1.774 1.00 95.56 322 LEU A CA 1
ATOM 2513 C C . LEU A 1 322 ? -14.026 17.884 0.674 1.00 95.56 322 LEU A C 1
ATOM 2515 O O . LEU A 1 322 ? -15.250 18.007 0.729 1.00 95.56 322 LEU A O 1
ATOM 2519 N N . GLN A 1 323 ? -13.415 17.187 -0.286 1.00 92.88 323 GLN A N 1
ATOM 2520 C CA . GLN A 1 323 ? -14.137 16.546 -1.384 1.00 92.88 323 GLN A CA 1
ATOM 2521 C C . GLN A 1 323 ? -15.119 15.483 -0.874 1.00 92.88 323 GLN A C 1
ATOM 2523 O O . GLN A 1 323 ? -16.260 15.434 -1.331 1.00 92.88 323 GLN A O 1
ATOM 2528 N N . ALA A 1 324 ? -14.709 14.668 0.101 1.00 90.25 324 ALA A N 1
ATOM 2529 C CA . ALA A 1 324 ? -15.578 13.667 0.720 1.00 90.25 324 ALA A CA 1
ATOM 2530 C C . ALA A 1 324 ? -16.775 14.289 1.467 1.00 90.25 324 ALA A C 1
ATOM 2532 O O . ALA A 1 324 ? -17.867 13.727 1.452 1.00 90.25 324 ALA A O 1
ATOM 2533 N N . ASN A 1 325 ? -16.603 15.487 2.034 1.00 89.75 325 ASN A N 1
ATOM 2534 C CA . ASN A 1 325 ? -17.679 16.282 2.639 1.00 89.75 325 ASN A CA 1
ATOM 2535 C C . ASN A 1 325 ? -18.508 17.083 1.608 1.00 89.75 325 ASN A C 1
ATOM 2537 O O . ASN A 1 325 ? -19.269 17.979 1.986 1.00 89.75 325 ASN A O 1
ATOM 2541 N N . GLY A 1 326 ? -18.340 16.8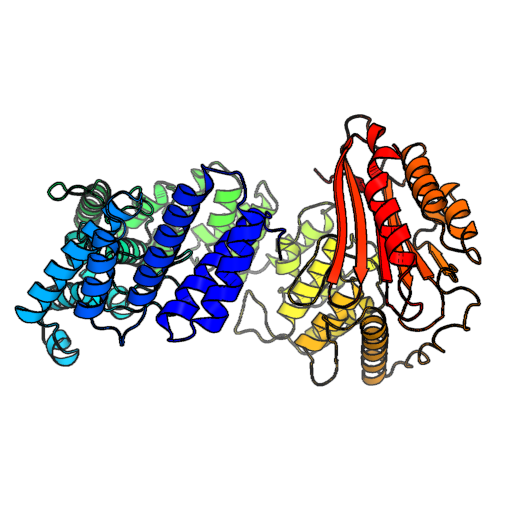23 0.305 1.00 91.44 326 GLY A N 1
ATOM 2542 C CA . GLY A 1 326 ? -19.058 17.522 -0.763 1.00 91.44 326 GLY A CA 1
ATOM 2543 C C . GLY A 1 326 ? -18.723 19.012 -0.863 1.00 91.44 326 GLY A C 1
ATOM 2544 O O . GLY A 1 326 ? -19.559 19.796 -1.304 1.00 91.44 326 GLY A O 1
ATOM 2545 N N . GLN A 1 327 ? -17.535 19.425 -0.406 1.00 93.88 327 GLN A N 1
ATOM 2546 C CA . GLN A 1 327 ? -17.079 20.808 -0.518 1.00 93.88 327 GLN A CA 1
ATOM 2547 C C . GLN A 1 327 ? -16.402 21.046 -1.872 1.00 93.88 327 GLN A C 1
ATOM 2549 O O . GLN A 1 327 ? -15.493 20.314 -2.271 1.00 93.88 327 GLN A O 1
ATOM 2554 N N . ASP A 1 328 ? -16.808 22.119 -2.545 1.00 93.44 328 ASP A N 1
ATOM 2555 C CA . ASP A 1 328 ? -16.237 22.530 -3.827 1.00 93.44 328 ASP A CA 1
ATOM 2556 C C . ASP A 1 328 ? -14.813 23.100 -3.687 1.00 93.44 328 ASP A C 1
ATOM 2558 O O . ASP A 1 328 ? -14.343 23.456 -2.604 1.00 93.44 328 ASP A O 1
ATOM 2562 N N . GLY A 1 329 ? -14.117 23.237 -4.819 1.00 95.25 329 GLY A N 1
ATOM 2563 C CA . GLY A 1 329 ? -12.823 23.926 -4.912 1.00 95.25 329 GLY A CA 1
ATOM 2564 C C . GLY A 1 329 ? -11.594 23.057 -4.627 1.00 95.25 329 GLY A C 1
ATOM 2565 O O . GLY A 1 329 ? -10.513 23.388 -5.112 1.00 95.25 329 GLY A O 1
ATOM 2566 N N . ALA A 1 330 ? -11.753 21.912 -3.953 1.00 96.31 330 ALA A N 1
ATOM 2567 C CA . ALA A 1 330 ? -10.652 20.984 -3.667 1.00 96.31 330 ALA A CA 1
ATOM 2568 C C . ALA A 1 330 ? -9.921 20.520 -4.938 1.00 96.31 330 ALA A C 1
ATOM 2570 O O . ALA A 1 330 ? -8.693 20.531 -5.006 1.00 96.31 330 ALA A O 1
ATOM 2571 N N . THR A 1 331 ? -10.680 20.202 -5.989 1.00 96.69 331 THR A N 1
ATOM 2572 C CA . THR A 1 331 ? -10.116 19.764 -7.273 1.00 96.69 331 THR A CA 1
ATOM 2573 C C . THR A 1 331 ? -9.316 20.861 -7.968 1.00 96.69 331 THR A C 1
ATOM 2575 O O . THR A 1 331 ? -8.198 20.613 -8.415 1.00 96.69 331 THR A O 1
ATOM 2578 N N . ALA A 1 332 ? -9.828 22.093 -7.986 1.00 97.31 332 ALA A N 1
ATOM 2579 C CA . ALA A 1 332 ? -9.109 23.224 -8.563 1.00 97.31 332 ALA A CA 1
ATOM 2580 C C . ALA A 1 332 ? -7.807 23.529 -7.799 1.00 97.31 332 ALA A C 1
ATOM 2582 O O . ALA A 1 332 ? -6.788 23.816 -8.424 1.00 97.31 332 ALA A O 1
ATOM 2583 N N . ALA A 1 333 ? -7.818 23.431 -6.464 1.00 97.62 333 ALA A N 1
ATOM 2584 C CA . ALA A 1 333 ? -6.624 23.620 -5.641 1.00 97.62 333 ALA A CA 1
ATOM 2585 C C . ALA A 1 333 ? -5.560 22.544 -5.918 1.00 97.62 333 ALA A C 1
ATOM 2587 O O . ALA A 1 333 ? -4.398 22.870 -6.154 1.00 97.62 333 ALA A O 1
ATOM 2588 N N . MET A 1 334 ? -5.953 21.269 -5.973 1.00 97.88 334 MET A N 1
ATOM 2589 C CA . MET A 1 334 ? -5.029 20.167 -6.270 1.00 97.88 334 MET A CA 1
ATOM 2590 C C . MET A 1 334 ? -4.476 20.227 -7.696 1.00 97.88 334 MET A C 1
ATOM 2592 O O . MET A 1 334 ? -3.304 19.926 -7.920 1.00 97.88 334 MET A O 1
ATOM 2596 N N . LEU A 1 335 ? -5.262 20.707 -8.661 1.00 97.19 335 LEU A N 1
ATOM 2597 C CA . LEU A 1 335 ? -4.767 20.951 -10.013 1.00 97.19 335 LEU A CA 1
ATOM 2598 C C . LEU A 1 335 ? -3.706 22.065 -10.041 1.00 97.19 335 LEU A C 1
ATOM 2600 O O . LEU A 1 335 ? -2.706 21.965 -10.748 1.00 97.19 335 LEU A O 1
ATOM 2604 N N . GLN A 1 336 ? -3.864 23.111 -9.224 1.00 97.19 336 GLN A N 1
ATOM 2605 C CA . GLN A 1 336 ? -2.820 24.129 -9.073 1.00 97.19 336 GLN A CA 1
ATOM 2606 C C . GLN A 1 336 ? -1.545 23.567 -8.442 1.00 97.19 336 GLN A C 1
ATOM 2608 O O . GLN A 1 336 ? -0.457 23.979 -8.839 1.00 97.19 336 GLN A O 1
ATOM 2613 N N . GLU A 1 337 ? -1.652 22.640 -7.490 1.00 96.94 337 GLU A N 1
ATOM 2614 C CA . GLU A 1 337 ? -0.481 21.945 -6.948 1.00 96.94 337 GLU A CA 1
ATOM 2615 C C . GLU A 1 337 ? 0.209 21.103 -8.028 1.00 96.94 337 GLU A C 1
ATOM 2617 O O . GLU A 1 337 ? 1.424 21.206 -8.186 1.00 96.94 337 GLU A O 1
ATOM 2622 N N . TRP A 1 338 ? -0.552 20.372 -8.850 1.00 96.19 338 TRP A N 1
ATOM 2623 C CA . TRP A 1 338 ? -0.018 19.594 -9.978 1.00 96.19 338 TRP A CA 1
ATOM 2624 C C . TRP A 1 338 ? 0.823 20.439 -10.936 1.00 96.19 338 TRP A C 1
ATOM 2626 O O . TRP A 1 338 ? 1.924 20.040 -11.317 1.00 96.19 338 TRP A O 1
ATOM 2636 N N . ARG A 1 339 ? 0.359 21.649 -11.259 1.00 95.25 339 ARG A N 1
ATOM 2637 C CA . ARG A 1 339 ? 1.084 22.596 -12.123 1.00 95.25 339 ARG A CA 1
ATOM 2638 C C . ARG A 1 339 ? 2.410 23.083 -11.535 1.00 95.25 339 ARG A C 1
ATOM 2640 O O . ARG A 1 339 ? 3.283 23.504 -12.288 1.00 95.25 339 ARG A O 1
ATOM 2647 N N . LYS A 1 340 ? 2.562 23.075 -10.207 1.00 93.88 340 LYS A N 1
ATOM 2648 C CA . LYS A 1 340 ? 3.783 23.532 -9.518 1.00 93.88 340 LYS A CA 1
ATOM 2649 C C . LYS A 1 340 ? 4.833 22.432 -9.397 1.00 93.88 340 LYS A C 1
ATOM 2651 O O . LYS A 1 340 ? 5.991 22.730 -9.110 1.00 93.88 340 LYS A O 1
ATOM 2656 N N . ILE A 1 341 ? 4.432 21.176 -9.558 1.00 89.12 341 ILE A N 1
ATOM 2657 C CA . ILE A 1 341 ? 5.292 20.043 -9.263 1.00 89.12 341 ILE A CA 1
ATOM 2658 C C . ILE A 1 341 ? 6.338 19.828 -10.356 1.00 89.12 341 ILE A C 1
ATOM 2660 O O . ILE A 1 341 ? 6.045 19.781 -11.552 1.00 89.12 341 ILE A O 1
ATOM 2664 N N . THR A 1 342 ? 7.577 19.635 -9.912 1.00 85.25 342 THR A N 1
ATOM 2665 C CA . THR A 1 342 ? 8.667 19.156 -10.755 1.00 85.25 342 THR A CA 1
ATOM 2666 C C . THR A 1 342 ? 8.533 17.650 -11.016 1.00 85.25 342 THR A C 1
ATOM 2668 O O . THR A 1 342 ? 8.017 16.921 -10.169 1.00 85.25 342 THR A O 1
ATOM 2671 N N . PRO A 1 343 ? 9.034 17.143 -12.154 1.00 75.88 343 PRO A N 1
ATOM 2672 C CA . PRO A 1 343 ? 9.002 15.716 -12.489 1.00 75.88 343 PRO A CA 1
ATOM 2673 C C . PRO A 1 343 ? 9.444 14.753 -11.372 1.00 75.88 343 PRO A C 1
ATOM 2675 O O . PRO A 1 343 ? 8.915 13.648 -11.303 1.00 75.88 343 PRO A O 1
ATOM 2678 N N . ASP A 1 344 ? 10.359 15.177 -10.497 1.00 71.81 344 ASP A N 1
ATOM 2679 C CA . ASP A 1 344 ? 10.999 14.328 -9.484 1.00 71.81 344 ASP A CA 1
ATOM 2680 C C . ASP A 1 344 ? 10.291 14.312 -8.114 1.00 71.81 344 ASP A C 1
ATOM 2682 O O . ASP A 1 344 ? 10.766 13.660 -7.189 1.00 71.81 344 ASP A O 1
ATOM 2686 N N . SER A 1 345 ? 9.176 15.030 -7.940 1.00 80.62 345 SER A N 1
ATOM 2687 C CA . SER A 1 345 ? 8.488 15.094 -6.639 1.00 80.62 345 SER A CA 1
ATOM 2688 C C . SER A 1 345 ? 7.631 13.848 -6.363 1.00 80.62 345 SER A C 1
ATOM 2690 O O . SER A 1 345 ? 6.961 13.324 -7.259 1.00 80.62 345 SER A O 1
ATOM 2692 N N . GLU A 1 346 ? 7.561 13.420 -5.098 1.00 81.12 346 GLU A N 1
ATOM 2693 C CA . GLU A 1 346 ? 6.602 12.403 -4.654 1.00 81.12 346 GLU A CA 1
ATOM 2694 C C . GLU A 1 346 ? 5.164 12.930 -4.810 1.00 81.12 346 GLU A C 1
ATOM 2696 O O . GLU A 1 346 ? 4.762 13.912 -4.189 1.00 81.12 346 GLU A O 1
ATOM 2701 N N . THR A 1 347 ? 4.393 12.299 -5.698 1.00 92.25 347 THR A N 1
ATOM 2702 C CA . THR A 1 347 ? 3.083 12.803 -6.157 1.00 92.25 347 THR A CA 1
ATOM 2703 C C . THR A 1 347 ? 1.994 11.747 -6.223 1.00 92.25 347 THR A C 1
ATOM 2705 O O . THR A 1 347 ? 0.920 12.013 -6.762 1.00 92.25 347 THR A O 1
ATOM 2708 N N . SER A 1 348 ? 2.239 10.546 -5.691 1.00 93.38 348 SER A N 1
ATOM 2709 C CA . SER A 1 348 ? 1.309 9.423 -5.851 1.00 93.38 348 SER A CA 1
ATOM 2710 C C . SER A 1 348 ? -0.095 9.762 -5.343 1.00 93.38 348 SER A C 1
ATOM 2712 O O . SER A 1 348 ? -1.072 9.506 -6.046 1.00 93.38 348 SER A O 1
ATOM 2714 N N . ASP A 1 349 ? -0.201 10.394 -4.173 1.00 93.56 349 ASP A N 1
ATOM 2715 C CA . ASP A 1 349 ? -1.497 10.755 -3.590 1.00 93.56 349 ASP A CA 1
ATOM 2716 C C . ASP A 1 349 ? -2.200 11.872 -4.367 1.00 93.56 349 ASP A C 1
ATOM 2718 O O . ASP A 1 349 ? -3.405 11.794 -4.601 1.00 93.56 349 ASP A O 1
ATOM 2722 N N . LEU A 1 350 ? -1.454 12.854 -4.882 1.00 96.62 350 LEU A N 1
ATOM 2723 C CA . LEU A 1 350 ? -2.022 13.897 -5.734 1.00 96.62 350 LEU A CA 1
ATOM 2724 C C . LEU A 1 350 ? -2.543 13.331 -7.064 1.00 96.62 350 LEU A C 1
ATOM 2726 O O . LEU A 1 350 ? -3.641 13.676 -7.500 1.00 96.62 350 LEU A O 1
ATOM 2730 N N . ILE A 1 351 ? -1.780 12.439 -7.704 1.00 97.19 351 ILE A N 1
ATOM 2731 C CA . ILE A 1 351 ? -2.200 11.756 -8.935 1.00 97.19 351 ILE A CA 1
ATOM 2732 C C . ILE A 1 351 ? -3.461 10.941 -8.667 1.00 97.19 351 ILE A C 1
ATOM 2734 O O . ILE A 1 351 ? -4.410 11.003 -9.451 1.00 97.19 351 ILE A O 1
ATOM 2738 N N . ARG A 1 352 ? -3.500 10.209 -7.549 1.00 96.19 352 ARG A N 1
ATOM 2739 C CA . ARG A 1 352 ? -4.677 9.452 -7.125 1.00 96.19 352 ARG A CA 1
ATOM 2740 C C . ARG A 1 352 ? -5.878 10.364 -6.902 1.00 96.19 352 ARG A C 1
ATOM 2742 O O . ARG A 1 352 ? -6.965 10.044 -7.385 1.00 96.19 352 ARG A O 1
ATOM 2749 N N . PHE A 1 353 ? -5.691 11.496 -6.224 1.00 96.38 353 PHE A N 1
ATOM 2750 C CA . PHE A 1 353 ? -6.731 12.497 -6.007 1.00 96.38 353 PHE A CA 1
ATOM 2751 C C . PHE A 1 353 ? -7.308 12.987 -7.346 1.00 96.38 353 PHE A C 1
ATOM 2753 O O . PHE A 1 353 ? -8.505 12.836 -7.593 1.00 96.38 353 PHE A O 1
ATOM 2760 N N . LEU A 1 354 ? -6.455 13.486 -8.247 1.00 97.38 354 LEU A N 1
ATOM 2761 C CA . LEU A 1 354 ? -6.871 14.077 -9.525 1.00 97.38 354 LEU A CA 1
ATOM 2762 C C . LEU A 1 354 ? -7.473 13.047 -10.489 1.00 97.38 354 LEU A C 1
ATOM 2764 O O . LEU A 1 354 ? -8.476 13.341 -11.142 1.00 97.38 354 LEU A O 1
ATOM 2768 N N . SER A 1 355 ? -6.938 11.823 -10.524 1.00 96.94 355 SER A N 1
ATOM 2769 C CA . SER A 1 355 ? -7.485 10.715 -11.328 1.00 96.94 355 SER A CA 1
ATOM 2770 C C . SER A 1 355 ? -8.915 10.354 -10.920 1.00 96.94 355 SER A C 1
ATOM 2772 O O . SER A 1 355 ? -9.717 9.938 -11.750 1.00 96.94 355 SER A O 1
ATOM 2774 N N . ASN A 1 356 ? -9.253 10.540 -9.641 1.00 95.19 356 ASN A N 1
ATOM 2775 C CA . ASN A 1 356 ? -10.554 10.203 -9.069 1.00 95.19 356 ASN A CA 1
ATOM 2776 C C . ASN A 1 356 ? -11.512 11.403 -8.953 1.00 95.19 356 ASN A C 1
ATOM 2778 O O . ASN A 1 356 ? -12.596 11.246 -8.383 1.00 95.19 356 ASN A O 1
ATOM 2782 N N . SER A 1 357 ? -11.143 12.566 -9.506 1.00 95.00 357 SER A N 1
ATOM 2783 C CA . SER A 1 357 ? -11.941 13.805 -9.482 1.00 95.00 357 SER A CA 1
ATOM 2784 C C . SER A 1 357 ? -13.269 13.708 -10.234 1.00 95.00 357 SER A C 1
ATOM 2786 O O . SER A 1 357 ? -14.188 14.460 -9.926 1.00 95.00 357 SER A O 1
ATOM 2788 N N . GLN A 1 358 ? -13.378 12.775 -11.189 1.00 94.06 358 GLN A N 1
ATOM 2789 C CA . GLN A 1 358 ? -14.509 12.677 -12.120 1.00 94.06 358 GLN A CA 1
ATOM 2790 C C . GLN A 1 358 ? -14.715 13.973 -12.929 1.00 94.06 358 GLN A C 1
ATOM 2792 O O . GLN A 1 358 ? -15.839 14.318 -13.283 1.00 94.06 358 GLN A O 1
ATOM 2797 N N . ASP A 1 359 ? -13.619 14.667 -13.250 1.00 96.31 359 ASP A N 1
ATOM 2798 C CA . ASP A 1 359 ? -13.602 15.861 -14.092 1.00 96.31 359 ASP A CA 1
ATOM 2799 C C . ASP A 1 359 ? -12.732 15.619 -15.340 1.00 96.31 359 ASP A C 1
ATOM 2801 O O . ASP A 1 359 ? -11.548 15.274 -15.263 1.00 96.31 359 ASP A O 1
ATOM 2805 N N . ALA A 1 360 ? -13.334 15.787 -16.519 1.00 97.50 360 ALA A N 1
ATOM 2806 C CA . ALA A 1 360 ? -12.668 15.547 -17.792 1.00 97.50 360 ALA A CA 1
ATOM 2807 C C . ALA A 1 360 ? -11.530 16.544 -18.080 1.00 97.50 360 ALA A C 1
ATOM 2809 O O . ALA A 1 360 ? -10.555 16.172 -18.731 1.00 97.50 360 ALA A O 1
ATOM 2810 N N . GLU A 1 361 ? -11.630 17.803 -17.646 1.00 97.50 361 GLU A N 1
ATOM 2811 C CA . GLU A 1 361 ? -10.563 18.796 -17.831 1.00 97.50 361 GLU A CA 1
ATOM 2812 C C . GLU A 1 361 ? -9.356 18.460 -16.960 1.00 97.50 361 GLU A C 1
ATOM 2814 O O . GLU A 1 361 ? -8.227 18.441 -17.450 1.00 97.50 361 GLU A O 1
ATOM 2819 N N . VAL A 1 362 ? -9.607 18.066 -15.713 1.00 97.81 362 VAL A N 1
ATOM 2820 C CA . VAL A 1 362 ? -8.567 17.629 -14.774 1.00 97.81 362 VAL A CA 1
ATOM 2821 C C . VAL A 1 362 ? -7.826 16.405 -15.299 1.00 97.81 362 VAL A C 1
ATOM 2823 O O . VAL A 1 362 ? -6.599 16.378 -15.274 1.00 97.81 362 VAL A O 1
ATOM 2826 N N . ILE A 1 363 ? -8.540 15.405 -15.829 1.00 98.19 363 ILE A N 1
ATOM 2827 C CA . ILE A 1 363 ? -7.903 14.214 -16.414 1.00 98.19 363 ILE A CA 1
ATOM 2828 C C . ILE A 1 363 ? -7.073 14.582 -17.648 1.00 98.19 363 ILE A C 1
ATOM 2830 O O . ILE A 1 363 ? -5.973 14.051 -17.825 1.00 98.19 363 ILE A O 1
ATOM 2834 N N . ARG A 1 364 ? -7.558 15.489 -18.509 1.00 98.00 364 ARG A N 1
ATOM 2835 C CA . ARG A 1 364 ? -6.783 15.950 -19.674 1.00 98.00 364 ARG A CA 1
ATOM 2836 C C . ARG A 1 364 ? -5.483 16.616 -19.251 1.00 98.00 364 ARG A C 1
ATOM 2838 O O . ARG A 1 364 ? -4.457 16.304 -19.839 1.00 98.00 364 ARG A O 1
ATOM 2845 N N . GLU A 1 365 ? -5.522 17.466 -18.236 1.00 97.06 365 GLU A N 1
ATOM 2846 C CA . GLU A 1 365 ? -4.338 18.173 -17.753 1.00 97.06 365 GLU A CA 1
ATOM 2847 C C . GLU A 1 365 ? -3.379 17.266 -16.966 1.00 97.06 365 GLU A C 1
ATOM 2849 O O . GLU A 1 365 ? -2.162 17.335 -17.130 1.00 97.06 365 GLU A O 1
ATOM 2854 N N . LEU A 1 366 ? -3.908 16.344 -16.156 1.00 96.56 366 LEU A N 1
ATOM 2855 C CA . LEU A 1 366 ? -3.106 15.319 -15.480 1.00 96.56 366 LEU A CA 1
ATOM 2856 C C . LEU A 1 366 ? -2.313 14.472 -16.486 1.00 96.56 366 LEU A C 1
ATOM 2858 O O . LEU A 1 366 ? -1.181 14.069 -16.222 1.00 96.56 366 LEU A O 1
ATOM 2862 N N . THR A 1 367 ? -2.917 14.206 -17.644 1.00 96.69 367 THR A N 1
ATOM 2863 C CA . THR A 1 367 ? -2.339 13.392 -18.723 1.00 96.69 367 THR A CA 1
ATOM 2864 C C . THR A 1 367 ? -1.690 14.222 -19.831 1.00 96.69 367 THR A C 1
ATOM 2866 O O . THR A 1 367 ? -1.264 13.664 -20.847 1.00 96.69 367 THR A O 1
ATOM 2869 N N . GLU A 1 368 ? -1.588 15.540 -19.654 1.00 95.12 368 GLU A N 1
ATOM 2870 C CA . GLU A 1 368 ? -0.879 16.408 -20.584 1.00 95.12 368 GLU A CA 1
ATOM 2871 C C . GLU A 1 368 ? 0.615 16.078 -20.555 1.00 95.12 368 GLU A C 1
ATOM 2873 O O . GLU A 1 368 ? 1.212 15.860 -19.494 1.00 95.12 368 GLU A O 1
ATOM 2878 N N . ASP A 1 369 ? 1.202 15.970 -21.748 1.00 91.44 369 ASP A N 1
ATOM 2879 C CA . ASP A 1 369 ? 2.606 15.617 -21.944 1.00 91.44 369 ASP A CA 1
ATOM 2880 C C . ASP A 1 369 ? 3.046 14.359 -21.189 1.00 91.44 369 ASP A C 1
ATOM 2882 O O . ASP A 1 369 ? 4.185 14.252 -20.730 1.00 91.44 369 ASP A O 1
ATOM 2886 N N . MET A 1 370 ? 2.150 13.371 -21.068 1.00 93.06 370 MET A N 1
ATOM 2887 C CA . MET A 1 370 ? 2.405 12.190 -20.247 1.00 93.06 370 MET A CA 1
ATOM 2888 C C . MET A 1 370 ? 3.724 11.504 -20.616 1.00 93.06 370 MET A C 1
ATOM 2890 O O . MET A 1 370 ? 4.473 11.170 -19.711 1.00 93.06 370 MET A O 1
ATOM 2894 N N . LEU A 1 371 ? 4.077 11.401 -21.906 1.00 91.81 371 LEU A N 1
ATOM 2895 C CA . LEU A 1 371 ? 5.347 10.821 -22.384 1.00 91.81 371 LEU A CA 1
ATOM 2896 C C . LEU A 1 371 ? 6.610 11.551 -21.894 1.00 91.81 371 LEU A C 1
ATOM 2898 O O . LEU A 1 371 ? 7.680 10.946 -21.861 1.00 91.81 371 LEU A O 1
ATOM 2902 N N . LEU A 1 372 ? 6.504 12.827 -21.516 1.00 89.56 372 LEU A N 1
ATOM 2903 C CA . LEU A 1 372 ? 7.618 13.618 -20.985 1.00 89.56 372 LEU A CA 1
ATOM 2904 C C . LEU A 1 372 ? 7.816 13.420 -19.474 1.00 89.56 372 LEU A C 1
ATOM 2906 O O . LEU A 1 372 ? 8.857 13.798 -18.939 1.00 89.56 372 LEU A O 1
ATOM 2910 N N . ARG A 1 373 ? 6.840 12.831 -18.772 1.00 90.88 373 ARG A N 1
ATOM 2911 C CA . ARG A 1 373 ? 6.917 12.561 -17.327 1.00 90.88 373 ARG A CA 1
ATOM 2912 C C . ARG A 1 373 ? 7.825 11.358 -17.040 1.00 90.88 373 ARG A C 1
ATOM 2914 O O . ARG A 1 373 ? 7.945 10.495 -17.905 1.00 90.88 373 ARG A O 1
ATOM 2921 N N . PRO A 1 374 ? 8.411 11.216 -15.838 1.00 90.94 374 PRO A N 1
ATOM 2922 C CA . PRO A 1 374 ? 9.200 10.035 -15.485 1.00 90.94 374 PRO A CA 1
ATOM 2923 C C . PRO A 1 374 ? 8.381 8.741 -15.529 1.00 90.94 374 PRO A C 1
ATOM 2925 O O . PRO A 1 374 ? 7.183 8.739 -15.246 1.00 90.94 374 PRO A O 1
ATOM 2928 N N . VAL A 1 375 ? 9.041 7.617 -15.828 1.00 92.75 375 VAL A N 1
ATOM 2929 C CA . VAL A 1 375 ? 8.412 6.288 -15.974 1.00 92.75 375 VAL A CA 1
ATOM 2930 C C . VAL A 1 375 ? 7.530 5.916 -14.779 1.00 92.75 375 VAL A C 1
ATOM 2932 O O . VAL A 1 375 ? 6.418 5.409 -14.959 1.00 92.75 375 VAL A O 1
ATOM 2935 N N . ALA A 1 376 ? 8.008 6.181 -13.560 1.00 91.81 376 ALA A N 1
ATOM 2936 C CA . ALA A 1 376 ? 7.270 5.889 -12.336 1.00 91.81 376 ALA A CA 1
ATOM 2937 C C . ALA A 1 376 ? 5.947 6.669 -12.272 1.00 91.81 376 ALA A C 1
ATOM 2939 O O . ALA A 1 376 ? 4.904 6.076 -12.005 1.00 91.81 376 ALA A O 1
ATOM 2940 N N . ILE A 1 377 ? 5.968 7.958 -12.625 1.00 93.81 377 ILE A N 1
ATOM 2941 C CA . ILE A 1 377 ? 4.783 8.823 -12.652 1.00 93.81 377 ILE A CA 1
ATOM 2942 C C . ILE A 1 377 ? 3.779 8.353 -13.703 1.00 93.81 377 ILE A C 1
ATOM 2944 O O . ILE A 1 377 ? 2.603 8.191 -13.387 1.00 93.81 377 ILE A O 1
ATOM 2948 N N . ARG A 1 378 ? 4.230 8.047 -14.929 1.00 96.00 378 ARG A N 1
ATOM 2949 C CA . ARG A 1 378 ? 3.348 7.507 -15.985 1.00 96.00 378 ARG A CA 1
ATOM 2950 C C . ARG A 1 378 ? 2.676 6.206 -15.543 1.00 96.00 378 ARG A C 1
ATOM 2952 O O . ARG A 1 378 ? 1.474 6.036 -15.730 1.00 96.00 378 ARG A O 1
ATOM 2959 N N . SER A 1 379 ? 3.440 5.318 -14.903 1.00 95.94 379 SER A N 1
ATOM 2960 C CA . SER A 1 379 ? 2.933 4.047 -14.368 1.00 95.94 379 SER A CA 1
ATOM 2961 C C . SER A 1 379 ? 1.869 4.256 -13.285 1.00 95.94 379 SER A C 1
ATOM 2963 O O . SER A 1 379 ? 0.858 3.554 -13.280 1.00 95.94 379 SER A O 1
ATOM 2965 N N . ILE A 1 380 ? 2.083 5.219 -12.380 1.00 95.25 380 ILE A N 1
ATOM 2966 C CA . ILE A 1 380 ? 1.113 5.574 -11.337 1.00 95.25 380 ILE A CA 1
ATOM 2967 C C . ILE A 1 380 ? -0.153 6.148 -11.979 1.00 95.25 380 ILE A C 1
ATOM 2969 O O . ILE A 1 380 ? -1.229 5.633 -11.702 1.00 95.25 380 ILE A O 1
ATOM 2973 N N . ILE A 1 381 ? -0.043 7.122 -12.893 1.00 97.12 381 ILE A N 1
ATOM 2974 C CA . ILE A 1 381 ? -1.204 7.703 -13.594 1.00 97.12 381 ILE A CA 1
ATOM 2975 C C . ILE A 1 381 ? -2.042 6.604 -14.260 1.00 97.12 381 ILE A C 1
ATOM 2977 O O . ILE A 1 381 ? -3.249 6.552 -14.052 1.00 97.12 381 ILE A O 1
ATOM 2981 N N . ILE A 1 382 ? -1.421 5.679 -15.001 1.00 97.94 382 ILE A N 1
ATOM 2982 C CA . ILE A 1 382 ? -2.136 4.560 -15.641 1.00 97.94 382 ILE A CA 1
ATOM 2983 C C . ILE A 1 382 ? -2.906 3.719 -14.616 1.00 97.94 382 ILE A C 1
ATOM 2985 O O . ILE A 1 382 ? -4.068 3.382 -14.849 1.00 97.94 382 ILE A O 1
ATOM 2989 N N . ARG A 1 383 ? -2.269 3.370 -13.490 1.00 96.62 383 ARG A N 1
ATOM 2990 C CA . ARG A 1 383 ? -2.894 2.568 -12.430 1.00 96.62 383 ARG A CA 1
ATOM 2991 C C . ARG A 1 383 ? -4.081 3.299 -11.807 1.00 96.62 383 ARG A C 1
ATOM 2993 O O . ARG A 1 383 ? -5.163 2.722 -11.738 1.00 96.62 383 ARG A O 1
ATOM 3000 N N . GLU A 1 384 ? -3.887 4.551 -11.397 1.00 97.44 384 GLU A N 1
ATOM 3001 C CA . GLU A 1 384 ? -4.919 5.339 -10.713 1.00 97.44 384 GLU A CA 1
ATOM 3002 C C . GLU A 1 384 ? -6.096 5.671 -11.643 1.00 97.44 384 GLU A C 1
ATOM 3004 O O . GLU A 1 384 ? -7.249 5.593 -11.222 1.00 97.44 384 GLU A O 1
ATOM 3009 N N . LEU A 1 385 ? -5.841 5.958 -12.926 1.00 97.75 385 LEU A N 1
ATOM 3010 C CA . LEU A 1 385 ? -6.898 6.131 -13.928 1.00 97.75 385 LEU A CA 1
ATOM 3011 C C . LEU A 1 385 ? -7.713 4.848 -14.126 1.00 97.75 385 LEU A C 1
ATOM 3013 O O . LEU A 1 385 ? -8.934 4.896 -14.253 1.00 97.75 385 LEU A O 1
ATOM 3017 N N . ALA A 1 386 ? -7.055 3.689 -14.140 1.00 97.25 386 ALA A N 1
ATOM 3018 C CA . ALA A 1 386 ? -7.743 2.413 -14.280 1.00 97.25 386 ALA A CA 1
ATOM 3019 C C . ALA A 1 386 ? -8.569 2.058 -13.033 1.00 97.25 386 ALA A C 1
ATOM 3021 O O . ALA A 1 386 ? -9.654 1.497 -13.167 1.00 97.25 386 ALA A O 1
ATOM 3022 N N . ASP A 1 387 ? -8.090 2.396 -11.833 1.00 95.88 387 ASP A N 1
ATOM 3023 C CA . ASP A 1 387 ? -8.867 2.254 -10.594 1.00 95.88 387 ASP A CA 1
ATOM 3024 C C . ASP A 1 387 ? -10.089 3.195 -10.586 1.00 95.88 387 ASP A C 1
ATOM 3026 O O . ASP A 1 387 ? -11.161 2.802 -10.125 1.00 95.88 387 ASP A O 1
ATOM 3030 N N . ALA A 1 388 ? -9.958 4.389 -11.175 1.00 96.25 388 ALA A N 1
ATOM 3031 C CA . ALA A 1 388 ? -11.028 5.376 -11.321 1.00 96.25 388 ALA A CA 1
ATOM 3032 C C . ALA A 1 388 ? -12.004 5.104 -12.487 1.00 96.25 388 ALA A C 1
ATOM 3034 O O . ALA A 1 388 ? -12.944 5.873 -12.667 1.00 96.25 388 ALA A O 1
ATOM 3035 N N . TYR A 1 389 ? -11.801 4.051 -13.293 1.00 97.50 389 TYR A N 1
ATOM 3036 C CA . TYR A 1 389 ? -12.577 3.810 -14.522 1.00 97.50 389 TYR A CA 1
ATOM 3037 C C . TYR A 1 389 ? -14.053 3.479 -14.261 1.00 97.50 389 TYR A C 1
ATOM 3039 O O . TYR A 1 389 ? -14.934 3.896 -15.009 1.00 97.50 389 TYR A O 1
ATOM 3047 N N . GLN A 1 390 ? -14.343 2.674 -13.236 1.00 96.12 390 GLN A N 1
ATOM 3048 C CA . GLN A 1 390 ? -15.722 2.264 -12.937 1.00 96.12 390 GLN A CA 1
ATOM 3049 C C . GLN A 1 390 ? -16.412 3.234 -11.977 1.00 96.12 390 GLN A C 1
ATOM 3051 O O . GLN A 1 390 ? -17.606 3.503 -12.117 1.00 96.12 390 GLN A O 1
ATOM 3056 N N . LYS A 1 391 ? -15.669 3.715 -10.981 1.00 94.31 391 LYS A N 1
ATOM 3057 C CA . LYS A 1 391 ? -16.156 4.589 -9.917 1.00 94.31 391 LYS A CA 1
ATOM 3058 C C . LYS A 1 391 ? -14.995 5.312 -9.255 1.00 94.31 391 LYS A C 1
ATOM 3060 O O . LYS A 1 391 ? -13.870 4.815 -9.263 1.00 94.31 391 LYS A O 1
ATOM 3065 N N . SER A 1 392 ? -15.288 6.434 -8.610 1.00 89.50 392 SER A N 1
ATOM 3066 C CA . SER A 1 392 ? -14.305 7.124 -7.775 1.00 89.50 392 SER A CA 1
ATOM 3067 C C . SER A 1 392 ? -13.991 6.314 -6.511 1.00 89.50 392 SER A C 1
ATOM 3069 O O . SER A 1 392 ? -14.890 5.787 -5.849 1.00 89.50 392 SER A O 1
ATOM 3071 N N . VAL A 1 393 ? -12.715 6.248 -6.117 1.00 86.88 393 VAL A N 1
ATOM 3072 C CA . VAL A 1 393 ? -12.326 5.680 -4.812 1.00 86.88 393 VAL A CA 1
ATOM 3073 C C . VAL A 1 393 ? -12.783 6.551 -3.638 1.00 86.88 393 VAL A C 1
ATOM 3075 O O . VAL A 1 393 ? -12.925 6.032 -2.529 1.00 86.88 393 VAL A O 1
ATOM 3078 N N . TRP A 1 394 ? -13.041 7.840 -3.887 1.00 84.12 394 TRP A N 1
ATOM 3079 C CA . TRP A 1 394 ? -13.487 8.820 -2.890 1.00 84.12 394 TRP A CA 1
ATOM 3080 C C . TRP A 1 394 ? -15.004 8.864 -2.743 1.00 84.12 394 TRP A C 1
ATOM 3082 O O . TRP A 1 394 ? -15.509 9.111 -1.654 1.00 84.12 394 TRP A O 1
ATOM 3092 N N . ASN A 1 395 ? -15.730 8.572 -3.821 1.00 81.50 395 ASN A N 1
ATOM 3093 C CA . ASN A 1 395 ? -17.180 8.456 -3.811 1.00 81.50 395 ASN A CA 1
ATOM 3094 C C . ASN A 1 395 ? -17.585 7.149 -4.497 1.00 81.50 395 ASN A C 1
ATOM 3096 O O . ASN A 1 395 ? -17.768 7.093 -5.712 1.00 81.50 395 ASN A O 1
ATOM 3100 N N . ARG A 1 396 ? -17.694 6.080 -3.700 1.00 78.44 396 ARG A N 1
ATOM 3101 C CA . ARG A 1 396 ? -17.947 4.719 -4.203 1.00 78.44 396 ARG A CA 1
ATOM 3102 C C . ARG A 1 396 ? -19.329 4.548 -4.833 1.00 78.44 396 ARG A C 1
ATOM 3104 O O . ARG A 1 396 ? -19.509 3.586 -5.579 1.00 78.44 396 ARG A O 1
ATOM 3111 N N . ASP A 1 397 ? -20.257 5.449 -4.534 1.00 85.88 397 ASP A N 1
ATOM 3112 C CA . ASP A 1 397 ? -21.607 5.450 -5.096 1.00 85.88 397 ASP A CA 1
ATOM 3113 C C . ASP A 1 397 ? -21.662 6.196 -6.439 1.00 85.88 397 ASP A C 1
ATOM 3115 O O . ASP A 1 397 ? -22.604 6.027 -7.215 1.00 85.88 397 ASP A O 1
ATOM 3119 N N . LEU A 1 398 ? -20.629 6.988 -6.753 1.00 85.62 398 LEU A N 1
ATOM 3120 C CA . LEU A 1 398 ? -20.519 7.727 -8.002 1.00 85.62 398 LEU A CA 1
ATOM 3121 C C . LEU A 1 398 ? -19.863 6.868 -9.089 1.00 85.62 398 LEU A C 1
ATOM 3123 O O . LEU A 1 398 ? -18.641 6.705 -9.141 1.00 85.62 398 LEU A O 1
ATOM 3127 N N . VAL A 1 399 ? -20.702 6.337 -9.978 1.00 95.06 399 VAL A N 1
ATOM 3128 C CA . VAL A 1 399 ? -20.271 5.665 -11.211 1.00 95.06 399 VAL A CA 1
ATOM 3129 C C . VAL A 1 399 ? -19.635 6.682 -12.152 1.00 95.06 399 VAL A C 1
ATOM 3131 O O . VAL A 1 399 ? -20.158 7.782 -12.335 1.00 95.06 399 VAL A O 1
ATOM 3134 N N . THR A 1 400 ? -18.528 6.299 -12.780 1.00 96.00 400 THR A N 1
ATOM 3135 C CA . THR A 1 400 ? -17.818 7.174 -13.712 1.00 96.00 400 THR A CA 1
ATOM 3136 C C . THR A 1 400 ? -18.639 7.431 -14.975 1.00 96.00 400 THR A C 1
ATOM 3138 O O . THR A 1 400 ? -19.046 6.472 -15.639 1.00 96.00 400 THR A O 1
ATOM 3141 N N . PRO A 1 401 ? -18.880 8.705 -15.342 1.00 97.12 401 PRO A N 1
ATOM 3142 C CA . PRO A 1 401 ? -19.609 9.055 -16.555 1.00 97.12 401 PRO A CA 1
ATOM 3143 C C . PRO A 1 401 ? -18.995 8.430 -17.825 1.00 97.12 401 PRO A C 1
ATOM 3145 O O . PRO A 1 401 ? -17.768 8.399 -17.954 1.00 97.12 401 PRO A O 1
ATOM 3148 N N . PRO A 1 402 ? -19.799 7.959 -18.802 1.00 97.31 402 PRO A N 1
ATOM 3149 C CA . PRO A 1 402 ? -19.283 7.273 -19.994 1.00 97.31 402 PRO A CA 1
ATOM 3150 C C . PRO A 1 402 ? -18.307 8.088 -20.857 1.00 97.31 402 PRO A C 1
ATOM 3152 O O . PRO A 1 402 ? -17.441 7.530 -21.530 1.00 97.31 402 PRO A O 1
ATOM 3155 N N . ASP A 1 403 ? -18.447 9.411 -20.888 1.00 97.50 403 ASP A N 1
ATOM 3156 C CA . ASP A 1 403 ? -17.521 10.313 -21.574 1.00 97.50 403 ASP A CA 1
ATOM 3157 C C . ASP A 1 403 ? -16.161 10.384 -20.868 1.00 97.50 403 ASP A C 1
ATOM 3159 O O . ASP A 1 403 ? -15.127 10.362 -21.540 1.00 97.50 403 ASP A O 1
ATOM 3163 N N . ILE A 1 404 ? -16.151 10.360 -19.533 1.00 97.81 404 ILE A N 1
ATOM 3164 C CA . ILE A 1 404 ? -14.930 10.247 -18.730 1.00 97.81 404 ILE A CA 1
ATOM 3165 C C . ILE A 1 404 ? -14.301 8.862 -18.888 1.00 97.81 404 ILE A C 1
ATOM 3167 O O . ILE A 1 404 ? -13.094 8.771 -19.093 1.00 97.81 404 ILE A O 1
ATOM 3171 N N . GLN A 1 405 ? -15.093 7.785 -18.892 1.00 98.12 405 GLN A N 1
ATOM 3172 C CA . GLN A 1 405 ? -14.588 6.433 -19.170 1.00 98.12 405 GLN A CA 1
ATOM 3173 C C . GLN A 1 405 ? -13.876 6.363 -20.522 1.00 98.12 405 GLN A C 1
ATOM 3175 O O . GLN A 1 405 ? -12.777 5.819 -20.619 1.00 98.12 405 GLN A O 1
ATOM 3180 N N . ARG A 1 406 ? -14.470 6.960 -21.563 1.00 98.00 406 ARG A N 1
ATOM 3181 C CA . ARG A 1 406 ? -13.860 7.032 -22.896 1.00 98.00 406 ARG A CA 1
ATOM 3182 C C . ARG A 1 406 ? -12.547 7.812 -22.877 1.00 98.00 406 ARG A C 1
ATOM 3184 O O . ARG A 1 406 ? -11.584 7.370 -23.497 1.00 98.00 406 ARG A O 1
ATOM 3191 N N . LEU A 1 407 ? -12.500 8.937 -22.162 1.00 98.25 407 LEU A N 1
ATOM 3192 C CA . LEU A 1 407 ? -11.280 9.727 -21.994 1.00 98.25 407 LEU A CA 1
ATOM 3193 C C . LEU A 1 407 ? -10.189 8.927 -21.266 1.00 98.25 407 LEU A C 1
ATOM 3195 O O . LEU A 1 407 ? -9.052 8.896 -21.724 1.00 98.25 407 LEU A O 1
ATOM 3199 N N . ILE A 1 408 ? -10.526 8.249 -20.167 1.00 98.31 408 ILE A N 1
ATOM 3200 C CA . ILE A 1 408 ? -9.593 7.386 -19.430 1.00 98.31 408 ILE A CA 1
ATOM 3201 C C . ILE A 1 408 ? -9.045 6.290 -20.349 1.00 98.31 408 ILE A C 1
ATOM 3203 O O . ILE A 1 408 ? -7.831 6.096 -20.427 1.00 98.31 408 ILE A O 1
ATOM 3207 N N . GLU A 1 409 ? -9.927 5.599 -21.073 1.00 98.38 409 GLU A N 1
ATOM 3208 C CA . GLU A 1 409 ? -9.543 4.552 -22.018 1.00 98.38 409 GLU A CA 1
ATOM 3209 C C . GLU A 1 409 ? -8.595 5.088 -23.098 1.00 98.38 409 GLU A C 1
ATOM 3211 O O . GLU A 1 409 ? -7.566 4.471 -23.360 1.00 98.38 409 GLU A O 1
ATOM 3216 N N . GLU A 1 410 ? -8.902 6.245 -23.695 1.00 98.19 410 GLU A N 1
ATOM 3217 C CA . GLU A 1 410 ? -8.038 6.927 -24.666 1.00 98.19 410 GLU A CA 1
ATOM 3218 C C . GLU A 1 410 ? -6.646 7.207 -24.086 1.00 98.19 410 GLU A C 1
ATOM 3220 O O . GLU A 1 410 ? -5.635 6.882 -24.717 1.00 98.19 410 GLU A O 1
ATOM 3225 N N . LYS A 1 411 ? -6.571 7.781 -22.879 1.00 98.06 411 LYS A N 1
ATOM 3226 C CA . LYS A 1 411 ? -5.289 8.139 -22.258 1.00 98.06 411 LYS A CA 1
ATOM 3227 C C . LYS A 1 411 ? -4.456 6.913 -21.909 1.00 98.06 411 LYS A C 1
ATOM 3229 O O . LYS A 1 411 ? -3.264 6.905 -22.214 1.00 98.06 411 LYS A O 1
ATOM 3234 N N . ILE A 1 412 ? -5.061 5.853 -21.375 1.00 98.50 412 ILE A N 1
ATOM 3235 C CA . ILE A 1 412 ? -4.347 4.595 -21.125 1.00 98.50 412 ILE A CA 1
ATOM 3236 C C . ILE A 1 412 ? -3.904 3.960 -22.454 1.00 98.50 412 ILE A C 1
ATOM 3238 O O . ILE A 1 412 ? -2.744 3.572 -22.593 1.00 98.50 412 ILE A O 1
ATOM 3242 N N . ALA A 1 413 ? -4.779 3.903 -23.464 1.00 98.12 413 ALA A N 1
ATOM 3243 C CA . ALA A 1 413 ? -4.456 3.323 -24.768 1.00 98.12 413 ALA A CA 1
ATOM 3244 C C . ALA A 1 413 ? -3.312 4.059 -25.483 1.00 98.12 413 ALA A C 1
ATOM 3246 O O . ALA A 1 413 ? -2.504 3.423 -26.163 1.00 98.12 413 ALA A O 1
ATOM 3247 N N . SER A 1 414 ? -3.188 5.376 -25.284 1.00 97.31 414 SER A N 1
ATOM 3248 C CA . SER A 1 414 ? -2.089 6.168 -25.848 1.00 97.31 414 SER A CA 1
ATOM 3249 C C . SER A 1 414 ? -0.697 5.723 -25.365 1.00 97.31 414 SER A C 1
ATOM 3251 O O . SER A 1 414 ? 0.291 5.971 -26.053 1.00 97.31 414 SER A O 1
ATOM 3253 N N . MET A 1 415 ? -0.614 5.004 -24.237 1.00 98.12 415 MET A N 1
ATOM 3254 C CA . MET A 1 415 ? 0.636 4.481 -23.665 1.00 98.12 415 MET A CA 1
ATOM 3255 C C . MET A 1 415 ? 0.969 3.046 -24.057 1.00 98.12 415 MET A C 1
ATOM 3257 O O . MET A 1 415 ? 2.005 2.533 -23.646 1.00 98.12 415 MET A O 1
ATOM 3261 N N . LEU A 1 416 ? 0.139 2.373 -24.859 1.00 97.62 416 LEU A N 1
ATOM 3262 C CA . LEU A 1 416 ? 0.368 0.970 -25.232 1.00 97.62 416 LEU A CA 1
ATOM 3263 C C . LEU A 1 416 ? 1.706 0.730 -25.948 1.00 97.62 416 LEU A C 1
ATOM 3265 O O . LEU A 1 416 ? 2.214 -0.389 -25.926 1.00 97.62 416 LEU A O 1
ATOM 3269 N N . MET A 1 417 ? 2.279 1.774 -26.553 1.00 95.75 417 MET A N 1
ATOM 3270 C CA . MET A 1 417 ? 3.574 1.727 -27.240 1.00 95.75 417 MET A CA 1
ATOM 3271 C C . MET A 1 417 ? 4.721 2.355 -26.436 1.00 95.75 417 MET A C 1
ATOM 3273 O O . MET A 1 417 ? 5.825 2.478 -26.961 1.00 95.75 417 MET A O 1
ATOM 3277 N N . ASP A 1 418 ? 4.487 2.763 -25.186 1.00 96.25 418 ASP A N 1
ATOM 3278 C CA . ASP A 1 418 ? 5.554 3.228 -24.303 1.00 96.25 418 ASP A CA 1
ATOM 3279 C C . ASP A 1 418 ? 6.317 2.027 -23.735 1.00 96.25 418 ASP A C 1
ATOM 3281 O O . ASP A 1 418 ? 5.869 1.320 -22.834 1.00 96.25 418 ASP A O 1
ATOM 3285 N N . ASP A 1 419 ? 7.486 1.767 -24.295 1.00 94.69 419 ASP A N 1
ATOM 3286 C CA . ASP A 1 419 ? 8.297 0.600 -23.964 1.00 94.69 419 ASP A CA 1
ATOM 3287 C C . ASP A 1 419 ? 9.358 0.847 -22.887 1.00 94.69 419 ASP A C 1
ATOM 3289 O O . ASP A 1 419 ? 10.164 -0.061 -22.631 1.00 94.69 419 ASP A O 1
ATOM 3293 N N . GLN A 1 420 ? 9.366 2.029 -22.257 1.00 94.38 420 GLN A N 1
ATOM 3294 C CA . GLN A 1 420 ? 10.249 2.308 -21.126 1.00 94.38 420 GLN A CA 1
ATOM 3295 C C . GLN A 1 420 ? 9.884 1.412 -19.942 1.00 94.38 420 GLN A C 1
ATOM 3297 O O . GLN A 1 420 ? 8.708 1.196 -19.654 1.00 94.38 420 GLN A O 1
ATOM 3302 N N . GLU A 1 421 ? 10.890 0.885 -19.247 1.00 92.62 421 GLU A N 1
ATOM 3303 C CA . GLU A 1 421 ? 10.687 -0.037 -18.126 1.00 92.62 421 GLU A CA 1
ATOM 3304 C C . GLU A 1 421 ? 10.735 0.655 -16.772 1.00 92.62 421 GLU A C 1
ATOM 3306 O O . GLU A 1 421 ? 11.618 1.469 -16.496 1.00 92.62 421 GLU A O 1
ATOM 3311 N N . HIS A 1 422 ? 9.835 0.239 -15.886 1.00 91.81 422 HIS A N 1
ATOM 3312 C CA . HIS A 1 422 ? 9.873 0.613 -14.482 1.00 91.81 422 HIS A CA 1
ATOM 3313 C C . HIS A 1 422 ? 10.743 -0.386 -13.708 1.00 91.81 422 HIS A C 1
ATOM 3315 O O . HIS A 1 422 ? 10.259 -1.397 -13.200 1.00 91.81 422 HIS A O 1
ATOM 3321 N N . TRP A 1 423 ? 12.049 -0.121 -13.638 1.00 88.88 423 TRP A N 1
ATOM 3322 C CA . TRP A 1 423 ? 12.999 -0.999 -12.945 1.00 88.88 423 TRP A CA 1
ATOM 3323 C C . TRP A 1 423 ? 12.732 -1.067 -11.441 1.00 88.88 423 TRP A C 1
ATOM 3325 O O . TRP A 1 423 ? 12.462 -0.063 -10.796 1.00 88.88 423 TRP A O 1
ATOM 3335 N N . GLY A 1 424 ? 12.808 -2.276 -10.888 1.00 86.12 424 GLY A N 1
ATOM 3336 C CA . GLY A 1 424 ? 12.520 -2.564 -9.483 1.00 86.12 424 GLY A CA 1
ATOM 3337 C C . GLY A 1 424 ? 11.046 -2.853 -9.205 1.00 86.12 424 GLY A C 1
ATOM 3338 O O . GLY A 1 424 ? 10.744 -3.518 -8.212 1.00 86.12 424 GLY A O 1
ATOM 3339 N N . LEU A 1 425 ? 10.132 -2.457 -10.096 1.00 87.12 425 LEU A N 1
ATOM 3340 C CA . LEU A 1 425 ? 8.720 -2.772 -9.935 1.00 87.12 425 LEU A CA 1
ATOM 3341 C C . LEU A 1 425 ? 8.488 -4.265 -10.198 1.00 87.12 425 LEU A C 1
ATOM 3343 O O . LEU A 1 425 ? 8.789 -4.797 -11.268 1.00 87.12 425 LEU A O 1
ATOM 3347 N N . SER A 1 426 ? 7.931 -4.955 -9.210 1.00 85.50 426 SER A N 1
ATOM 3348 C CA . SER A 1 426 ? 7.582 -6.371 -9.307 1.00 85.50 426 SER A CA 1
ATOM 3349 C C . SER A 1 426 ? 6.203 -6.622 -8.715 1.00 85.50 426 SER A C 1
ATOM 3351 O O . SER A 1 426 ? 5.743 -5.888 -7.842 1.00 85.50 426 SER A O 1
ATOM 3353 N N . GLY A 1 427 ? 5.533 -7.649 -9.224 1.00 83.12 427 GLY A N 1
ATOM 3354 C CA . GLY A 1 427 ? 4.220 -8.074 -8.761 1.00 83.12 427 GLY A CA 1
ATOM 3355 C C . GLY A 1 427 ? 3.982 -9.541 -9.091 1.00 83.12 427 GLY A C 1
ATOM 3356 O O . GLY A 1 427 ? 4.876 -10.247 -9.567 1.00 83.12 427 GLY A O 1
ATOM 3357 N N . VAL A 1 428 ? 2.771 -10.026 -8.828 1.00 74.69 428 VAL A N 1
ATOM 3358 C CA . VAL A 1 428 ? 2.412 -11.414 -9.136 1.00 74.69 428 VAL A CA 1
ATOM 3359 C C . VAL A 1 428 ? 2.475 -11.619 -10.652 1.00 74.69 428 VAL A C 1
ATOM 3361 O O . VAL A 1 428 ? 1.681 -11.056 -11.398 1.00 74.69 428 VAL A O 1
ATOM 3364 N N . GLY A 1 429 ? 3.444 -12.419 -11.103 1.00 77.88 429 GLY A N 1
ATOM 3365 C CA . GLY A 1 429 ? 3.608 -12.796 -12.508 1.00 77.88 429 GLY A CA 1
ATOM 3366 C C . GLY A 1 429 ? 4.500 -11.879 -13.345 1.00 77.88 429 GLY A C 1
ATOM 3367 O O . GLY A 1 429 ? 4.811 -12.249 -14.467 1.00 77.88 429 GLY A O 1
ATOM 3368 N N . TYR A 1 430 ? 4.981 -10.741 -12.835 1.00 82.81 430 TYR A N 1
ATOM 3369 C CA . TYR A 1 430 ? 5.779 -9.816 -13.648 1.00 82.81 430 TYR A CA 1
ATOM 3370 C C . TYR A 1 430 ? 6.908 -9.132 -12.881 1.00 82.81 430 TYR A C 1
ATOM 3372 O O . TYR A 1 430 ? 6.897 -9.007 -11.654 1.00 82.81 430 TYR A O 1
ATOM 3380 N N . ARG A 1 431 ? 7.901 -8.668 -13.641 1.00 86.25 431 ARG A N 1
ATOM 3381 C CA . ARG A 1 431 ? 9.076 -7.964 -13.135 1.00 86.25 431 ARG A CA 1
ATOM 3382 C C . ARG A 1 431 ? 9.566 -6.962 -14.172 1.00 86.25 431 ARG A C 1
ATOM 3384 O O . ARG A 1 431 ? 9.703 -7.329 -15.337 1.00 86.25 431 ARG A O 1
ATOM 3391 N N . ASP A 1 432 ? 9.850 -5.747 -13.716 1.00 90.62 432 ASP A N 1
ATOM 3392 C CA . ASP A 1 432 ? 10.311 -4.620 -14.530 1.00 90.62 432 ASP A CA 1
ATOM 3393 C C . ASP A 1 432 ? 9.403 -4.394 -15.760 1.00 90.62 432 ASP A C 1
ATOM 3395 O O . ASP A 1 432 ? 9.883 -4.440 -16.897 1.00 90.62 432 ASP A O 1
ATOM 3399 N N . PRO A 1 433 ? 8.075 -4.242 -15.566 1.00 94.19 433 PRO A N 1
ATOM 3400 C CA . PRO A 1 433 ? 7.144 -4.096 -16.676 1.00 94.19 433 PRO A CA 1
ATOM 3401 C C . PRO A 1 433 ? 7.433 -2.802 -17.444 1.00 94.19 433 PRO A C 1
ATOM 3403 O O . PRO A 1 433 ? 7.898 -1.806 -16.879 1.00 94.19 433 PRO A O 1
ATOM 3406 N N . THR A 1 434 ? 7.120 -2.806 -18.736 1.00 95.75 434 THR A N 1
ATOM 3407 C CA . THR A 1 434 ? 7.067 -1.560 -19.507 1.00 95.75 434 THR A CA 1
ATOM 3408 C C . THR A 1 434 ? 5.852 -0.724 -19.104 1.00 95.75 434 THR A C 1
ATOM 3410 O O . THR A 1 434 ? 4.860 -1.264 -18.608 1.00 95.75 434 THR A O 1
ATOM 3413 N N . VAL A 1 435 ? 5.879 0.588 -19.347 1.00 97.00 435 VAL A N 1
ATOM 3414 C CA . VAL A 1 435 ? 4.686 1.440 -19.176 1.00 97.00 435 VAL A CA 1
ATOM 3415 C C . VAL A 1 435 ? 3.521 0.906 -20.019 1.00 97.00 435 VAL A C 1
ATOM 3417 O O . VAL A 1 435 ? 2.392 0.818 -19.536 1.00 97.00 435 VAL A O 1
ATOM 3420 N N . GLY A 1 436 ? 3.802 0.443 -21.237 1.00 97.75 436 GLY A N 1
ATOM 3421 C CA . GLY A 1 436 ? 2.837 -0.202 -22.118 1.00 97.75 436 GLY A CA 1
ATOM 3422 C C . GLY A 1 436 ? 2.292 -1.525 -21.575 1.00 97.75 436 GLY A C 1
ATOM 3423 O O . GLY A 1 436 ? 1.118 -1.819 -21.797 1.00 97.75 436 GLY A O 1
ATOM 3424 N N . ASP A 1 437 ? 3.091 -2.319 -20.847 1.00 97.75 437 ASP A N 1
ATOM 3425 C CA . ASP A 1 437 ? 2.591 -3.509 -20.133 1.00 97.75 437 ASP A CA 1
ATOM 3426 C C . ASP A 1 437 ? 1.582 -3.091 -19.062 1.00 97.75 437 ASP A C 1
ATOM 3428 O O . ASP A 1 437 ? 0.508 -3.682 -18.959 1.00 97.75 437 ASP A O 1
ATOM 3432 N N . GLY A 1 438 ? 1.906 -2.036 -18.305 1.00 97.12 438 GLY A N 1
ATOM 3433 C CA . GLY A 1 438 ? 0.997 -1.435 -17.332 1.00 97.12 438 GLY A CA 1
ATOM 3434 C C . GLY A 1 438 ? -0.307 -0.965 -17.978 1.00 97.12 438 GLY A C 1
ATOM 3435 O O . GLY A 1 438 ? -1.382 -1.273 -17.469 1.00 97.12 438 GLY A O 1
ATOM 3436 N N . ALA A 1 439 ? -0.228 -0.296 -19.132 1.00 98.31 439 ALA A N 1
ATOM 3437 C CA . ALA A 1 439 ? -1.391 0.169 -19.887 1.00 98.31 439 ALA A CA 1
ATOM 3438 C C . ALA A 1 439 ? -2.265 -0.984 -20.402 1.00 98.31 439 ALA A C 1
ATOM 3440 O O . ALA A 1 439 ? -3.485 -0.963 -20.243 1.00 98.31 439 ALA A O 1
ATOM 3441 N N . ALA A 1 440 ? -1.658 -2.018 -20.988 1.00 98.31 440 ALA A N 1
ATOM 3442 C CA . ALA A 1 440 ? -2.394 -3.174 -21.487 1.00 98.31 440 ALA A CA 1
ATOM 3443 C C . ALA A 1 440 ? -3.032 -3.981 -20.349 1.00 98.31 440 ALA A C 1
ATOM 3445 O O . ALA A 1 440 ? -4.191 -4.384 -20.463 1.00 98.31 440 ALA A O 1
ATOM 3446 N N . HIS A 1 441 ? -2.317 -4.160 -19.234 1.00 97.69 441 HIS A N 1
ATOM 3447 C CA . HIS A 1 441 ? -2.863 -4.793 -18.040 1.00 97.69 441 HIS A CA 1
ATOM 3448 C C . HIS A 1 441 ? -4.040 -3.989 -17.471 1.00 97.69 441 HIS A C 1
ATOM 3450 O O . HIS A 1 441 ? -5.111 -4.554 -17.240 1.00 97.69 441 HIS A O 1
ATOM 3456 N N . ALA A 1 442 ? -3.884 -2.669 -17.335 1.00 97.62 442 ALA A N 1
ATOM 3457 C CA . ALA A 1 442 ? -4.940 -1.763 -16.902 1.00 97.62 442 ALA A CA 1
ATOM 3458 C C . ALA A 1 442 ? -6.203 -1.889 -17.770 1.00 97.62 442 ALA A C 1
ATOM 3460 O O . ALA A 1 442 ? -7.282 -2.120 -17.226 1.00 97.62 442 ALA A O 1
ATOM 3461 N N . LEU A 1 443 ? -6.066 -1.829 -19.102 1.00 98.50 443 LEU A N 1
ATOM 3462 C CA . LEU A 1 443 ? -7.180 -2.003 -20.043 1.00 98.50 443 LEU A CA 1
ATOM 3463 C C . LEU A 1 443 ? -7.842 -3.380 -19.920 1.00 98.50 443 LEU A C 1
ATOM 3465 O O . LEU A 1 443 ? -9.067 -3.459 -19.874 1.00 98.50 443 LEU A O 1
ATOM 3469 N N . SER A 1 444 ? -7.056 -4.456 -19.818 1.00 98.00 444 SER A N 1
ATOM 3470 C CA . SER A 1 444 ? -7.594 -5.815 -19.657 1.00 98.00 444 SER A CA 1
ATOM 3471 C C . SER A 1 444 ? -8.370 -6.006 -18.353 1.00 98.00 444 SER A C 1
ATOM 3473 O O . SER A 1 444 ? -9.314 -6.784 -18.304 1.00 98.00 444 SER A O 1
ATOM 3475 N N . ARG A 1 445 ? -8.012 -5.269 -17.296 1.00 97.06 445 ARG A N 1
ATOM 3476 C CA . ARG A 1 445 ? -8.703 -5.319 -16.005 1.00 97.06 445 ARG A CA 1
ATOM 3477 C C . ARG A 1 445 ? -10.047 -4.595 -16.049 1.00 97.06 445 ARG A C 1
ATOM 3479 O O . ARG A 1 445 ? -11.016 -5.093 -15.485 1.00 97.06 445 ARG A O 1
ATOM 3486 N N . VAL A 1 446 ? -10.105 -3.424 -16.687 1.00 97.62 446 VAL A N 1
ATOM 3487 C CA . VAL A 1 446 ? -11.323 -2.592 -16.701 1.00 97.62 446 VAL A CA 1
ATOM 3488 C C . VAL A 1 446 ? -12.289 -2.952 -17.832 1.00 97.62 446 VAL A C 1
ATOM 3490 O O . VAL A 1 446 ? -13.489 -2.732 -17.698 1.00 97.62 446 VAL A O 1
ATOM 3493 N N . LEU A 1 447 ? -11.778 -3.527 -18.926 1.00 97.94 447 LEU A N 1
ATOM 3494 C CA . LEU A 1 447 ? -12.519 -3.895 -20.137 1.00 97.94 447 LEU A CA 1
ATOM 3495 C C . LEU A 1 447 ? -12.061 -5.278 -20.675 1.00 97.94 447 LEU A C 1
ATOM 3497 O O . LEU A 1 447 ? -11.573 -5.375 -21.810 1.00 97.94 447 LEU A O 1
ATOM 3501 N N . PRO A 1 448 ? -12.214 -6.361 -19.886 1.00 97.81 448 PRO A N 1
ATOM 3502 C CA . PRO A 1 448 ? -11.670 -7.689 -20.207 1.00 97.81 448 PRO A CA 1
ATOM 3503 C C . PRO A 1 448 ? -12.240 -8.309 -21.488 1.00 97.81 448 PRO A C 1
ATOM 3505 O O . PRO A 1 448 ? -11.521 -8.994 -22.211 1.00 97.81 448 PRO A O 1
ATOM 3508 N N . ASP A 1 449 ? -13.502 -8.026 -21.824 1.00 97.69 449 ASP A N 1
ATOM 3509 C CA . ASP A 1 449 ? -14.151 -8.561 -23.035 1.00 97.69 449 ASP A CA 1
ATOM 3510 C C . ASP A 1 449 ? -13.529 -8.028 -24.334 1.00 97.69 449 ASP A C 1
ATOM 3512 O O . ASP A 1 449 ? -13.736 -8.574 -25.419 1.00 97.69 449 ASP A O 1
ATOM 3516 N N . ARG A 1 450 ? -12.773 -6.932 -24.233 1.00 97.62 450 ARG A N 1
ATOM 3517 C CA . ARG A 1 450 ? -12.197 -6.222 -25.371 1.00 97.62 450 ARG A CA 1
ATOM 3518 C C . ARG A 1 450 ? -10.679 -6.314 -25.428 1.00 97.62 450 ARG A C 1
ATOM 3520 O O . ARG A 1 450 ? -10.116 -6.343 -26.524 1.00 97.62 450 ARG A O 1
ATOM 3527 N N . TYR A 1 451 ? -10.029 -6.345 -24.271 1.00 98.19 451 TYR A N 1
ATOM 3528 C CA . TYR A 1 451 ? -8.578 -6.349 -24.151 1.00 98.19 451 TYR A CA 1
ATOM 3529 C C . TYR A 1 451 ? -8.116 -7.597 -23.409 1.00 98.19 451 TYR A C 1
ATOM 3531 O O . TYR A 1 451 ? -8.415 -7.781 -22.235 1.00 98.19 451 TYR A O 1
ATOM 3539 N N . ALA A 1 452 ? -7.334 -8.432 -24.089 1.00 97.50 452 ALA A N 1
ATOM 3540 C CA . ALA A 1 452 ? -6.708 -9.602 -23.492 1.00 97.50 452 ALA A CA 1
ATOM 3541 C C . ALA A 1 452 ? -5.216 -9.336 -23.286 1.00 97.50 452 ALA A C 1
ATOM 3543 O O . ALA A 1 452 ? -4.488 -9.075 -24.248 1.00 97.50 452 ALA A O 1
ATOM 3544 N N . PHE A 1 453 ? -4.762 -9.425 -22.038 1.00 97.12 453 PHE A N 1
ATOM 3545 C CA . PHE A 1 453 ? -3.359 -9.256 -21.690 1.00 97.12 453 PHE A CA 1
ATOM 3546 C C . PHE A 1 453 ? -2.987 -10.154 -20.509 1.00 97.12 453 PHE A C 1
ATOM 3548 O O . PHE A 1 453 ? -3.590 -10.067 -19.443 1.00 97.12 453 PHE A O 1
ATOM 3555 N N . ASP A 1 454 ? -1.982 -11.005 -20.702 1.00 95.88 454 ASP A N 1
ATOM 3556 C CA . ASP A 1 454 ? -1.404 -11.825 -19.640 1.00 95.88 454 ASP A CA 1
ATOM 3557 C C . ASP A 1 454 ? -0.063 -11.219 -19.223 1.00 95.88 454 ASP A C 1
ATOM 3559 O O . ASP A 1 454 ? 0.916 -11.241 -19.972 1.00 95.88 454 ASP A O 1
ATOM 3563 N N . VAL A 1 455 ? -0.025 -10.665 -18.012 1.00 92.69 455 VAL A N 1
ATOM 3564 C CA . VAL A 1 455 ? 1.173 -10.021 -17.462 1.00 92.69 455 VAL A CA 1
ATOM 3565 C C . VAL A 1 455 ? 2.307 -11.027 -17.200 1.00 92.69 455 VAL A C 1
ATOM 3567 O O . VAL A 1 455 ? 3.470 -10.631 -17.134 1.00 92.69 455 VAL A O 1
ATOM 3570 N N . SER A 1 456 ? 1.976 -12.319 -17.087 1.00 91.12 456 SER A N 1
ATOM 3571 C CA . SER A 1 456 ? 2.918 -13.416 -16.849 1.00 91.12 456 SER A CA 1
ATOM 3572 C C . SER A 1 456 ? 3.470 -14.069 -18.112 1.00 91.12 456 SER A C 1
ATOM 3574 O O . SER A 1 456 ? 4.414 -14.860 -18.028 1.00 91.12 456 SER A O 1
ATOM 3576 N N . ALA A 1 457 ? 2.934 -13.700 -19.277 1.00 92.25 457 ALA A N 1
ATOM 3577 C CA . ALA A 1 457 ? 3.412 -14.177 -20.564 1.00 92.25 457 ALA A CA 1
ATOM 3578 C C . ALA A 1 457 ? 4.864 -13.741 -20.825 1.00 92.25 457 ALA A C 1
ATOM 3580 O O . ALA A 1 457 ? 5.388 -12.822 -20.183 1.00 92.25 457 ALA A O 1
ATOM 3581 N N . SER A 1 458 ? 5.521 -14.389 -21.787 1.00 89.69 458 SER A N 1
ATOM 3582 C CA . SER A 1 458 ? 6.870 -14.011 -22.237 1.00 89.69 458 SER A CA 1
ATOM 3583 C C . SER A 1 458 ? 6.915 -12.567 -22.753 1.00 89.69 458 SER A C 1
ATOM 3585 O O . SER A 1 458 ? 5.884 -11.970 -23.076 1.00 89.69 458 SER A O 1
ATOM 3587 N N . PHE A 1 459 ? 8.107 -11.975 -22.845 1.00 89.50 459 PHE A N 1
ATOM 3588 C CA . PHE A 1 459 ? 8.229 -10.596 -23.327 1.00 89.50 459 PHE A CA 1
ATOM 3589 C C . PHE A 1 459 ? 7.678 -10.444 -24.755 1.00 89.50 459 PHE A C 1
ATOM 3591 O O . PHE A 1 459 ? 6.955 -9.485 -25.035 1.00 89.50 459 PHE A O 1
ATOM 3598 N N . GLU A 1 460 ? 7.977 -11.405 -25.638 1.00 88.31 460 GLU A N 1
ATOM 3599 C CA . GLU A 1 460 ? 7.453 -11.450 -27.013 1.00 88.31 460 GLU A CA 1
ATOM 3600 C C . GLU A 1 460 ? 5.914 -11.475 -27.039 1.00 88.31 460 GLU A C 1
ATOM 3602 O O . GLU A 1 460 ? 5.281 -10.702 -27.762 1.00 88.31 460 GLU A O 1
ATOM 3607 N N . GLU A 1 461 ? 5.297 -12.332 -26.225 1.00 91.88 461 GLU A N 1
ATOM 3608 C CA . GLU A 1 461 ? 3.838 -12.453 -26.156 1.00 91.88 461 GLU A CA 1
ATOM 3609 C C . GLU A 1 461 ? 3.175 -11.185 -25.618 1.00 91.88 461 GLU A C 1
ATOM 3611 O O . GLU A 1 461 ? 2.126 -10.783 -26.137 1.00 91.88 461 GLU A O 1
ATOM 3616 N N . ARG A 1 462 ? 3.793 -10.525 -24.628 1.00 93.88 462 ARG A N 1
ATOM 3617 C CA . ARG A 1 462 ? 3.303 -9.248 -24.095 1.00 93.88 462 ARG A CA 1
ATOM 3618 C C . ARG A 1 462 ? 3.379 -8.133 -25.132 1.00 93.88 462 ARG A C 1
ATOM 3620 O O . ARG A 1 462 ? 2.386 -7.439 -25.316 1.00 93.88 462 ARG A O 1
ATOM 3627 N N . GLU A 1 463 ? 4.483 -7.998 -25.868 1.00 92.69 463 GLU A N 1
ATOM 3628 C CA . GLU A 1 463 ? 4.602 -7.021 -26.969 1.00 92.69 463 GLU A CA 1
ATOM 3629 C C . GLU A 1 463 ? 3.496 -7.221 -28.020 1.00 92.69 463 GLU A C 1
ATOM 3631 O O . GLU A 1 463 ? 2.775 -6.282 -28.364 1.00 92.69 463 GLU A O 1
ATOM 3636 N N . LEU A 1 464 ? 3.276 -8.464 -28.464 1.00 92.62 464 LEU A N 1
ATOM 3637 C CA . LEU A 1 464 ? 2.192 -8.789 -29.397 1.00 92.62 464 LEU A CA 1
ATOM 3638 C C . LEU A 1 464 ? 0.804 -8.514 -28.802 1.00 92.62 464 LEU A C 1
ATOM 3640 O O . LEU A 1 464 ? -0.122 -8.131 -29.520 1.00 92.62 464 LEU A O 1
ATOM 3644 N N . ALA A 1 465 ? 0.613 -8.743 -27.503 1.00 95.62 465 ALA A N 1
ATOM 3645 C CA . ALA A 1 465 ? -0.633 -8.416 -26.819 1.00 95.62 465 ALA A CA 1
ATOM 3646 C C . ALA A 1 465 ? -0.871 -6.895 -26.763 1.00 95.62 465 ALA A C 1
ATOM 3648 O O . ALA A 1 465 ? -1.978 -6.463 -27.077 1.00 95.62 465 ALA A O 1
ATOM 3649 N N . ARG A 1 466 ? 0.154 -6.069 -26.496 1.00 96.62 466 ARG A N 1
ATOM 3650 C CA . ARG A 1 466 ? 0.038 -4.595 -26.522 1.00 96.62 466 ARG A CA 1
ATOM 3651 C C . ARG A 1 466 ? -0.404 -4.072 -27.887 1.00 96.62 466 ARG A C 1
ATOM 3653 O O . ARG A 1 466 ? -1.328 -3.263 -27.972 1.00 96.62 466 ARG A O 1
ATOM 3660 N N . GLN A 1 467 ? 0.180 -4.591 -28.965 1.00 95.50 467 GLN A N 1
ATOM 3661 C CA . GLN A 1 467 ? -0.199 -4.219 -30.333 1.00 95.50 467 GLN A CA 1
ATOM 3662 C C . GLN A 1 467 ? -1.635 -4.637 -30.681 1.00 95.50 467 GLN A C 1
ATOM 3664 O O . GLN A 1 467 ? -2.367 -3.891 -31.342 1.00 95.50 467 GLN A O 1
ATOM 3669 N N . ARG A 1 468 ? -2.069 -5.815 -30.210 1.00 96.00 468 ARG A N 1
ATOM 3670 C CA . ARG A 1 468 ? -3.462 -6.268 -30.338 1.00 96.00 468 ARG A CA 1
ATOM 3671 C C . ARG A 1 468 ? -4.415 -5.352 -29.574 1.00 96.00 468 ARG A C 1
ATOM 3673 O O . ARG A 1 468 ? -5.425 -4.950 -30.149 1.00 96.00 468 ARG A O 1
ATOM 3680 N N . CYS A 1 469 ? -4.069 -4.957 -28.348 1.00 97.38 469 CYS A N 1
ATOM 3681 C CA . CYS A 1 469 ? -4.833 -3.970 -27.586 1.00 97.38 469 CYS A CA 1
ATOM 3682 C C . CYS A 1 469 ? -4.938 -2.640 -28.344 1.00 97.38 469 CYS A C 1
ATOM 3684 O O . CYS A 1 469 ? -6.037 -2.118 -28.497 1.00 97.38 469 CYS A O 1
ATOM 3686 N N . LEU A 1 470 ? -3.841 -2.129 -28.912 1.00 97.19 470 LEU A N 1
ATOM 3687 C CA . LEU A 1 470 ? -3.858 -0.869 -29.663 1.00 97.19 470 LEU A CA 1
ATOM 3688 C C . LEU A 1 470 ? -4.739 -0.963 -30.916 1.00 97.19 470 LEU A C 1
ATOM 3690 O O . LEU A 1 470 ? -5.498 -0.046 -31.229 1.00 97.19 470 LEU A O 1
ATOM 3694 N N . SER A 1 471 ? -4.663 -2.089 -31.623 1.00 96.19 471 SER A N 1
ATOM 3695 C CA . SER A 1 471 ? -5.482 -2.351 -32.809 1.00 96.19 471 SER A CA 1
ATOM 3696 C C . SER A 1 471 ? -6.969 -2.430 -32.459 1.00 96.19 471 SER A C 1
ATOM 3698 O O . SER A 1 471 ? -7.794 -1.837 -33.157 1.00 96.19 471 SER A O 1
ATOM 3700 N N . ALA A 1 472 ? -7.312 -3.103 -31.355 1.00 96.81 472 ALA A N 1
ATOM 3701 C CA . ALA A 1 472 ? -8.670 -3.162 -30.819 1.00 96.81 472 ALA A CA 1
ATOM 3702 C C . ALA A 1 472 ? -9.169 -1.784 -30.355 1.00 96.81 472 ALA A C 1
ATOM 3704 O O . ALA A 1 472 ? -10.342 -1.453 -30.559 1.00 96.81 472 ALA A O 1
ATOM 3705 N N . TRP A 1 473 ? -8.287 -0.962 -29.774 1.00 97.81 473 TRP A N 1
ATOM 3706 C CA . TRP A 1 473 ? -8.590 0.417 -29.398 1.00 97.81 473 TRP A CA 1
ATOM 3707 C C . TRP A 1 473 ? -8.948 1.272 -30.618 1.00 97.81 473 TRP A C 1
ATOM 3709 O O . TRP A 1 473 ? -10.059 1.799 -30.710 1.00 97.81 473 TRP A O 1
ATOM 3719 N N . LYS A 1 474 ? -8.054 1.321 -31.611 1.00 97.19 474 LYS A N 1
ATOM 3720 C CA . LYS A 1 474 ? -8.246 2.080 -32.856 1.00 97.19 474 LYS A CA 1
ATOM 3721 C C . LYS A 1 474 ? -9.503 1.662 -33.610 1.00 97.19 474 LYS A C 1
ATOM 3723 O O . LYS A 1 474 ? -10.298 2.516 -33.995 1.00 97.19 474 LYS A O 1
ATOM 3728 N N . LYS A 1 475 ? -9.732 0.349 -33.739 1.00 96.19 475 LYS A N 1
ATOM 3729 C CA . LYS A 1 475 ? -10.892 -0.200 -34.450 1.00 96.19 475 LYS A CA 1
ATOM 3730 C C . LYS A 1 475 ? -12.223 0.271 -33.860 1.00 96.19 475 LYS A C 1
ATOM 3732 O O . LYS A 1 475 ? -13.113 0.628 -34.625 1.00 96.19 475 LYS A O 1
ATOM 3737 N N . SER A 1 476 ? -12.389 0.291 -32.533 1.00 96.31 476 SER A N 1
ATOM 3738 C CA . SER A 1 476 ? -13.663 0.764 -31.959 1.00 96.31 476 SER A CA 1
ATOM 3739 C C . SER A 1 476 ? -13.859 2.272 -32.094 1.00 96.31 476 SER A C 1
ATOM 3741 O O . SER A 1 476 ? -14.985 2.740 -31.974 1.00 96.31 476 SER A O 1
ATOM 3743 N N . ASN A 1 477 ? -12.771 3.026 -32.255 1.00 96.50 477 ASN A N 1
ATOM 3744 C CA . ASN A 1 477 ? -12.789 4.482 -32.349 1.00 96.50 477 ASN A CA 1
ATOM 3745 C C . ASN A 1 477 ? -12.800 4.958 -33.810 1.00 96.50 477 ASN A C 1
ATOM 3747 O O . ASN A 1 477 ? -12.555 6.130 -34.079 1.00 96.50 477 ASN A O 1
ATOM 3751 N N . GLY A 1 478 ? -13.063 4.054 -34.765 1.00 96.88 478 GLY A N 1
ATOM 3752 C CA . GLY A 1 478 ? -13.110 4.379 -36.191 1.00 96.88 478 GLY A CA 1
ATOM 3753 C C . GLY A 1 478 ? -11.762 4.811 -36.775 1.00 96.88 478 GLY A C 1
ATOM 3754 O O . GLY A 1 478 ? -11.730 5.440 -37.828 1.00 96.88 478 GLY A O 1
ATOM 3755 N N . GLN A 1 479 ? -10.655 4.497 -36.097 1.00 96.44 479 GLN A N 1
ATOM 3756 C CA . GLN A 1 479 ? -9.304 4.786 -36.563 1.00 96.44 479 GLN A CA 1
ATOM 3757 C C . GLN A 1 479 ? -8.725 3.584 -37.313 1.00 96.44 479 GLN A C 1
ATOM 3759 O O . GLN A 1 479 ? -9.017 2.428 -36.998 1.00 96.44 479 GLN A O 1
ATOM 3764 N N . GLU A 1 480 ? -7.852 3.856 -38.280 1.00 94.50 480 GLU A N 1
ATOM 3765 C CA . GLU A 1 480 ? -7.138 2.814 -39.011 1.00 94.50 480 GLU A CA 1
ATOM 3766 C C . GLU A 1 480 ? -6.205 2.049 -38.061 1.00 94.50 480 GLU A C 1
ATOM 3768 O O . GLU A 1 480 ? -5.335 2.630 -37.395 1.00 94.50 480 GLU A O 1
ATOM 3773 N N . SER A 1 481 ? -6.413 0.731 -37.962 1.00 89.31 481 SER A N 1
ATOM 3774 C CA . SER A 1 481 ? -5.523 -0.145 -37.205 1.00 89.31 481 SER A CA 1
ATOM 3775 C C . SER A 1 481 ? -4.117 -0.063 -37.803 1.00 89.31 481 SER A C 1
ATOM 3777 O O . SER A 1 481 ? -3.985 -0.049 -39.027 1.00 89.31 481 SER A O 1
ATOM 3779 N N . PRO A 1 482 ? -3.058 -0.016 -36.975 1.00 85.69 482 PRO A N 1
ATOM 3780 C CA . PRO A 1 482 ? -1.714 -0.145 -37.505 1.00 85.69 482 PRO A CA 1
ATOM 3781 C C . PRO A 1 482 ? -1.635 -1.469 -38.275 1.00 85.69 482 PRO A C 1
ATOM 3783 O O . PRO A 1 482 ? -2.303 -2.436 -37.883 1.00 85.69 482 PRO A O 1
ATOM 3786 N N . PRO A 1 483 ? -0.841 -1.534 -39.355 1.00 83.94 483 PRO A N 1
ATOM 3787 C CA . PRO A 1 483 ? -0.551 -2.819 -39.963 1.00 83.94 483 PRO A CA 1
ATOM 3788 C C . PRO A 1 483 ? -0.032 -3.755 -38.861 1.00 83.94 483 PRO A C 1
ATOM 3790 O O . PRO A 1 483 ? 0.705 -3.295 -37.978 1.00 83.94 483 PRO A O 1
ATOM 3793 N N . PRO A 1 484 ? -0.442 -5.036 -38.853 1.00 79.94 484 PRO A N 1
ATOM 3794 C CA . PRO A 1 484 ? 0.136 -6.001 -37.928 1.00 79.94 484 PRO A CA 1
ATOM 3795 C C . PRO A 1 484 ? 1.658 -5.913 -38.052 1.00 79.94 484 PRO A C 1
ATOM 3797 O O . PRO A 1 484 ? 2.162 -5.822 -39.171 1.00 79.94 484 PRO A O 1
ATOM 3800 N N . ALA A 1 485 ? 2.378 -5.861 -36.927 1.00 73.69 485 ALA A N 1
ATOM 3801 C CA . ALA A 1 485 ? 3.827 -5.709 -36.970 1.00 73.69 485 ALA A CA 1
ATOM 3802 C C . ALA A 1 485 ? 4.423 -6.822 -37.840 1.00 73.69 485 ALA A C 1
ATOM 3804 O O . ALA A 1 485 ? 4.291 -8.011 -37.534 1.00 73.69 485 ALA A O 1
ATOM 3805 N N . ASP A 1 486 ? 5.010 -6.423 -38.967 1.00 57.03 486 ASP A N 1
ATOM 3806 C CA . ASP A 1 486 ? 5.441 -7.354 -39.996 1.00 57.03 486 ASP A CA 1
ATOM 3807 C C . ASP A 1 486 ? 6.658 -8.145 -39.510 1.00 57.03 486 ASP A C 1
ATOM 3809 O O . ASP A 1 486 ? 7.762 -7.618 -39.397 1.00 57.03 486 ASP A O 1
ATOM 3813 N N . ASN A 1 487 ? 6.419 -9.441 -39.297 1.00 58.72 487 ASN A N 1
ATOM 3814 C CA . ASN A 1 487 ? 7.366 -10.543 -39.155 1.00 58.72 487 ASN A CA 1
ATOM 3815 C C . ASN A 1 487 ? 8.414 -10.470 -38.017 1.00 58.72 487 ASN A C 1
ATOM 3817 O O . ASN A 1 487 ? 8.899 -9.412 -37.631 1.00 58.72 487 ASN A O 1
ATOM 3821 N N . PRO A 1 488 ? 8.855 -11.633 -37.499 1.00 61.59 488 PRO A N 1
ATOM 3822 C CA . PRO A 1 488 ? 9.787 -11.748 -36.374 1.00 61.59 488 PRO A CA 1
ATOM 3823 C C . PRO A 1 488 ? 11.214 -11.218 -36.636 1.00 61.59 488 PRO A C 1
ATOM 3825 O O . PRO A 1 488 ? 12.117 -11.505 -35.867 1.00 61.59 488 PRO A O 1
ATOM 3828 N N . GLY A 1 489 ? 11.454 -10.409 -37.669 1.00 68.44 489 GLY A N 1
ATOM 3829 C CA . GLY A 1 489 ? 12.793 -10.105 -38.165 1.00 68.44 489 GLY A CA 1
ATOM 3830 C C . GLY A 1 489 ? 13.331 -11.241 -39.038 1.00 68.44 489 GLY A C 1
ATOM 3831 O O . GLY A 1 489 ? 12.829 -12.369 -39.024 1.00 68.44 489 GLY A O 1
ATOM 3832 N N . LYS A 1 490 ? 14.336 -10.940 -39.866 1.00 77.31 490 LYS A N 1
ATOM 3833 C CA . LYS A 1 490 ? 15.004 -11.967 -40.677 1.00 77.31 490 LYS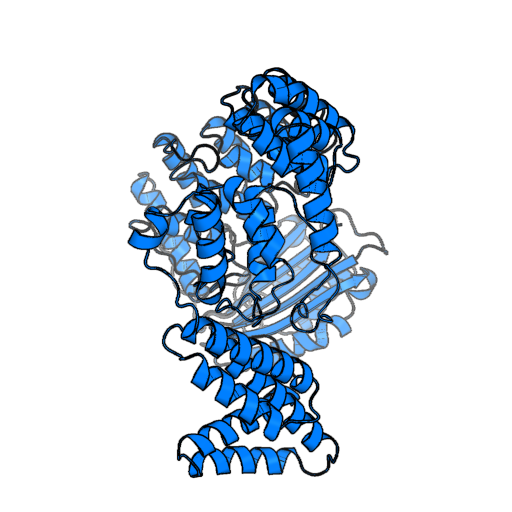 A CA 1
ATOM 3834 C C . LYS A 1 490 ? 15.804 -12.891 -39.748 1.00 77.31 490 LYS A C 1
ATOM 3836 O O . LYS A 1 490 ? 16.433 -12.380 -38.823 1.00 77.31 490 LYS A O 1
ATOM 3841 N N . PRO A 1 491 ? 15.833 -14.212 -40.001 1.00 81.12 491 PRO A N 1
ATOM 3842 C CA . PRO A 1 491 ? 16.705 -15.110 -39.259 1.00 81.12 491 PRO A CA 1
ATOM 3843 C C . PRO A 1 491 ? 18.155 -14.624 -39.326 1.00 81.12 491 PRO A C 1
ATOM 3845 O O . PRO A 1 491 ? 18.667 -14.340 -40.413 1.00 81.12 491 PRO A O 1
ATOM 3848 N N . VAL A 1 492 ? 18.812 -14.532 -38.175 1.00 85.75 492 VAL A N 1
ATOM 3849 C CA . VAL A 1 492 ? 20.235 -14.196 -38.087 1.00 85.75 492 VAL A CA 1
ATOM 3850 C C . VAL A 1 492 ? 21.097 -15.447 -38.140 1.00 85.75 492 VAL A C 1
ATOM 3852 O O . VAL A 1 492 ? 20.676 -16.535 -37.751 1.00 85.75 492 VAL A O 1
ATOM 3855 N N . LYS A 1 493 ? 22.342 -15.287 -38.600 1.00 85.50 493 LYS A N 1
ATOM 3856 C CA . LYS A 1 493 ? 23.329 -16.379 -38.607 1.00 85.50 493 LYS A CA 1
ATOM 3857 C C . LYS A 1 493 ? 23.751 -16.788 -37.194 1.00 85.50 493 LYS A C 1
ATOM 3859 O O . LYS A 1 493 ? 24.099 -17.944 -36.978 1.00 85.50 493 LYS A O 1
ATOM 3864 N N . HIS A 1 494 ? 23.722 -15.839 -36.259 1.00 88.88 494 HIS A N 1
ATOM 3865 C CA . HIS A 1 494 ? 24.195 -16.001 -34.891 1.00 88.88 494 HIS A CA 1
ATOM 3866 C C . HIS A 1 494 ? 23.117 -15.506 -33.918 1.00 88.88 494 HIS A C 1
ATOM 3868 O O . HIS A 1 494 ? 22.702 -14.356 -34.035 1.00 88.88 494 HIS A O 1
ATOM 3874 N N . PRO A 1 495 ? 22.620 -16.341 -32.987 1.00 88.25 495 PRO A N 1
ATOM 3875 C CA . PRO A 1 495 ? 21.518 -15.973 -32.089 1.00 88.25 495 PRO A CA 1
ATOM 3876 C C . PRO A 1 495 ? 21.882 -14.866 -31.090 1.00 88.25 495 PRO A C 1
ATOM 3878 O O . PRO A 1 495 ? 21.003 -14.258 -30.490 1.00 88.25 495 PRO A O 1
ATOM 3881 N N . ASP A 1 496 ? 23.171 -14.626 -30.900 1.00 93.38 496 ASP A N 1
ATOM 3882 C CA . ASP A 1 496 ? 23.787 -13.566 -30.112 1.00 93.38 496 ASP A CA 1
ATOM 3883 C C . ASP A 1 496 ? 24.095 -12.301 -30.932 1.00 93.38 496 ASP A C 1
ATOM 3885 O O . ASP A 1 496 ? 24.586 -11.325 -30.378 1.00 93.38 496 ASP A O 1
ATOM 3889 N N . GLN A 1 497 ? 23.781 -12.268 -32.232 1.00 95.62 497 GLN A N 1
ATOM 3890 C CA . GLN A 1 497 ? 23.918 -11.060 -33.046 1.00 95.62 497 GLN A CA 1
ATOM 3891 C C . GLN A 1 497 ? 22.944 -9.973 -32.584 1.00 95.62 497 GLN A C 1
ATOM 3893 O O . GLN A 1 497 ? 21.755 -10.234 -32.441 1.00 95.62 497 GLN A O 1
ATOM 3898 N N . ILE A 1 498 ? 23.417 -8.744 -32.412 1.00 96.06 498 ILE A N 1
ATOM 3899 C CA . ILE A 1 498 ? 22.582 -7.572 -32.148 1.00 96.06 498 ILE A CA 1
ATOM 3900 C C . ILE A 1 498 ? 22.027 -7.092 -33.488 1.00 96.06 498 ILE A C 1
ATOM 3902 O O . ILE A 1 498 ? 22.776 -6.651 -34.354 1.00 96.06 498 ILE A O 1
ATOM 3906 N N . THR A 1 499 ? 20.721 -7.211 -33.699 1.00 94.44 499 THR A N 1
ATOM 3907 C CA . THR A 1 499 ? 20.080 -6.872 -34.981 1.00 94.44 499 THR A CA 1
ATOM 3908 C C . THR A 1 499 ? 19.598 -5.445 -35.074 1.00 94.44 499 THR A C 1
ATOM 3910 O O . THR A 1 499 ? 19.351 -4.966 -36.172 1.00 94.44 499 THR A O 1
ATOM 3913 N N . GLU A 1 500 ? 19.379 -4.808 -33.931 1.00 94.69 500 GLU A N 1
ATOM 3914 C CA . GLU A 1 500 ? 18.779 -3.485 -33.855 1.00 94.69 500 GLU A CA 1
ATOM 3915 C C . GLU A 1 500 ? 19.259 -2.805 -32.578 1.00 94.69 500 GLU A C 1
ATOM 3917 O O . GLU A 1 500 ? 19.192 -3.404 -31.499 1.00 94.69 500 GLU A O 1
ATOM 3922 N N . VAL A 1 501 ? 19.708 -1.554 -32.689 1.00 96.50 501 VAL A N 1
ATOM 3923 C CA . VAL A 1 501 ? 19.980 -0.696 -31.534 1.00 96.50 501 VAL A CA 1
ATOM 3924 C C . VAL A 1 501 ? 19.142 0.567 -31.649 1.00 96.50 501 VAL A C 1
ATOM 3926 O O . VAL A 1 501 ? 19.402 1.447 -32.468 1.00 96.50 501 VAL A O 1
ATOM 3929 N N . ARG A 1 502 ? 18.141 0.689 -30.780 1.00 96.19 502 ARG A N 1
ATOM 3930 C CA . ARG A 1 502 ? 17.260 1.852 -30.731 1.00 96.19 502 ARG A CA 1
ATOM 3931 C C . ARG A 1 502 ? 17.560 2.699 -29.501 1.00 96.19 502 ARG A C 1
ATOM 3933 O O . ARG A 1 502 ? 17.287 2.293 -28.373 1.00 96.19 502 ARG A O 1
ATOM 3940 N N . ILE A 1 503 ? 18.081 3.899 -29.732 1.00 96.50 503 ILE A N 1
ATOM 3941 C CA . ILE A 1 503 ? 18.324 4.903 -28.690 1.00 96.50 503 ILE A CA 1
ATOM 3942 C C . ILE A 1 503 ? 17.129 5.856 -28.660 1.00 96.50 503 ILE A C 1
ATOM 3944 O O . ILE A 1 503 ? 16.864 6.534 -29.651 1.00 96.50 503 ILE A O 1
ATOM 3948 N N . ALA A 1 504 ? 16.393 5.866 -27.548 1.00 91.56 504 ALA A N 1
ATOM 3949 C CA . ALA A 1 504 ? 15.155 6.632 -27.398 1.00 91.56 504 ALA A CA 1
ATOM 3950 C C . ALA A 1 504 ? 15.393 8.145 -27.263 1.00 91.56 504 ALA A C 1
ATOM 3952 O O . ALA A 1 504 ? 14.537 8.936 -27.649 1.00 91.56 504 ALA A O 1
ATOM 3953 N N . ASP A 1 505 ? 16.548 8.543 -26.729 1.00 90.75 505 ASP A N 1
ATOM 3954 C CA . ASP A 1 505 ? 16.906 9.939 -26.489 1.00 90.75 505 ASP A CA 1
ATOM 3955 C C . ASP A 1 505 ? 17.882 10.462 -27.558 1.00 90.75 505 ASP A C 1
ATOM 3957 O O . ASP A 1 505 ? 18.910 9.846 -27.862 1.00 90.75 505 ASP A O 1
ATOM 3961 N N . GLN A 1 506 ? 17.545 11.610 -28.148 1.00 91.75 506 GLN A N 1
ATOM 3962 C CA . GLN A 1 506 ? 18.305 12.209 -29.242 1.00 91.75 506 GLN A CA 1
ATOM 3963 C C . GLN A 1 506 ? 19.668 12.764 -28.793 1.00 91.75 506 GLN A C 1
ATOM 3965 O O . GLN A 1 506 ? 20.630 12.703 -29.567 1.00 91.75 506 GLN A O 1
ATOM 3970 N N . ASP A 1 507 ? 19.772 13.261 -27.561 1.00 93.00 507 ASP A N 1
ATOM 3971 C CA . ASP A 1 507 ? 21.006 13.803 -26.993 1.00 93.00 507 ASP A CA 1
ATOM 3972 C C . ASP A 1 507 ? 21.990 12.654 -26.735 1.00 93.00 507 ASP A C 1
ATOM 3974 O O . ASP A 1 507 ? 23.150 12.704 -27.165 1.00 93.00 507 ASP A O 1
ATOM 3978 N N . LEU A 1 508 ? 21.498 11.541 -26.170 1.00 94.75 508 LEU A N 1
ATOM 3979 C CA . LEU A 1 508 ? 22.306 10.333 -25.994 1.00 94.75 508 LEU A CA 1
ATOM 3980 C C . LEU A 1 508 ? 22.777 9.795 -27.343 1.00 94.75 508 LEU A C 1
ATOM 3982 O O . LEU A 1 508 ? 23.953 9.458 -27.486 1.00 94.75 508 LEU A O 1
ATOM 3986 N N . ARG A 1 509 ? 21.894 9.743 -28.347 1.00 95.94 509 ARG A N 1
ATOM 3987 C CA . ARG A 1 509 ? 22.217 9.243 -29.692 1.00 95.94 509 ARG A CA 1
ATOM 3988 C C . ARG A 1 509 ? 23.377 10.001 -30.341 1.00 95.94 509 ARG A C 1
ATOM 3990 O O . ARG A 1 509 ? 24.200 9.391 -31.021 1.00 95.94 509 ARG A O 1
ATOM 3997 N N . ASN A 1 510 ? 23.453 11.311 -30.119 1.00 95.00 510 ASN A N 1
ATOM 3998 C CA . ASN A 1 510 ? 24.485 12.176 -30.692 1.00 95.00 510 ASN A CA 1
ATOM 3999 C C . ASN A 1 510 ? 25.821 12.135 -29.925 1.00 95.00 510 ASN A C 1
ATOM 4001 O O . ASN A 1 510 ? 26.860 12.514 -30.480 1.00 95.00 510 ASN A O 1
ATOM 4005 N N . SER A 1 511 ? 25.812 11.648 -28.681 1.00 95.44 511 SER A N 1
ATOM 4006 C CA . SER A 1 511 ? 27.001 11.507 -27.834 1.00 95.44 511 SER A CA 1
ATOM 4007 C C . SER A 1 511 ? 27.987 10.436 -28.333 1.00 95.44 511 SER A C 1
ATOM 4009 O O . SER A 1 511 ? 27.672 9.602 -29.188 1.00 95.44 511 SER A O 1
ATOM 4011 N N . ALA A 1 512 ? 29.204 10.426 -27.776 1.00 96.12 512 ALA A N 1
ATOM 4012 C CA . ALA A 1 512 ? 30.190 9.375 -28.044 1.00 96.12 512 ALA A CA 1
ATOM 4013 C C . ALA A 1 512 ? 29.669 7.981 -27.638 1.00 96.12 512 ALA A C 1
ATOM 4015 O O . ALA A 1 512 ? 29.760 7.037 -28.426 1.00 96.12 512 ALA A O 1
ATOM 4016 N N . THR A 1 513 ? 29.042 7.874 -26.462 1.00 95.88 513 THR A N 1
ATOM 4017 C CA . THR A 1 513 ? 28.424 6.639 -25.959 1.00 95.88 513 THR A CA 1
ATOM 4018 C C . THR A 1 513 ? 27.326 6.134 -26.893 1.00 95.88 513 THR A C 1
ATOM 4020 O O . THR A 1 513 ? 27.316 4.957 -27.250 1.00 95.88 513 THR A O 1
ATOM 4023 N N . GLY A 1 514 ? 26.436 7.015 -27.362 1.00 96.31 514 GLY A N 1
ATOM 4024 C CA . GLY A 1 514 ? 25.365 6.637 -28.290 1.00 96.31 514 GLY A CA 1
ATOM 4025 C C . GLY A 1 514 ? 25.884 6.118 -29.631 1.00 96.31 514 GLY A C 1
ATOM 4026 O O . GLY A 1 514 ? 25.367 5.131 -30.159 1.00 96.31 514 GLY A O 1
ATOM 4027 N N . LYS A 1 515 ? 26.959 6.716 -30.160 1.00 97.44 515 LYS A N 1
ATOM 4028 C CA . LYS A 1 515 ? 27.628 6.223 -31.375 1.00 97.44 515 LYS A CA 1
ATOM 4029 C C . LYS A 1 515 ? 28.247 4.840 -31.167 1.00 97.44 515 LYS A C 1
ATOM 4031 O O . LYS A 1 515 ? 28.090 3.989 -32.039 1.00 97.44 515 LYS A O 1
ATOM 4036 N N . ARG A 1 516 ? 28.899 4.591 -30.020 1.00 97.56 516 ARG A N 1
ATOM 4037 C CA . ARG A 1 516 ? 29.440 3.259 -29.680 1.00 97.56 516 ARG A CA 1
ATOM 4038 C C . ARG A 1 516 ? 28.335 2.211 -29.565 1.00 97.56 516 ARG A C 1
ATOM 4040 O O . ARG A 1 516 ? 28.476 1.142 -30.146 1.00 97.56 516 ARG A O 1
ATOM 4047 N N . LEU A 1 517 ? 27.228 2.533 -28.891 1.00 97.25 517 LEU A N 1
ATOM 4048 C CA . LEU A 1 517 ? 26.070 1.640 -28.784 1.00 97.25 517 LEU A CA 1
ATOM 4049 C C . LEU A 1 517 ? 25.472 1.325 -30.155 1.00 97.25 517 LEU A C 1
ATOM 4051 O O . LEU A 1 517 ? 25.242 0.164 -30.463 1.00 97.25 517 LEU A O 1
ATOM 4055 N N . THR A 1 518 ? 25.278 2.334 -31.007 1.00 97.69 518 THR A N 1
ATOM 4056 C CA . THR A 1 518 ? 24.761 2.136 -32.374 1.00 97.69 518 THR A CA 1
ATOM 4057 C C . THR A 1 518 ? 25.696 1.249 -33.203 1.00 97.69 518 THR A C 1
ATOM 4059 O O . THR A 1 518 ? 25.240 0.405 -33.967 1.00 97.69 518 THR A O 1
ATOM 4062 N N . ALA A 1 519 ? 27.013 1.377 -33.015 1.00 97.81 519 ALA A N 1
ATOM 4063 C CA . ALA A 1 519 ? 28.010 0.549 -33.693 1.00 97.81 519 ALA A CA 1
ATOM 4064 C C . ALA A 1 519 ? 28.015 -0.928 -33.247 1.00 97.81 519 ALA A C 1
ATOM 4066 O O . ALA A 1 519 ? 28.778 -1.717 -33.809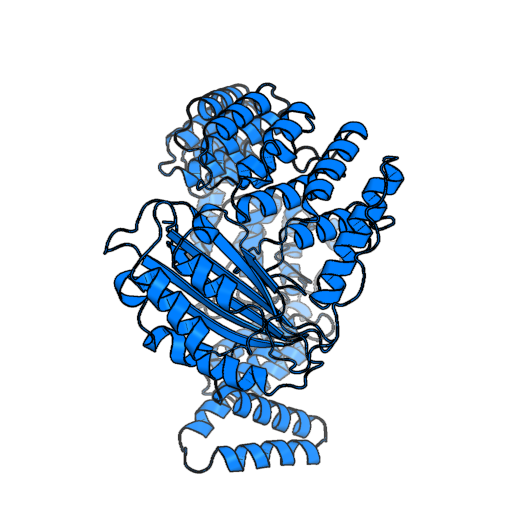 1.00 97.81 519 ALA A O 1
ATOM 4067 N N . LEU A 1 520 ? 27.208 -1.310 -32.250 1.00 97.56 520 LEU A N 1
ATOM 4068 C CA . LEU A 1 520 ? 26.970 -2.712 -31.904 1.00 97.56 520 LEU A CA 1
ATOM 4069 C C . LEU A 1 520 ? 26.025 -3.408 -32.895 1.00 97.56 520 LEU A C 1
ATOM 4071 O O . LEU A 1 520 ? 26.044 -4.634 -32.992 1.00 97.56 520 LEU A O 1
ATOM 4075 N N . GLU A 1 521 ? 25.213 -2.657 -33.644 1.00 96.88 521 GLU A N 1
ATOM 4076 C CA . GLU A 1 521 ? 24.283 -3.226 -34.618 1.00 96.88 521 GLU A CA 1
ATOM 4077 C C . GLU A 1 521 ? 25.029 -4.035 -35.694 1.00 96.88 521 GLU A C 1
ATOM 4079 O O . GLU A 1 521 ? 26.002 -3.586 -36.300 1.00 96.88 521 GLU A O 1
ATOM 4084 N N . GLY A 1 522 ? 24.584 -5.271 -35.909 1.00 95.06 522 GLY A N 1
ATOM 4085 C CA . GLY A 1 522 ? 25.199 -6.244 -36.804 1.00 95.06 522 GLY A CA 1
ATOM 4086 C C . GLY A 1 522 ? 26.336 -7.068 -36.188 1.00 95.06 522 GLY A C 1
ATOM 4087 O O . GLY A 1 522 ? 26.725 -8.065 -36.805 1.00 95.06 522 GLY A O 1
ATOM 4088 N N . LYS A 1 523 ? 26.846 -6.729 -34.996 1.00 96.88 523 LYS A N 1
ATOM 4089 C CA . LYS A 1 523 ? 27.894 -7.496 -34.296 1.00 96.88 523 LYS A CA 1
ATOM 4090 C C . LYS A 1 523 ? 27.311 -8.603 -33.411 1.00 96.88 523 LYS A C 1
ATOM 4092 O O . LYS A 1 523 ? 26.135 -8.568 -33.061 1.00 96.88 523 LYS A O 1
ATOM 4097 N N . GLN A 1 524 ? 28.131 -9.587 -33.042 1.00 96.75 524 GLN A N 1
ATOM 4098 C CA . GLN A 1 524 ? 27.817 -10.503 -31.936 1.00 96.75 524 GLN A CA 1
ATOM 4099 C C . GLN A 1 524 ? 27.895 -9.748 -30.603 1.00 96.75 524 GLN A C 1
ATOM 4101 O O . GLN A 1 524 ? 28.743 -8.872 -30.444 1.00 96.75 524 GLN A O 1
ATOM 4106 N N . LEU A 1 525 ? 27.000 -10.067 -29.670 1.00 97.31 525 LEU A N 1
ATOM 4107 C CA . LEU A 1 525 ? 26.980 -9.478 -28.337 1.00 97.31 525 LEU A CA 1
ATOM 4108 C C . LEU A 1 525 ? 28.210 -9.927 -27.539 1.00 97.31 525 LEU A C 1
ATOM 4110 O O . LEU A 1 525 ? 28.282 -11.069 -27.093 1.00 97.31 525 LEU A O 1
ATOM 4114 N N . ASP A 1 526 ? 29.134 -8.994 -27.326 1.00 97.44 526 ASP A N 1
ATOM 4115 C CA . ASP A 1 526 ? 30.305 -9.152 -26.466 1.00 97.44 526 ASP A CA 1
ATOM 4116 C C . ASP A 1 526 ? 30.049 -8.507 -25.082 1.00 97.44 526 ASP A C 1
ATOM 4118 O O . ASP A 1 526 ? 29.879 -7.282 -24.997 1.00 97.44 526 ASP A O 1
ATOM 4122 N N . PRO A 1 527 ? 30.009 -9.298 -23.988 1.00 96.75 527 PRO A N 1
ATOM 4123 C CA . PRO A 1 527 ? 29.863 -8.779 -22.628 1.00 96.75 527 PRO A CA 1
ATOM 4124 C C . PRO A 1 527 ? 30.934 -7.753 -22.233 1.00 96.75 527 PRO A C 1
ATOM 4126 O O . PRO A 1 527 ? 30.606 -6.792 -21.534 1.00 96.75 527 PRO A O 1
ATOM 4129 N N . ASP A 1 528 ? 32.182 -7.909 -22.689 1.00 97.19 528 ASP A N 1
ATOM 4130 C CA . ASP A 1 528 ? 33.274 -6.984 -22.362 1.00 97.19 528 ASP A CA 1
ATOM 4131 C C . ASP A 1 528 ? 33.113 -5.639 -23.090 1.00 97.19 528 ASP A C 1
ATOM 4133 O O . ASP A 1 528 ? 33.316 -4.581 -22.484 1.00 97.19 528 ASP A O 1
ATOM 4137 N N . GLU A 1 529 ? 32.682 -5.649 -24.360 1.00 97.56 529 GLU A N 1
ATOM 4138 C CA . GLU A 1 529 ? 32.384 -4.417 -25.109 1.00 97.56 529 GLU A CA 1
ATOM 4139 C C . GLU A 1 529 ? 31.238 -3.638 -24.442 1.00 97.56 529 GLU A C 1
ATOM 4141 O O . GLU A 1 529 ? 31.339 -2.420 -24.268 1.00 97.56 529 GLU A O 1
ATOM 4146 N N . LEU A 1 530 ? 30.180 -4.328 -23.998 1.00 96.56 530 LEU A N 1
ATOM 4147 C CA . LEU A 1 530 ? 29.036 -3.693 -23.340 1.00 96.56 530 LEU A CA 1
ATOM 4148 C C . LEU A 1 530 ? 29.401 -3.109 -21.965 1.00 96.56 530 LEU A C 1
ATOM 4150 O O . LEU A 1 530 ? 29.062 -1.957 -21.694 1.00 96.56 530 LEU A O 1
ATOM 4154 N N . VAL A 1 531 ? 30.144 -3.842 -21.125 1.00 96.12 531 VAL A N 1
ATOM 4155 C CA . VAL A 1 531 ? 30.655 -3.310 -19.845 1.00 96.12 531 VAL A CA 1
ATOM 4156 C C . VAL A 1 531 ? 31.579 -2.116 -20.084 1.00 96.12 531 VAL A C 1
ATOM 4158 O O . VAL A 1 531 ? 31.436 -1.094 -19.417 1.00 96.12 531 VAL A O 1
ATOM 4161 N N . SER A 1 532 ? 32.472 -2.189 -21.077 1.00 96.88 532 SER A N 1
ATOM 4162 C CA . SER A 1 532 ? 33.357 -1.076 -21.446 1.00 96.88 532 SER A CA 1
ATOM 4163 C C . SER A 1 532 ? 32.583 0.195 -21.811 1.00 96.88 532 SER A C 1
ATOM 4165 O O . SER A 1 532 ? 33.002 1.288 -21.432 1.00 96.88 532 SER A O 1
ATOM 4167 N N . ILE A 1 533 ? 31.463 0.074 -22.531 1.00 96.88 533 ILE A N 1
ATOM 4168 C CA . ILE A 1 533 ? 30.608 1.217 -22.885 1.00 96.88 533 ILE A CA 1
ATOM 4169 C C . ILE A 1 533 ? 29.976 1.844 -21.634 1.00 96.88 533 ILE A C 1
ATOM 4171 O O . ILE A 1 533 ? 29.949 3.069 -21.517 1.00 96.88 533 ILE A O 1
ATOM 4175 N N . ILE A 1 534 ? 29.489 1.028 -20.694 1.00 95.31 534 ILE A N 1
ATOM 4176 C CA . ILE A 1 534 ? 28.867 1.507 -19.446 1.00 95.31 534 ILE A CA 1
ATOM 4177 C C . ILE A 1 534 ? 29.899 2.175 -18.526 1.00 95.31 534 ILE A C 1
ATOM 4179 O O . ILE A 1 534 ? 29.631 3.237 -17.958 1.00 95.31 534 ILE A O 1
ATOM 4183 N N . CYS A 1 535 ? 31.099 1.603 -18.426 1.00 94.12 535 CYS A N 1
ATOM 4184 C CA . CYS A 1 535 ? 32.221 2.207 -17.713 1.00 94.12 535 CYS A CA 1
ATOM 4185 C C . CYS A 1 535 ? 32.620 3.562 -18.321 1.00 94.12 535 CYS A C 1
ATOM 4187 O O . CYS A 1 535 ? 32.693 4.549 -17.598 1.00 94.12 535 CYS A O 1
ATOM 4189 N N . GLU A 1 536 ? 32.793 3.651 -19.646 1.00 94.12 536 GLU A N 1
ATOM 4190 C CA . GLU A 1 536 ? 33.144 4.922 -20.298 1.00 94.12 536 GLU A CA 1
ATOM 4191 C C . GLU A 1 536 ? 32.053 5.985 -20.122 1.00 94.12 536 GLU A C 1
ATOM 4193 O O . GLU A 1 536 ? 32.368 7.149 -19.884 1.00 94.12 536 GLU A O 1
ATOM 4198 N N . PHE A 1 537 ? 30.776 5.599 -20.216 1.00 93.81 537 PHE A N 1
ATOM 4199 C CA . PHE A 1 537 ? 29.669 6.517 -19.948 1.00 93.81 537 PHE A CA 1
ATOM 4200 C C . PHE A 1 537 ? 29.748 7.095 -18.531 1.00 93.81 537 PHE A C 1
ATOM 4202 O O . PHE A 1 537 ? 29.502 8.282 -18.342 1.00 93.81 537 PHE A O 1
ATOM 4209 N N . SER A 1 538 ? 30.131 6.269 -17.556 1.00 89.12 538 SER A N 1
ATOM 4210 C CA . SER A 1 538 ? 30.310 6.697 -16.168 1.00 89.12 538 SER A CA 1
ATOM 4211 C C . SER A 1 538 ? 31.478 7.670 -16.007 1.00 89.12 538 SER A C 1
ATOM 4213 O O . SER A 1 538 ? 31.370 8.622 -15.245 1.00 89.12 538 SER A O 1
ATOM 4215 N N . ASP A 1 539 ? 32.574 7.455 -16.737 1.00 89.25 539 ASP A N 1
ATOM 4216 C CA . ASP A 1 539 ? 33.758 8.320 -16.693 1.00 89.25 539 ASP A CA 1
ATOM 4217 C C . ASP A 1 539 ? 33.548 9.649 -17.443 1.00 89.25 539 ASP A C 1
ATOM 4219 O O . ASP A 1 539 ? 34.200 10.651 -17.143 1.00 89.25 539 ASP A O 1
ATOM 4223 N N . LYS A 1 540 ? 32.679 9.655 -18.464 1.00 90.19 540 LYS A N 1
ATOM 4224 C CA . LYS A 1 540 ? 32.435 10.789 -19.367 1.00 90.19 540 LYS A CA 1
ATOM 4225 C C . LYS A 1 540 ? 30.948 10.932 -19.682 1.00 90.19 540 LYS A C 1
ATOM 4227 O O . LYS A 1 540 ? 30.500 10.628 -20.792 1.00 90.19 540 LYS A O 1
ATOM 4232 N N . LEU A 1 541 ? 30.192 11.432 -18.710 1.00 90.75 541 LEU A N 1
ATOM 4233 C CA . LEU A 1 541 ? 28.765 11.680 -18.880 1.00 90.75 541 LEU A CA 1
ATOM 4234 C C . LEU A 1 541 ? 28.514 12.732 -19.977 1.00 90.75 541 LEU A C 1
ATOM 4236 O O . LEU A 1 541 ? 29.116 13.810 -19.938 1.00 90.75 541 LEU A O 1
ATOM 4240 N N . PRO A 1 542 ? 27.642 12.453 -20.965 1.00 93.06 542 PRO A N 1
ATOM 4241 C CA . PRO A 1 542 ? 27.222 13.459 -21.931 1.00 93.06 542 PRO A CA 1
ATOM 4242 C C . PRO A 1 542 ? 26.540 14.650 -21.243 1.00 93.06 542 PRO A C 1
ATOM 4244 O O . PRO A 1 542 ? 25.863 14.493 -20.228 1.00 93.06 542 PRO A O 1
ATOM 4247 N N . GLU A 1 543 ? 26.679 15.845 -21.814 1.00 91.38 543 GLU A N 1
ATOM 4248 C CA . GLU A 1 543 ? 26.025 17.046 -21.288 1.00 91.38 543 GLU A CA 1
ATOM 4249 C C . GLU A 1 543 ? 24.498 16.864 -21.221 1.00 91.38 543 GLU A C 1
ATOM 4251 O O . GLU A 1 543 ? 23.876 16.391 -22.171 1.00 91.38 543 GLU A O 1
ATOM 4256 N N . GLY A 1 544 ? 23.897 17.217 -20.081 1.00 91.69 544 GLY A N 1
ATOM 4257 C CA . GLY A 1 544 ? 22.454 17.090 -19.848 1.00 91.69 544 GLY A CA 1
ATOM 4258 C C . GLY A 1 544 ? 21.962 15.669 -19.544 1.00 91.69 544 GLY A C 1
ATOM 4259 O O . GLY A 1 544 ? 20.761 15.486 -19.332 1.00 91.69 544 GLY A O 1
ATOM 4260 N N . ILE A 1 545 ? 22.858 14.677 -19.488 1.00 93.81 545 ILE A N 1
ATOM 4261 C CA . ILE A 1 545 ? 22.540 13.278 -19.197 1.00 93.81 545 ILE A CA 1
ATOM 4262 C C . ILE A 1 545 ? 23.259 12.842 -17.922 1.00 93.81 545 ILE A C 1
ATOM 4264 O O . ILE A 1 545 ? 24.467 13.009 -17.786 1.00 93.81 545 ILE A O 1
ATOM 4268 N N . ASN A 1 546 ? 22.524 12.223 -17.002 1.00 93.38 546 ASN A N 1
ATOM 4269 C CA . ASN A 1 546 ? 23.073 11.721 -15.743 1.00 93.38 546 ASN A CA 1
ATOM 4270 C C . ASN A 1 546 ? 22.766 10.241 -15.487 1.00 93.38 546 ASN A C 1
ATOM 4272 O O . ASN A 1 546 ? 23.086 9.740 -14.421 1.00 93.38 546 ASN A O 1
ATOM 4276 N N . GLY A 1 547 ? 22.174 9.526 -16.442 1.00 94.31 547 GLY A N 1
ATOM 4277 C CA . GLY A 1 547 ? 21.920 8.092 -16.322 1.00 94.31 547 GLY A CA 1
ATOM 4278 C C . GLY A 1 547 ? 21.712 7.432 -17.677 1.00 94.31 547 GLY A C 1
ATOM 4279 O O . GLY A 1 547 ? 21.369 8.100 -18.655 1.00 94.31 547 GLY A O 1
ATOM 4280 N N . ILE A 1 548 ? 21.923 6.121 -17.736 1.00 96.00 548 ILE A N 1
ATOM 4281 C CA . ILE A 1 548 ? 21.694 5.299 -18.927 1.00 96.00 548 ILE A CA 1
ATOM 4282 C C . ILE A 1 548 ? 21.107 3.953 -18.520 1.00 96.00 548 ILE A C 1
ATOM 4284 O O . ILE A 1 548 ? 21.553 3.331 -17.557 1.00 96.00 548 ILE A O 1
ATOM 4288 N N . LYS A 1 549 ? 20.122 3.482 -19.280 1.00 95.81 549 LYS A N 1
ATOM 4289 C CA . LYS A 1 549 ? 19.527 2.154 -19.140 1.00 95.81 549 LYS A CA 1
ATOM 4290 C C . LYS A 1 549 ? 19.531 1.466 -20.491 1.00 95.81 549 LYS A C 1
ATOM 4292 O O . LYS A 1 549 ? 19.073 2.033 -21.480 1.00 95.81 549 LYS A O 1
ATOM 4297 N N . VAL A 1 550 ? 20.026 0.237 -20.528 1.00 96.56 550 VAL A N 1
ATOM 4298 C CA . VAL A 1 550 ? 20.056 -0.616 -21.713 1.00 96.56 550 VAL A CA 1
ATOM 4299 C C . VAL A 1 550 ? 19.248 -1.869 -21.419 1.00 96.56 550 VAL A C 1
ATOM 4301 O O . VAL A 1 550 ? 19.518 -2.585 -20.454 1.00 96.56 550 VAL A O 1
ATOM 4304 N N . ARG A 1 551 ? 18.280 -2.158 -22.285 1.00 96.31 551 ARG A N 1
ATOM 4305 C CA . ARG A 1 551 ? 17.578 -3.438 -22.338 1.00 96.31 551 ARG A CA 1
ATOM 4306 C C . ARG A 1 551 ? 17.925 -4.144 -23.636 1.00 96.31 551 ARG A C 1
ATOM 4308 O O . ARG A 1 551 ? 17.650 -3.611 -24.706 1.00 96.31 551 ARG A O 1
ATOM 4315 N N . GLY A 1 552 ? 18.450 -5.358 -23.545 1.00 95.88 552 GLY A N 1
ATOM 4316 C CA . GLY A 1 552 ? 18.601 -6.257 -24.685 1.00 95.88 552 GLY A CA 1
ATOM 4317 C C . GLY A 1 552 ? 17.593 -7.396 -24.599 1.00 95.88 552 GLY A C 1
ATOM 4318 O O . GLY A 1 552 ? 17.511 -8.064 -23.572 1.00 95.88 552 GLY A O 1
ATOM 4319 N N . VAL A 1 553 ? 16.836 -7.638 -25.665 1.00 94.12 553 VAL A N 1
ATOM 4320 C CA . VAL A 1 553 ? 15.882 -8.753 -25.736 1.00 94.12 553 VAL A CA 1
ATOM 4321 C C . VAL A 1 553 ? 16.251 -9.668 -26.891 1.00 94.12 553 VAL A C 1
ATOM 4323 O O . VAL A 1 553 ? 16.256 -9.237 -28.042 1.00 94.12 553 VAL A O 1
ATOM 4326 N N . ARG A 1 554 ? 16.508 -10.938 -26.584 1.00 93.25 554 ARG A N 1
ATOM 4327 C CA . ARG A 1 554 ? 16.503 -12.040 -27.548 1.00 93.25 554 ARG A CA 1
ATOM 4328 C C . ARG A 1 554 ? 15.205 -12.808 -27.359 1.00 93.25 554 ARG A C 1
ATOM 4330 O O . ARG A 1 554 ? 14.986 -13.345 -26.278 1.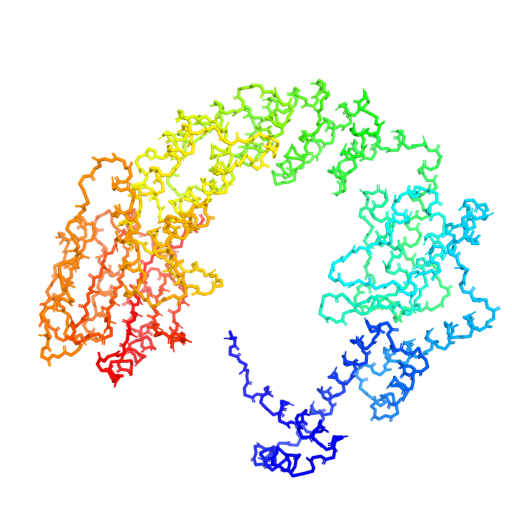00 93.25 554 ARG A O 1
ATOM 4337 N N . ILE A 1 555 ? 14.352 -12.841 -28.377 1.00 87.44 555 ILE A N 1
ATOM 4338 C CA . ILE A 1 555 ? 13.091 -13.599 -28.341 1.00 87.44 555 ILE A CA 1
ATOM 4339 C C . ILE A 1 555 ? 13.316 -15.068 -28.729 1.00 87.44 555 ILE A C 1
ATOM 4341 O O . ILE A 1 555 ? 14.415 -15.463 -29.110 1.00 87.44 555 ILE A O 1
ATOM 4345 N N . SER A 1 556 ? 12.272 -15.892 -28.644 1.00 73.69 556 SER A N 1
ATOM 4346 C CA . SER A 1 556 ? 12.337 -17.352 -28.831 1.00 73.69 556 SER A CA 1
ATOM 4347 C C . SER A 1 556 ? 12.658 -17.828 -30.264 1.00 73.69 556 SER A C 1
ATOM 4349 O O . SER A 1 556 ? 12.834 -19.022 -30.518 1.00 73.69 556 SER A O 1
ATOM 4351 N N . LYS A 1 557 ? 12.759 -16.898 -31.217 1.00 79.12 557 LYS A N 1
ATOM 4352 C CA . LYS A 1 557 ? 13.110 -17.139 -32.623 1.00 79.12 557 LYS A CA 1
ATOM 4353 C C . LYS A 1 557 ? 14.562 -16.711 -32.874 1.00 79.12 557 LYS A C 1
ATOM 4355 O O . LYS A 1 557 ? 15.051 -15.820 -32.186 1.00 79.12 557 LYS A O 1
ATOM 4360 N N . PRO A 1 558 ? 15.268 -17.290 -33.863 1.00 71.25 558 PRO A N 1
ATOM 4361 C CA . PRO A 1 558 ? 16.670 -16.969 -34.148 1.00 71.25 558 PRO A CA 1
ATOM 4362 C C . PRO A 1 558 ? 16.797 -15.605 -34.842 1.00 71.25 558 PRO A C 1
ATOM 4364 O O . PRO A 1 558 ? 17.151 -15.528 -36.015 1.00 71.25 558 PRO A O 1
ATOM 4367 N N . VAL A 1 559 ? 16.452 -14.528 -34.142 1.00 79.50 559 VAL A N 1
ATOM 4368 C CA . VAL A 1 559 ? 16.317 -13.171 -34.699 1.00 79.50 559 VAL A CA 1
ATOM 4369 C C . VAL A 1 559 ? 17.247 -12.173 -34.009 1.00 79.50 559 VAL A C 1
ATOM 4371 O O . VAL A 1 559 ? 17.122 -10.976 -34.220 1.00 79.50 559 VAL A O 1
ATOM 4374 N N . GLY A 1 560 ? 18.198 -12.679 -33.219 1.00 90.25 560 GLY A N 1
ATOM 4375 C CA . GLY A 1 560 ? 19.213 -11.885 -32.537 1.00 90.25 560 GLY A CA 1
ATOM 4376 C C . GLY A 1 560 ? 18.669 -11.076 -31.360 1.00 90.25 560 GLY A C 1
ATOM 4377 O O . GLY A 1 560 ? 17.543 -11.282 -30.902 1.00 90.25 560 GLY A O 1
ATOM 4378 N N . PHE A 1 561 ? 19.499 -10.170 -30.849 1.00 94.31 561 PHE A N 1
ATOM 4379 C CA . PHE A 1 561 ? 19.157 -9.220 -29.801 1.00 94.31 561 PHE A CA 1
ATOM 4380 C C . PHE A 1 561 ? 18.661 -7.897 -30.380 1.00 94.31 561 PHE A C 1
ATOM 4382 O O . PHE A 1 561 ? 19.300 -7.301 -31.248 1.00 94.31 561 PHE A O 1
ATOM 4389 N N . LYS A 1 562 ? 17.578 -7.379 -29.804 1.00 94.62 562 LYS A N 1
ATOM 4390 C CA . LYS A 1 562 ? 17.131 -5.997 -29.992 1.00 94.62 562 LYS A CA 1
ATOM 4391 C C . LYS A 1 562 ? 17.459 -5.182 -28.758 1.00 94.62 562 LYS A C 1
ATOM 4393 O O . LYS A 1 562 ? 17.030 -5.528 -27.656 1.00 94.62 562 LYS A O 1
ATOM 4398 N N . PHE A 1 563 ? 18.234 -4.122 -28.938 1.00 96.56 563 PHE A N 1
ATOM 4399 C CA . PHE A 1 563 ? 18.644 -3.236 -27.861 1.00 96.56 563 PHE A CA 1
ATOM 4400 C C . PHE A 1 563 ? 17.759 -1.997 -27.849 1.00 96.56 563 PHE A C 1
ATOM 4402 O O . PHE A 1 563 ? 17.570 -1.334 -28.866 1.00 96.56 563 PHE A O 1
ATOM 4409 N N . THR A 1 564 ? 17.226 -1.671 -26.678 1.00 96.31 564 THR A N 1
ATOM 4410 C CA . THR A 1 564 ? 16.606 -0.382 -26.394 1.00 96.31 564 THR A CA 1
ATOM 4411 C C . THR A 1 564 ? 17.435 0.347 -25.354 1.00 96.31 564 THR A C 1
ATOM 4413 O O . THR A 1 564 ? 17.767 -0.228 -24.319 1.00 96.31 564 THR A O 1
ATOM 4416 N N . VAL A 1 565 ? 17.760 1.606 -25.630 1.00 96.50 565 VAL A N 1
ATOM 4417 C CA . VAL A 1 565 ? 18.573 2.444 -24.751 1.00 96.50 565 VAL A CA 1
ATOM 4418 C C . VAL A 1 565 ? 17.802 3.704 -24.385 1.00 96.50 565 VAL A C 1
ATOM 4420 O O . VAL A 1 565 ? 17.302 4.402 -25.269 1.00 96.50 565 VAL A O 1
ATOM 4423 N N . TRP A 1 566 ? 17.756 4.015 -23.095 1.00 95.31 566 TRP A N 1
ATOM 4424 C CA . TRP A 1 566 ? 17.187 5.247 -22.552 1.00 95.31 566 TRP A CA 1
ATOM 4425 C C . TRP A 1 566 ? 18.241 5.995 -21.739 1.00 95.31 566 TRP A C 1
ATOM 4427 O O . TRP A 1 566 ? 19.135 5.375 -21.162 1.00 95.31 566 TRP A O 1
ATOM 4437 N N . SER A 1 567 ? 18.119 7.317 -21.671 1.00 94.25 567 SER A N 1
ATOM 4438 C CA . SER A 1 567 ? 18.898 8.163 -20.766 1.00 94.25 567 SER A CA 1
ATOM 4439 C C . SER A 1 567 ? 18.007 8.840 -19.738 1.00 94.25 567 SER A C 1
ATOM 4441 O O . SER A 1 567 ? 16.852 9.161 -20.018 1.00 94.25 567 SER A O 1
ATOM 4443 N N . SER A 1 568 ? 18.584 9.113 -18.573 1.00 91.19 568 SER A N 1
ATOM 4444 C CA . SER A 1 568 ? 18.014 10.028 -17.587 1.00 91.19 568 SER A CA 1
ATOM 4445 C C . SER A 1 568 ? 18.592 11.419 -17.822 1.00 91.19 568 SER A C 1
ATOM 4447 O O . SER A 1 568 ? 19.810 11.576 -17.954 1.00 91.19 568 SER A O 1
ATOM 4449 N N . LYS A 1 569 ? 17.718 12.426 -17.918 1.00 90.38 569 LYS A N 1
ATOM 4450 C CA . LYS A 1 569 ? 18.137 13.823 -18.049 1.00 90.38 569 LYS A CA 1
ATOM 4451 C C . LYS A 1 569 ? 18.529 14.373 -16.685 1.00 90.38 569 LYS A C 1
ATOM 4453 O O . LYS A 1 569 ? 17.861 14.105 -15.691 1.00 90.38 569 LYS A O 1
ATOM 4458 N N . GLY A 1 570 ? 19.570 15.193 -16.648 1.00 89.25 570 GLY A N 1
ATOM 4459 C CA . GLY A 1 570 ? 19.942 15.906 -15.436 1.00 89.25 570 GLY A CA 1
ATOM 4460 C C . GLY A 1 570 ? 21.306 16.568 -15.515 1.00 89.25 570 GLY A C 1
ATOM 4461 O O . GLY A 1 570 ? 21.991 16.537 -16.535 1.00 89.25 570 GLY A O 1
ATOM 4462 N N . LYS A 1 571 ? 21.685 17.217 -14.414 1.00 89.31 571 LYS A N 1
ATOM 4463 C CA . LYS A 1 571 ? 23.005 17.837 -14.283 1.00 89.31 571 LYS A CA 1
ATOM 4464 C C . LYS A 1 571 ? 24.076 16.763 -14.126 1.00 89.31 571 LYS A C 1
ATOM 4466 O O . LYS A 1 571 ? 23.795 15.672 -13.630 1.00 89.31 571 LYS A O 1
ATOM 4471 N N . HIS A 1 572 ? 25.303 17.112 -14.502 1.00 86.00 572 HIS A N 1
ATOM 4472 C CA . HIS A 1 572 ? 26.460 16.285 -14.192 1.00 86.00 572 HIS A CA 1
ATOM 4473 C C . HIS A 1 572 ? 26.508 16.039 -12.673 1.00 86.00 572 HIS A C 1
ATOM 4475 O O . HIS A 1 572 ? 26.362 17.002 -11.914 1.00 86.00 572 HIS A O 1
ATOM 4481 N N . PRO A 1 573 ? 26.685 14.790 -12.222 1.00 86.00 573 PRO A N 1
ATOM 4482 C CA . PRO A 1 573 ? 26.726 14.473 -10.809 1.00 86.00 573 PRO A CA 1
ATOM 4483 C C . PRO A 1 573 ? 27.916 15.121 -10.115 1.00 86.00 573 PRO A C 1
ATOM 4485 O O . PRO A 1 573 ? 28.989 15.299 -10.702 1.00 86.00 573 PRO A O 1
ATOM 4488 N N . GLU A 1 574 ? 27.724 15.425 -8.837 1.00 87.38 574 GLU A N 1
ATOM 4489 C CA . GLU A 1 574 ? 28.812 15.798 -7.941 1.00 87.38 574 GLU A CA 1
ATOM 4490 C C . GLU A 1 574 ? 29.563 14.544 -7.462 1.00 87.38 574 GLU A C 1
ATOM 4492 O O . GLU A 1 574 ? 29.016 13.443 -7.442 1.00 87.38 574 GLU A O 1
ATOM 4497 N N . ILE A 1 575 ? 30.825 14.694 -7.046 1.00 81.56 575 ILE A N 1
ATOM 4498 C CA . ILE A 1 575 ? 31.696 13.560 -6.663 1.00 81.56 575 ILE A CA 1
ATOM 4499 C C . ILE A 1 575 ? 31.104 12.736 -5.505 1.00 81.56 575 ILE A C 1
ATOM 4501 O O . ILE A 1 575 ? 31.334 11.537 -5.409 1.00 81.56 575 ILE A O 1
ATOM 4505 N N . TRP A 1 576 ? 30.332 13.361 -4.618 1.00 83.81 576 TRP A N 1
ATOM 4506 C CA . TRP A 1 576 ? 29.692 12.684 -3.487 1.00 83.81 576 TRP A CA 1
ATOM 4507 C C . TRP A 1 576 ? 28.344 12.041 -3.845 1.00 83.81 576 TRP A C 1
ATOM 4509 O O . TRP A 1 576 ? 27.782 11.318 -3.020 1.00 83.81 576 TRP A O 1
ATOM 4519 N N . GLN A 1 577 ? 27.809 12.289 -5.045 1.00 88.62 577 GLN A N 1
ATOM 4520 C CA . GLN A 1 577 ? 26.507 11.767 -5.435 1.00 88.62 577 GLN A CA 1
ATOM 4521 C C . GLN A 1 577 ? 26.581 10.249 -5.622 1.00 88.62 577 GLN A C 1
ATOM 4523 O O . GLN A 1 577 ? 27.469 9.713 -6.292 1.00 88.62 577 GLN A O 1
ATOM 4528 N N . SER A 1 578 ? 25.630 9.551 -5.005 1.00 90.38 578 SER A N 1
ATOM 4529 C CA . SER A 1 578 ? 25.496 8.104 -5.145 1.00 90.38 578 SER A CA 1
ATOM 4530 C C . SER A 1 578 ? 24.736 7.749 -6.417 1.00 90.38 578 SER A C 1
ATOM 4532 O O . SER A 1 578 ? 23.790 8.433 -6.807 1.00 90.38 578 SER A O 1
ATOM 4534 N N . PHE A 1 579 ? 25.143 6.648 -7.032 1.00 92.00 579 PHE A N 1
ATOM 4535 C CA . PHE A 1 579 ? 24.536 6.052 -8.210 1.00 92.00 579 PHE A CA 1
ATOM 4536 C C . PHE A 1 579 ? 24.079 4.645 -7.887 1.00 92.00 579 PHE A C 1
ATOM 4538 O O . PHE A 1 579 ? 24.826 3.878 -7.279 1.00 92.00 579 PHE A O 1
ATOM 4545 N N . ASN A 1 580 ? 22.884 4.302 -8.346 1.00 91.19 580 ASN A N 1
ATOM 4546 C CA . ASN A 1 580 ? 22.459 2.925 -8.474 1.00 91.19 580 ASN A CA 1
ATOM 4547 C C . ASN A 1 580 ? 23.092 2.335 -9.737 1.00 91.19 580 ASN A C 1
ATOM 4549 O O . ASN A 1 580 ? 23.014 2.942 -10.804 1.00 91.19 580 ASN A O 1
ATOM 4553 N N . TYR A 1 581 ? 23.689 1.150 -9.626 1.00 91.25 581 TYR A N 1
ATOM 4554 C CA . TYR A 1 581 ? 23.902 0.264 -10.770 1.00 91.25 581 TYR A CA 1
ATOM 4555 C C . TYR A 1 581 ? 22.906 -0.882 -10.695 1.00 91.25 581 TYR A C 1
ATOM 4557 O O . TYR A 1 581 ? 22.576 -1.370 -9.610 1.00 91.25 581 TYR A O 1
ATOM 4565 N N . ASP A 1 582 ? 22.453 -1.333 -11.856 1.00 90.50 582 ASP A N 1
ATOM 4566 C CA . ASP A 1 582 ? 21.564 -2.479 -11.958 1.00 90.50 582 ASP A CA 1
ATOM 4567 C C . ASP A 1 582 ? 21.928 -3.319 -13.181 1.00 90.50 582 ASP A C 1
ATOM 4569 O O . ASP A 1 582 ? 21.914 -2.839 -14.315 1.00 90.50 582 ASP A O 1
ATOM 4573 N N . GLY A 1 583 ? 22.281 -4.575 -12.933 1.00 91.62 583 GLY A N 1
ATOM 4574 C CA . GLY A 1 583 ? 22.567 -5.595 -13.923 1.00 91.62 583 GLY A CA 1
ATOM 4575 C C . GLY A 1 583 ? 21.676 -6.810 -13.688 1.00 91.62 583 GLY A C 1
ATOM 4576 O O . GLY A 1 583 ? 21.821 -7.514 -12.687 1.00 91.62 583 GLY A O 1
ATOM 4577 N N . ARG A 1 584 ? 20.775 -7.120 -14.625 1.00 92.06 584 ARG A N 1
ATOM 4578 C CA . ARG A 1 584 ? 19.846 -8.260 -14.507 1.00 92.06 584 ARG A CA 1
ATOM 4579 C C . ARG A 1 584 ? 19.821 -9.120 -15.751 1.00 92.06 584 ARG A C 1
ATOM 4581 O O . ARG A 1 584 ? 19.944 -8.617 -16.867 1.00 92.06 584 ARG A O 1
ATOM 4588 N N . LEU A 1 585 ? 19.584 -10.412 -15.544 1.00 92.81 585 LEU A N 1
ATOM 4589 C CA . LEU A 1 585 ? 19.343 -11.387 -16.603 1.00 92.81 585 LEU A CA 1
ATOM 4590 C C . LEU A 1 585 ? 18.105 -12.211 -16.258 1.00 92.81 585 LEU A C 1
ATOM 4592 O O . LEU A 1 585 ? 18.026 -12.867 -15.212 1.00 92.81 585 LEU A O 1
ATOM 4596 N N . THR A 1 586 ? 17.127 -12.187 -17.156 1.00 89.19 586 THR A N 1
ATOM 4597 C CA . THR A 1 586 ? 15.852 -12.888 -16.989 1.00 89.19 586 THR A CA 1
ATOM 4598 C C . THR A 1 586 ? 15.584 -13.822 -18.161 1.00 89.19 586 THR A C 1
ATOM 4600 O O . THR A 1 586 ? 15.797 -13.458 -19.316 1.00 89.19 586 THR A O 1
ATOM 4603 N N . THR A 1 587 ? 15.104 -15.023 -17.840 1.00 84.69 587 THR A N 1
ATOM 4604 C CA . THR A 1 587 ? 14.566 -16.003 -18.794 1.00 84.69 587 THR A CA 1
ATOM 4605 C C . THR A 1 587 ? 13.144 -16.377 -18.369 1.00 84.69 587 THR A C 1
ATOM 4607 O O . THR A 1 587 ? 12.855 -16.287 -17.171 1.00 84.69 587 THR A O 1
ATOM 4610 N N . PRO A 1 588 ? 12.259 -16.820 -19.278 1.00 76.31 588 PRO A N 1
ATOM 4611 C CA . PRO A 1 588 ? 10.903 -17.226 -18.919 1.00 76.31 588 PRO A CA 1
ATOM 4612 C C . PRO A 1 588 ? 10.875 -18.165 -17.705 1.00 76.31 588 PRO A C 1
ATOM 4614 O O . PRO A 1 588 ? 11.602 -19.159 -17.648 1.00 76.31 588 PRO A O 1
ATOM 4617 N N . GLY A 1 589 ? 10.071 -17.811 -16.700 1.00 65.44 589 GLY A N 1
ATOM 4618 C CA . GLY A 1 589 ? 9.861 -18.606 -15.488 1.00 65.44 589 GLY A CA 1
ATOM 4619 C C . GLY A 1 589 ? 10.988 -18.599 -14.444 1.00 65.44 589 GLY A C 1
ATOM 4620 O O . GLY A 1 589 ? 10.797 -19.193 -13.384 1.00 65.44 589 GLY A O 1
ATOM 4621 N N . LYS A 1 590 ? 12.146 -17.953 -14.683 1.00 64.62 590 LYS A N 1
ATOM 4622 C CA . LYS A 1 590 ? 13.248 -17.855 -13.699 1.00 64.62 590 LYS A CA 1
ATOM 4623 C C . LYS A 1 590 ? 14.056 -16.557 -13.842 1.00 64.62 590 LYS A C 1
ATOM 4625 O O . LYS A 1 590 ? 14.598 -16.268 -14.910 1.00 64.62 590 LYS A O 1
ATOM 4630 N N . ALA A 1 591 ? 14.235 -15.823 -12.741 1.00 65.56 591 ALA A N 1
ATOM 4631 C CA . ALA A 1 591 ? 15.325 -14.851 -12.644 1.00 65.56 591 ALA A CA 1
ATOM 4632 C C . ALA A 1 591 ? 16.647 -15.630 -12.587 1.00 65.56 591 ALA A C 1
ATOM 4634 O O . ALA A 1 591 ? 16.790 -16.506 -11.735 1.00 65.56 591 ALA A O 1
ATOM 4635 N N . ARG A 1 592 ? 17.575 -15.370 -13.516 1.00 74.69 592 ARG A N 1
ATOM 4636 C CA . ARG A 1 592 ? 18.867 -16.074 -13.539 1.00 74.69 592 ARG A CA 1
ATOM 4637 C C . ARG A 1 592 ? 19.927 -15.353 -12.730 1.00 74.69 592 ARG A C 1
ATOM 4639 O O . ARG A 1 592 ? 20.777 -16.012 -12.149 1.00 74.69 592 ARG A O 1
ATOM 4646 N N . PHE A 1 593 ? 19.880 -14.026 -12.712 1.00 89.62 593 PHE A N 1
ATOM 4647 C CA . PHE A 1 593 ? 20.903 -13.223 -12.063 1.00 89.62 593 PHE A CA 1
ATOM 4648 C C . PHE A 1 593 ? 20.410 -11.795 -11.812 1.00 89.62 593 PHE A C 1
ATOM 4650 O O . PHE A 1 593 ? 19.716 -11.214 -12.654 1.00 89.62 593 PHE A O 1
ATOM 4657 N N . GLN A 1 594 ? 20.799 -11.230 -10.672 1.00 89.75 594 GLN A N 1
ATOM 4658 C CA . GLN A 1 594 ? 20.654 -9.817 -10.346 1.00 89.75 594 GLN A CA 1
ATOM 4659 C C . GLN A 1 594 ? 21.902 -9.369 -9.585 1.00 89.75 594 GLN A C 1
ATOM 4661 O O . GLN A 1 594 ? 22.229 -9.951 -8.557 1.00 89.75 594 GLN A O 1
ATOM 4666 N N . SER A 1 595 ? 22.539 -8.308 -10.065 1.00 88.94 595 SER A N 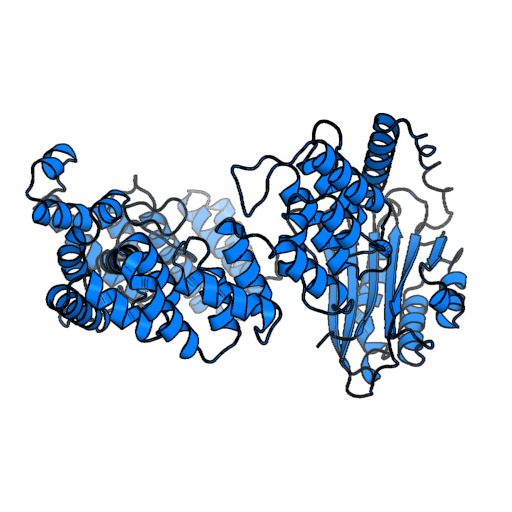1
ATOM 4667 C CA . SER A 1 595 ? 23.552 -7.549 -9.341 1.00 88.94 595 SER A CA 1
ATOM 4668 C C . SER A 1 595 ? 23.125 -6.093 -9.364 1.00 88.94 595 SER A C 1
ATOM 4670 O O . SER A 1 595 ? 23.096 -5.458 -10.415 1.00 88.94 595 SER A O 1
ATOM 4672 N N . SER A 1 596 ? 22.702 -5.595 -8.212 1.00 89.88 596 SER A N 1
ATOM 4673 C CA . SER A 1 596 ? 22.242 -4.223 -8.051 1.00 89.88 596 SER A CA 1
ATOM 4674 C C . SER A 1 596 ? 22.768 -3.673 -6.740 1.00 89.88 596 SER A C 1
ATOM 4676 O O . SER A 1 596 ? 22.790 -4.390 -5.739 1.00 89.88 596 SER A O 1
ATOM 4678 N N . GLY A 1 597 ? 23.143 -2.403 -6.724 1.00 90.19 597 GLY A N 1
ATOM 4679 C CA . GLY A 1 597 ? 23.596 -1.730 -5.515 1.00 90.19 597 GLY A CA 1
ATOM 4680 C C . GLY A 1 597 ? 23.790 -0.243 -5.747 1.00 90.19 597 GLY A C 1
ATOM 4681 O O . GLY A 1 597 ? 23.552 0.255 -6.845 1.00 90.19 597 GLY A O 1
ATOM 4682 N N . SER A 1 598 ? 24.251 0.454 -4.712 1.00 90.69 598 SER A N 1
ATOM 4683 C CA . SER A 1 598 ? 24.619 1.863 -4.796 1.00 90.69 598 SER A CA 1
ATOM 4684 C C . SER A 1 598 ? 26.105 2.067 -4.502 1.00 90.69 598 SER A C 1
ATOM 4686 O O . SER A 1 598 ? 26.706 1.352 -3.695 1.00 90.69 598 SER A O 1
ATOM 4688 N N . CYS A 1 599 ? 26.732 3.023 -5.182 1.00 91.06 599 CYS A N 1
ATOM 4689 C CA . CYS A 1 599 ? 28.087 3.477 -4.868 1.00 91.06 599 CYS A CA 1
ATOM 4690 C C . CYS A 1 599 ? 28.291 4.939 -5.275 1.00 91.06 599 CYS A C 1
ATOM 4692 O O . CYS A 1 599 ? 27.462 5.512 -5.977 1.00 91.06 599 CYS A O 1
ATOM 4694 N N . GLY A 1 600 ? 29.403 5.549 -4.856 1.00 91.19 600 GLY A N 1
ATOM 4695 C CA . GLY A 1 600 ? 29.780 6.876 -5.348 1.00 91.19 600 GLY A CA 1
ATOM 4696 C C . GLY A 1 600 ? 29.999 6.871 -6.863 1.00 91.19 600 GLY A C 1
ATOM 4697 O O . GLY A 1 600 ? 30.416 5.856 -7.433 1.00 91.19 600 GLY A O 1
ATOM 4698 N N . HIS A 1 601 ? 29.739 8.006 -7.513 1.00 88.06 601 HIS A N 1
ATOM 4699 C CA . HIS A 1 601 ? 29.925 8.188 -8.955 1.00 88.06 601 HIS A CA 1
ATOM 4700 C C . HIS A 1 601 ? 31.318 7.743 -9.449 1.00 88.06 601 HIS A C 1
ATOM 4702 O O . HIS A 1 601 ? 31.430 7.072 -10.468 1.00 88.06 601 HIS A O 1
ATOM 4708 N N . GLN A 1 602 ? 32.380 8.004 -8.685 1.00 88.00 602 GLN A N 1
ATOM 4709 C CA . GLN A 1 602 ? 33.756 7.607 -9.012 1.00 88.00 602 GLN A CA 1
ATOM 4710 C C . GLN A 1 602 ? 34.002 6.086 -9.037 1.00 88.00 602 GLN A C 1
ATOM 4712 O O . GLN A 1 602 ? 35.036 5.627 -9.525 1.00 88.00 602 GLN A O 1
ATOM 4717 N N . ASP A 1 603 ? 33.096 5.293 -8.461 1.00 90.44 603 ASP A N 1
ATOM 4718 C CA . ASP A 1 603 ? 33.230 3.839 -8.371 1.00 90.44 603 ASP A CA 1
ATOM 4719 C C . ASP A 1 603 ? 32.356 3.092 -9.380 1.00 90.44 603 ASP A C 1
ATOM 4721 O O . ASP A 1 603 ? 32.619 1.916 -9.638 1.00 90.44 603 ASP A O 1
ATOM 4725 N N . ILE A 1 604 ? 31.345 3.751 -9.954 1.00 86.75 604 ILE A N 1
ATOM 4726 C CA . ILE A 1 604 ? 30.356 3.128 -10.848 1.00 86.75 604 ILE A CA 1
ATOM 4727 C C . ILE A 1 604 ? 30.973 2.735 -12.203 1.00 86.75 604 ILE A C 1
ATOM 4729 O O . ILE A 1 604 ? 30.609 1.715 -12.790 1.00 86.75 604 ILE A O 1
ATOM 4733 N N . GLY A 1 605 ? 31.989 3.487 -12.644 1.00 86.81 605 GLY A N 1
ATOM 4734 C CA . GLY A 1 605 ? 32.758 3.228 -13.862 1.00 86.81 605 GLY A CA 1
ATOM 4735 C C . GLY A 1 605 ? 33.804 2.119 -13.734 1.00 86.81 605 GLY A C 1
ATOM 4736 O O . GLY A 1 605 ? 34.444 1.761 -14.718 1.00 86.81 605 GLY A O 1
ATOM 4737 N N . LYS A 1 606 ? 33.998 1.526 -12.548 1.00 92.81 606 LYS A N 1
ATOM 4738 C CA . LYS A 1 606 ? 35.027 0.495 -12.354 1.00 92.81 606 LYS A CA 1
ATOM 4739 C C . LYS A 1 606 ? 34.547 -0.861 -12.890 1.00 92.81 606 LYS A C 1
ATOM 4741 O O . LYS A 1 606 ? 33.536 -1.368 -12.402 1.00 92.81 606 LYS A O 1
ATOM 4746 N N . PRO A 1 607 ? 35.300 -1.532 -13.788 1.00 93.12 607 PRO A N 1
ATOM 4747 C CA . PRO A 1 607 ? 34.926 -2.852 -14.311 1.00 93.12 607 PRO A CA 1
ATOM 4748 C C . PRO A 1 607 ? 34.692 -3.910 -13.227 1.00 93.12 607 PRO A C 1
ATOM 4750 O O . PRO A 1 607 ? 33.890 -4.820 -13.413 1.00 93.12 607 PRO A O 1
ATOM 4753 N N . THR A 1 608 ? 35.342 -3.771 -12.065 1.00 92.69 608 THR A N 1
ATOM 4754 C CA . THR A 1 608 ? 35.167 -4.672 -10.918 1.00 92.69 608 THR A CA 1
ATOM 4755 C C . THR A 1 608 ? 33.731 -4.731 -10.401 1.00 92.69 608 THR A C 1
ATOM 4757 O O . THR A 1 608 ? 33.350 -5.748 -9.830 1.00 92.69 608 THR A O 1
ATOM 4760 N N . ARG A 1 609 ? 32.917 -3.692 -10.633 1.00 90.81 609 ARG A N 1
ATOM 4761 C CA . ARG A 1 609 ? 31.485 -3.683 -10.290 1.00 90.81 609 ARG A CA 1
ATOM 4762 C C . ARG A 1 609 ? 30.640 -4.575 -11.195 1.00 90.81 609 ARG A C 1
ATOM 4764 O O . ARG A 1 609 ? 29.570 -5.007 -10.789 1.00 90.81 609 ARG A O 1
ATOM 4771 N N . TRP A 1 610 ? 31.134 -4.883 -12.390 1.00 93.69 610 TRP A N 1
ATOM 4772 C CA . TRP A 1 610 ? 30.383 -5.575 -13.433 1.00 93.69 610 TRP A CA 1
ATOM 4773 C C . TRP A 1 610 ? 30.857 -7.013 -13.677 1.00 93.69 610 TRP A C 1
ATOM 4775 O O . TRP A 1 610 ? 30.294 -7.685 -14.536 1.00 93.69 610 TRP A O 1
ATOM 4785 N N . ILE A 1 611 ? 31.850 -7.512 -12.924 1.00 94.62 611 ILE A N 1
ATOM 4786 C CA . ILE A 1 611 ? 32.431 -8.859 -13.109 1.00 94.62 611 ILE A CA 1
ATOM 4787 C C . ILE A 1 611 ? 31.363 -9.951 -13.005 1.00 94.62 611 ILE A C 1
ATOM 4789 O O . ILE A 1 611 ? 31.286 -10.824 -13.869 1.00 94.62 611 ILE A O 1
ATOM 4793 N N . GLU A 1 612 ? 30.529 -9.902 -11.967 1.00 92.94 612 GLU A N 1
ATOM 4794 C CA . GLU A 1 612 ? 29.509 -10.930 -11.739 1.00 92.94 612 GLU A CA 1
ATOM 4795 C C . GLU A 1 612 ? 28.440 -10.910 -12.835 1.00 92.94 612 GLU A C 1
ATOM 4797 O O . GLU A 1 612 ? 28.095 -11.955 -13.383 1.00 92.94 612 GLU A O 1
ATOM 4802 N N . TRP A 1 613 ? 27.964 -9.717 -13.210 1.00 94.56 613 TRP A N 1
ATOM 4803 C CA . TRP A 1 613 ? 26.979 -9.565 -14.281 1.00 94.56 613 TRP A CA 1
ATOM 4804 C C . TRP A 1 613 ? 27.526 -9.998 -15.641 1.00 94.56 613 TRP A C 1
ATOM 4806 O O . TRP A 1 613 ? 26.845 -10.715 -16.374 1.00 94.56 613 TRP A O 1
ATOM 4816 N N . ARG A 1 614 ? 28.768 -9.618 -15.960 1.00 95.94 614 ARG A N 1
ATOM 4817 C CA . ARG A 1 614 ? 29.474 -10.036 -17.175 1.00 95.94 614 ARG A CA 1
ATOM 4818 C C . ARG A 1 614 ? 29.568 -11.559 -17.250 1.00 95.94 614 ARG A C 1
ATOM 4820 O O . ARG A 1 614 ? 29.166 -12.135 -18.257 1.00 95.94 614 ARG A O 1
ATOM 4827 N N . SER A 1 615 ? 30.048 -12.200 -16.183 1.00 94.88 615 SER A N 1
ATOM 4828 C CA . SER A 1 615 ? 30.157 -13.663 -16.093 1.00 94.88 615 SER A CA 1
ATOM 4829 C C . SER A 1 615 ? 28.794 -14.337 -16.291 1.00 94.88 615 SER A C 1
ATOM 4831 O O . SER A 1 615 ? 28.638 -15.247 -17.108 1.00 94.88 615 SER A O 1
ATOM 4833 N N . ALA A 1 616 ? 27.757 -13.817 -15.630 1.00 93.62 616 ALA A N 1
ATOM 4834 C CA . ALA A 1 616 ? 26.401 -14.325 -15.782 1.00 93.62 616 ALA A CA 1
ATOM 4835 C C . ALA A 1 616 ? 25.858 -14.152 -17.215 1.00 93.62 616 ALA A C 1
ATOM 4837 O O . ALA A 1 616 ? 25.107 -15.008 -17.691 1.00 93.62 616 ALA A O 1
ATOM 4838 N N . LEU A 1 617 ? 26.231 -13.076 -17.921 1.00 95.19 617 LEU A N 1
ATOM 4839 C CA . LEU A 1 617 ? 25.840 -12.855 -19.314 1.00 95.19 617 LEU A CA 1
ATOM 4840 C C . LEU A 1 617 ? 26.555 -13.833 -20.253 1.00 95.19 617 LEU A C 1
ATOM 4842 O O . LEU A 1 617 ? 25.890 -14.435 -21.094 1.00 95.19 617 LEU A O 1
ATOM 4846 N N . GLU A 1 618 ? 27.861 -14.057 -20.082 1.00 95.75 618 GLU A N 1
ATOM 4847 C CA . GLU A 1 618 ? 28.613 -15.077 -20.832 1.00 95.75 618 GLU A CA 1
ATOM 4848 C C . GLU A 1 618 ? 27.969 -16.462 -20.695 1.00 95.75 618 GLU A C 1
ATOM 4850 O O . GLU A 1 618 ? 27.785 -17.179 -21.682 1.00 95.75 618 GLU A O 1
ATOM 4855 N N . ASP A 1 619 ? 27.566 -16.829 -19.479 1.00 93.06 619 ASP A N 1
ATOM 4856 C CA . ASP A 1 619 ? 26.864 -18.083 -19.221 1.00 93.06 619 ASP A CA 1
ATOM 4857 C C . ASP A 1 619 ? 25.458 -18.110 -19.833 1.00 93.06 619 ASP A C 1
ATOM 4859 O O . ASP A 1 619 ? 25.044 -19.122 -20.408 1.00 93.06 619 ASP A O 1
ATOM 4863 N N . ALA A 1 620 ? 24.713 -17.004 -19.768 1.00 92.12 620 ALA A N 1
ATOM 4864 C CA . ALA A 1 620 ? 23.384 -16.909 -20.363 1.00 92.12 620 ALA A CA 1
ATOM 4865 C C . ALA A 1 620 ? 23.413 -17.018 -21.897 1.00 92.12 620 ALA A C 1
ATOM 4867 O O . ALA A 1 620 ? 22.503 -17.616 -22.478 1.00 92.12 620 ALA A O 1
ATOM 4868 N N . LEU A 1 621 ? 24.463 -16.512 -22.553 1.00 93.38 621 LEU A N 1
ATOM 4869 C CA . LEU A 1 621 ? 24.638 -16.591 -24.006 1.00 93.38 621 LEU A CA 1
ATOM 4870 C C . LEU A 1 621 ? 24.861 -18.023 -24.514 1.00 93.38 621 LEU A C 1
ATOM 4872 O O . LEU A 1 621 ? 24.505 -18.315 -25.655 1.00 93.38 621 LEU A O 1
ATOM 4876 N N . LYS A 1 622 ? 25.330 -18.942 -23.657 1.00 93.25 622 LYS A N 1
ATOM 4877 C CA . LYS A 1 622 ? 25.445 -20.383 -23.963 1.00 93.25 622 LYS A CA 1
ATOM 4878 C C . LYS A 1 622 ? 24.087 -21.095 -24.030 1.00 93.25 622 LYS A C 1
ATOM 4880 O O . LYS A 1 622 ? 24.019 -22.239 -24.479 1.00 93.25 622 LYS A O 1
ATOM 4885 N N . ALA A 1 623 ? 23.004 -20.465 -23.558 1.00 90.25 623 ALA A N 1
ATOM 4886 C CA . ALA A 1 623 ? 21.667 -21.049 -23.622 1.00 90.25 623 ALA A CA 1
ATOM 4887 C C . ALA A 1 623 ? 21.205 -21.235 -25.081 1.00 90.25 623 ALA A C 1
ATOM 4889 O O . ALA A 1 623 ? 21.582 -20.429 -25.938 1.00 90.25 623 ALA A O 1
ATOM 4890 N N . PRO A 1 624 ? 20.342 -22.234 -25.366 1.00 90.25 624 PRO A N 1
ATOM 4891 C CA . PRO A 1 624 ? 19.812 -22.470 -26.705 1.00 90.25 624 PRO A CA 1
ATOM 4892 C C . PRO A 1 624 ? 19.289 -21.194 -27.371 1.00 90.25 624 PRO A C 1
ATOM 4894 O O . PRO A 1 624 ? 18.691 -20.337 -26.718 1.00 90.25 624 PRO A O 1
ATOM 4897 N N . SER A 1 625 ? 19.482 -21.091 -28.684 1.00 86.94 625 SER A N 1
ATOM 4898 C CA . SER A 1 625 ? 19.108 -19.928 -29.502 1.00 86.94 625 SER A CA 1
ATOM 4899 C C . SER A 1 625 ? 17.627 -19.551 -29.429 1.00 86.94 625 SER A C 1
ATOM 4901 O O . SER A 1 625 ? 17.288 -18.397 -29.658 1.00 86.94 625 SER A O 1
ATOM 4903 N N . ASN A 1 626 ? 16.762 -20.506 -29.089 1.00 86.62 626 ASN A N 1
ATOM 4904 C CA . ASN A 1 626 ? 15.327 -20.316 -28.891 1.00 86.62 626 ASN A CA 1
ATOM 4905 C C . ASN A 1 626 ? 14.935 -19.952 -27.446 1.00 86.62 626 ASN A C 1
ATOM 4907 O O . ASN A 1 626 ? 13.751 -19.879 -27.126 1.00 86.62 626 ASN A O 1
ATOM 4911 N N . THR A 1 627 ? 15.906 -19.756 -26.552 1.00 89.38 627 THR A N 1
ATOM 4912 C CA . THR A 1 627 ? 15.641 -19.298 -25.186 1.00 89.38 627 THR A CA 1
ATOM 4913 C C . THR A 1 627 ? 15.500 -17.786 -25.188 1.00 89.38 627 THR A C 1
ATOM 4915 O O . THR A 1 627 ? 16.479 -17.084 -25.475 1.00 89.38 627 THR A O 1
ATOM 4918 N N . GLU A 1 628 ? 14.309 -17.304 -24.814 1.00 91.62 628 GLU A N 1
ATOM 4919 C CA . GLU A 1 628 ? 14.112 -15.885 -24.533 1.00 91.62 628 GLU A CA 1
ATOM 4920 C C . GLU A 1 628 ? 15.074 -15.456 -23.420 1.00 91.62 628 GLU A C 1
ATOM 4922 O O . GLU A 1 628 ? 15.165 -16.090 -22.363 1.00 91.62 628 GLU A O 1
ATOM 4927 N N . LEU A 1 629 ? 15.812 -14.386 -23.691 1.00 93.19 629 LEU A N 1
ATOM 4928 C CA . LEU A 1 629 ? 16.775 -13.801 -22.779 1.00 93.19 629 LEU A CA 1
ATOM 4929 C C . LEU A 1 629 ? 16.588 -12.289 -22.796 1.00 93.19 629 LEU A C 1
ATOM 4931 O O . LEU A 1 629 ? 16.774 -11.641 -23.825 1.00 93.19 629 LEU A O 1
ATOM 4935 N N . VAL A 1 630 ? 16.234 -11.737 -21.641 1.00 93.56 630 VAL A N 1
ATOM 4936 C CA . VAL A 1 630 ? 16.145 -10.294 -21.428 1.00 93.56 630 VAL A CA 1
ATOM 4937 C C . VAL A 1 630 ? 17.276 -9.889 -20.496 1.00 93.56 630 VAL A C 1
ATOM 4939 O O . VAL A 1 630 ? 17.314 -10.325 -19.341 1.00 93.56 630 VAL A O 1
ATOM 4942 N N . LEU A 1 631 ? 18.192 -9.071 -21.006 1.00 95.62 631 LEU A N 1
ATOM 4943 C CA . LEU A 1 631 ? 19.268 -8.455 -20.239 1.00 95.62 631 LEU A CA 1
ATOM 4944 C C . LEU A 1 631 ? 18.938 -6.995 -19.950 1.00 95.62 631 LEU A C 1
ATOM 4946 O O . LEU A 1 631 ? 18.361 -6.300 -20.788 1.00 95.62 631 LEU A O 1
ATOM 4950 N N . ARG A 1 632 ? 19.326 -6.542 -18.763 1.00 95.06 632 ARG A N 1
ATOM 4951 C CA . ARG A 1 632 ? 19.237 -5.151 -18.324 1.00 95.06 632 ARG A CA 1
ATOM 4952 C C . ARG A 1 632 ? 20.576 -4.748 -17.743 1.00 95.06 632 ARG A C 1
ATOM 4954 O O . ARG A 1 632 ? 21.135 -5.504 -16.949 1.00 95.06 632 ARG A O 1
ATOM 4961 N N . ILE A 1 633 ? 21.071 -3.590 -18.150 1.00 95.81 633 ILE A N 1
ATOM 4962 C CA . ILE A 1 633 ? 22.253 -2.965 -17.568 1.00 95.81 633 ILE A CA 1
ATOM 4963 C C . ILE A 1 633 ? 22.073 -1.457 -17.566 1.00 95.81 633 ILE A C 1
ATOM 4965 O O . ILE A 1 633 ? 21.687 -0.871 -18.579 1.00 95.81 633 ILE A O 1
ATOM 4969 N N . GLY A 1 634 ? 22.301 -0.815 -16.431 1.00 93.94 634 GLY A N 1
ATOM 4970 C CA . GLY A 1 634 ? 22.162 0.626 -16.347 1.00 93.94 634 GLY A CA 1
ATOM 4971 C C . GLY A 1 634 ? 22.735 1.219 -15.080 1.00 93.94 634 GLY A C 1
ATOM 4972 O O . GLY A 1 634 ? 23.011 0.514 -14.109 1.00 93.94 634 GLY A O 1
ATOM 4973 N N . ILE A 1 635 ? 22.901 2.534 -15.133 1.00 94.06 635 ILE A N 1
ATOM 4974 C CA . ILE A 1 635 ? 23.288 3.365 -14.005 1.00 94.06 635 ILE A CA 1
ATOM 4975 C C . ILE A 1 635 ? 22.374 4.584 -13.947 1.00 94.06 635 ILE A C 1
ATOM 4977 O O . ILE A 1 635 ? 22.035 5.170 -14.979 1.00 94.06 635 ILE A O 1
ATOM 4981 N N . GLU A 1 636 ? 21.981 4.975 -12.744 1.00 92.50 636 GLU A N 1
ATOM 4982 C CA . GLU A 1 636 ? 21.164 6.163 -12.510 1.00 92.50 636 GLU A CA 1
ATOM 4983 C C . GLU A 1 636 ? 21.508 6.795 -11.159 1.00 92.50 636 GLU A C 1
ATOM 4985 O O . GLU A 1 636 ? 21.950 6.085 -10.252 1.00 92.50 636 GLU A O 1
ATOM 4990 N N . PRO A 1 637 ? 21.343 8.116 -10.997 1.00 90.06 637 PRO A N 1
ATOM 4991 C CA . PRO A 1 637 ? 21.548 8.753 -9.705 1.00 90.06 637 PRO A CA 1
ATOM 4992 C C . PRO A 1 637 ? 20.543 8.213 -8.682 1.00 90.06 637 PRO A C 1
ATOM 4994 O O . PRO A 1 637 ? 19.394 7.920 -9.010 1.00 90.06 637 PRO A O 1
ATOM 4997 N N . VAL A 1 638 ? 20.960 8.117 -7.420 1.00 86.75 638 VAL A N 1
ATOM 4998 C CA . VAL A 1 638 ? 20.013 7.901 -6.322 1.00 86.75 638 VAL A CA 1
ATOM 4999 C C . VAL A 1 638 ? 19.220 9.193 -6.149 1.00 86.75 638 VAL A C 1
ATOM 5001 O O . VAL A 1 638 ? 19.801 10.230 -5.823 1.00 86.75 638 VAL A O 1
ATOM 5004 N N . HIS A 1 639 ? 17.912 9.142 -6.399 1.00 76.19 639 HIS A N 1
ATOM 5005 C CA . HIS A 1 639 ? 17.006 10.227 -6.036 1.00 76.19 639 HIS A CA 1
ATOM 5006 C C . HIS A 1 639 ? 16.961 10.293 -4.503 1.00 76.19 639 HIS A C 1
ATOM 5008 O O . HIS A 1 639 ? 16.582 9.310 -3.864 1.00 76.19 639 HIS A O 1
ATOM 5014 N N . GLN A 1 640 ? 17.472 11.393 -3.940 1.00 53.56 640 GLN A N 1
ATOM 5015 C CA . GLN A 1 640 ? 17.444 11.669 -2.501 1.00 53.56 640 GLN A CA 1
ATOM 5016 C C . GLN A 1 640 ? 16.114 12.275 -2.083 1.00 53.56 640 GLN A C 1
ATOM 5018 O O . GLN A 1 640 ? 15.575 13.077 -2.881 1.00 53.56 640 GLN A O 1
#